Protein AF-A0A8K0JSD3-F1 (afdb_monomer)

Solvent-accessible surface area (backbone atoms only — not comparable to full-atom values): 26554 Å² total; per-residue (Å²): 117,68,69,64,53,54,52,52,52,52,55,52,56,65,65,66,74,76,76,81,78,94,82,80,91,84,79,84,84,81,86,76,87,78,74,88,77,78,91,73,88,84,91,78,82,84,69,93,74,76,89,75,76,77,84,60,45,81,47,72,41,31,46,44,55,52,39,48,33,53,71,75,59,36,37,42,77,82,52,90,93,53,80,75,84,77,71,50,69,70,56,39,33,51,49,55,33,31,59,76,71,66,50,92,70,83,58,31,30,31,40,40,48,71,46,97,88,70,52,63,38,29,40,52,58,40,45,54,62,59,54,49,38,52,36,36,32,56,70,33,77,40,63,40,51,50,96,63,95,73,52,96,84,51,50,31,18,61,39,71,46,86,91,82,51,90,84,43,63,48,56,71,68,58,50,52,56,52,36,63,38,72,43,50,32,39,36,34,72,82,67,52,74,68,56,50,50,48,52,40,54,62,73,38,73,87,55,84,71,52,70,40,51,62,51,61,72,44,90,24,50,43,31,52,48,52,50,50,49,39,41,55,42,40,66,34,92,71,75,85,18,39,43,79,58,40,69,86,67,82,62,56,73,44,59,47,45,44,28,51,51,53,23,51,54,51,54,73,49,51,90,57,80,72,34,68,85,51,71,64,59,53,43,60,63,39,67,35,80,62,70,76,53,68,67,59,51,54,52,52,52,51,32,48,53,52,50,31,50,39,44,69,75,33,32,60,49,32,50,50,64,67,77,52,84,86,36,65,52,55,56,18,46,50,46,41,48,46,58,63,43,20,65,20,31,33,66,69,61,49,26,50,48,43,22,50,50,55,48,54,51,38,74,74,32,83,75,64,56,88,42,46,71,53,41,38,49,53,48,54,54,56,71,70,49,82,84,53,70,46,91,95,54,62,38,63,47,79,83,76,76,82,66,80,79,55,77,73,55,58,60,53,58,65,65,70,64,69,83,67,86,69,90,71,82,83,80,84,81,85,79,86,81,83,82,87,76,90,84,135

Secondary structure (DSSP, 8-state):
-HHHHHHHHHHHHHHHSS---S---S------------------PPPS--SPPPPPEEEEEEHHHHHHHHHHT-EE---TTS------HHHHHHHHHHHHTT---PPEEEEEEE-TTS-EEEEEEE-HHHHHHHHHHHTTS-EEE-SSSS-TT-EEESS--TTT--SEEPPHHHHHHHHT-EEEEEEEES--HHHHHHHHHHHTTTSPPPHHHHHHS--SHHHHHHHHHIIIIII-SSS--HHHH-TT----HHHHHHHHHHHHHHHHHTTS------HHHHHHHHT--SPPPHHHHHHHHHHHHHHHHHHHHSHHHHTGGGSSPPPHHHHHHHHHHHHHHTTTS-HHHHHHHHHHHHHHHHHH-TT--SSHHHHHHHHHHHHTS--SPPTTPPPSS---------HHHHHHHHHH-----------PPP----------

InterPro domains:
  IPR004919 GmrSD restriction endonucleases, N-terminal domain [PF03235] (80-210)

Foldseek 3Di:
DVVVVVVVVVVVVVVVPPDDDDDPPDDDDDDDDDDDDDDDDDDDPDDPDPPDADAWDKDKDFLQRLLVCVVVQLEDLDDPLDDDQPDDPVRLLVLLLCLLVVHDDDAWEWEWDQDPVRRIRTYTLDCSNVSCSSNCQLVQVDWHDYPDDPDPPATEGCDDDPVPDDHHHDDPVSNVSRRGRIGMYIYGYPDDPLVSLVVSVVVCVVPDDDLLSLLCSDPAQVSVLLVVCCCPADPDPDDQHLCVLVVVPPDDSSLSSVLSLLLLVDLVPPPPLPLADDSVNSNVVSNDRDHPDPVSSVLLVLLSVLSSVCSVPQCVQQPPLLVDHQDSNLSSLLSVLCSQCLQAADSNVSSNLNSVLVVQLCVVPVPDDRHRVSSNSSSVSSVPDDRHHDPPGDGNDDPPPPPPDDPVVVVVVVVPVPPPPPPDDDDDDDDDDDDDDDDD

Nearest PDB structures (foldseek):
  8sm5-assembly3_E  TM=3.443E-01  e=4.141E+00  Human herpesvirus 4 strain B95-8
  4oq6-assembly1_A  TM=2.670E-01  e=8.458E+00  Homo sapiens
  5mfm-assembly5_E  TM=1.558E-01  e=7.690E+00  synthetic construct

pLDDT: mean 75.29, std 21.81, range [27.88, 97.31]

Organism: NCBI:txid5210

Mean predicted aligned error: 18.96 Å

Sequence (440 aa):
MSQRRAAAAAKAAIKAEEYDSYDELLTDGEDEEQEPVTQADGTQPPSLIVGYLRTYRTAQYSASDLNTMCQTGDIDLQVDYQRDVVWTEARQEGLIDSLFLNYFIPPVLFSTRTSDDGTQKRVCMDGKQRLTSICKFMMGQRRDHFRAGYGKGKKFWYTYDPKIHRGRELPLREKKLFAQKQIHCAEFEDLNEGQEREIFQRVQLGVALSAAEKLQALATPYSVWMTSLLNKHVFGEEGDTINSYFKDWKQDRGQAYQNVCVLVYFIEKYPLPITSVSSIALGSWLKRVDAPEVHLRRKVDTVFYYYIELMKMYQDVAITACGKKLSPIEFSFIGVVLYVLGAYMSLEEIARRIGHMRTYVRQIDSNVRSNGSTIAALWQWLGQQPQRTIPGMRPMFEEEQEAAPSARKRRREEEADGDYVGGGIRADSPGQRRNTRFQG

Radius of gyration: 28.94 Å; Cα contacts (8 Å, |Δi|>4): 452; chains: 1; bounding box: 84×81×80 Å

Structure (mmCIF, N/CA/C/O backbone):
data_AF-A0A8K0JSD3-F1
#
_entry.id   AF-A0A8K0JSD3-F1
#
loop_
_atom_site.group_PDB
_atom_site.id
_atom_site.type_symbol
_atom_site.label_atom_id
_atom_site.label_alt_id
_atom_site.label_comp_id
_atom_site.label_asym_id
_atom_site.label_entity_id
_atom_site.label_seq_id
_atom_site.pdbx_PDB_ins_code
_atom_site.Cartn_x
_atom_site.Cartn_y
_atom_site.Cartn_z
_atom_site.occupancy
_atom_site.B_iso_or_equiv
_atom_site.auth_seq_id
_atom_site.auth_comp_id
_atom_site.auth_asym_id
_atom_site.auth_atom_id
_atom_site.pdbx_PDB_model_num
ATOM 1 N N . MET A 1 1 ? 36.612 -6.239 -25.578 1.00 37.00 1 MET A N 1
ATOM 2 C CA . MET A 1 1 ? 37.387 -6.620 -24.369 1.00 37.00 1 MET A CA 1
ATOM 3 C C . MET A 1 1 ? 36.993 -5.847 -23.103 1.00 37.00 1 MET A C 1
ATOM 5 O O . MET A 1 1 ? 37.136 -6.416 -22.030 1.00 37.00 1 MET A O 1
ATOM 9 N N . SER A 1 2 ? 36.456 -4.620 -23.194 1.00 42.62 2 SER A N 1
ATOM 10 C CA . SER A 1 2 ? 36.097 -3.792 -22.022 1.00 42.62 2 SER A CA 1
ATOM 11 C C . SER A 1 2 ? 34.921 -4.345 -21.182 1.00 42.62 2 SER A C 1
ATOM 13 O O . SER A 1 2 ? 35.043 -4.509 -19.972 1.00 42.62 2 SER A O 1
ATOM 15 N N . GLN A 1 3 ? 33.833 -4.800 -21.820 1.00 35.97 3 GLN A N 1
ATOM 16 C CA . GLN A 1 3 ? 32.648 -5.333 -21.115 1.00 35.97 3 GLN A CA 1
ATOM 17 C C . GLN A 1 3 ? 32.890 -6.667 -20.377 1.00 35.97 3 GLN A C 1
ATOM 19 O O . GLN A 1 3 ? 32.294 -6.921 -19.335 1.00 35.97 3 GLN A O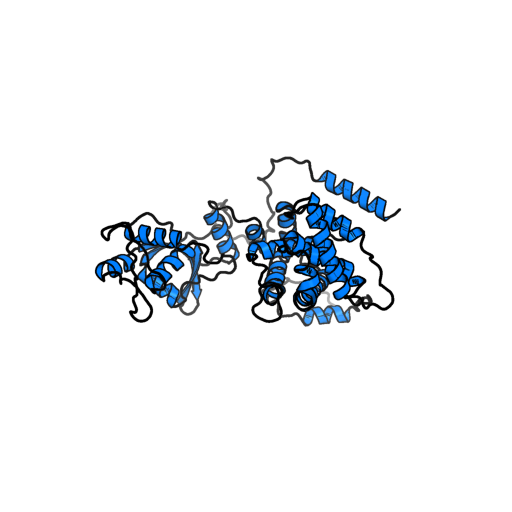 1
ATOM 24 N N . ARG A 1 4 ? 33.808 -7.512 -20.870 1.00 35.16 4 ARG A N 1
ATOM 25 C CA . ARG A 1 4 ? 34.167 -8.788 -20.217 1.00 35.16 4 ARG A CA 1
ATOM 26 C C . ARG A 1 4 ? 35.009 -8.592 -18.951 1.00 35.16 4 ARG A C 1
ATOM 28 O O . ARG A 1 4 ? 34.900 -9.400 -18.037 1.00 35.16 4 ARG A O 1
ATOM 35 N N . ARG A 1 5 ? 35.811 -7.521 -18.883 1.00 35.25 5 ARG A N 1
ATOM 36 C CA . ARG A 1 5 ? 36.577 -7.154 -17.681 1.00 35.25 5 ARG A CA 1
ATOM 37 C C . ARG A 1 5 ? 35.680 -6.544 -16.599 1.00 35.25 5 ARG A C 1
ATOM 39 O O . ARG A 1 5 ? 35.828 -6.914 -15.441 1.00 35.25 5 ARG A O 1
ATOM 46 N N . ALA A 1 6 ? 34.699 -5.722 -16.981 1.00 37.31 6 ALA A N 1
ATOM 47 C CA . ALA A 1 6 ? 33.702 -5.178 -16.053 1.00 37.31 6 ALA A CA 1
ATOM 48 C C . ALA A 1 6 ? 32.787 -6.270 -15.460 1.00 37.31 6 ALA A C 1
ATOM 50 O O . ALA A 1 6 ? 32.567 -6.305 -14.254 1.00 37.31 6 ALA A O 1
ATOM 51 N N . ALA A 1 7 ? 32.332 -7.228 -16.278 1.00 34.91 7 ALA A N 1
ATOM 52 C CA . ALA A 1 7 ? 31.518 -8.354 -15.810 1.00 34.91 7 ALA A CA 1
ATOM 53 C C . ALA A 1 7 ? 32.287 -9.326 -14.891 1.00 34.91 7 ALA A C 1
ATOM 55 O O . ALA A 1 7 ? 31.697 -9.918 -13.990 1.00 34.91 7 ALA A O 1
ATOM 56 N N . ALA A 1 8 ? 33.600 -9.485 -15.098 1.00 32.25 8 ALA A N 1
ATOM 57 C CA . ALA A 1 8 ? 34.456 -10.299 -14.235 1.00 32.25 8 ALA A CA 1
ATOM 58 C C . ALA A 1 8 ? 34.740 -9.618 -12.884 1.00 32.25 8 ALA A C 1
ATOM 60 O O . ALA A 1 8 ? 34.715 -10.291 -11.857 1.00 32.25 8 ALA A O 1
ATOM 61 N N . ALA A 1 9 ? 34.930 -8.293 -12.872 1.00 35.19 9 ALA A N 1
ATOM 62 C CA . ALA A 1 9 ? 35.071 -7.509 -11.643 1.00 35.19 9 ALA A CA 1
ATOM 63 C C . ALA A 1 9 ? 33.762 -7.471 -10.828 1.00 35.19 9 ALA A C 1
ATOM 65 O O . ALA A 1 9 ? 33.789 -7.651 -9.615 1.00 35.19 9 ALA A O 1
ATOM 66 N N . ALA A 1 10 ? 32.607 -7.356 -11.494 1.00 36.53 10 ALA A N 1
ATOM 67 C CA . ALA A 1 10 ? 31.295 -7.410 -10.843 1.00 36.53 10 ALA A CA 1
ATOM 68 C C . ALA A 1 10 ? 30.975 -8.800 -10.256 1.00 36.53 10 ALA A C 1
ATOM 70 O O . ALA A 1 10 ? 30.429 -8.898 -9.161 1.00 36.53 10 ALA A O 1
ATOM 71 N N . LYS A 1 11 ? 31.372 -9.889 -10.933 1.00 35.72 11 LYS A N 1
ATOM 72 C CA . LYS A 1 11 ? 31.262 -11.256 -10.386 1.00 35.72 11 LYS A CA 1
ATOM 73 C C . LYS A 1 11 ? 32.164 -11.491 -9.172 1.00 35.72 11 LYS A C 1
ATOM 75 O O . LYS A 1 11 ? 31.820 -12.318 -8.336 1.00 35.72 11 LYS A O 1
ATOM 80 N N . ALA A 1 12 ? 33.302 -10.800 -9.092 1.00 34.97 12 ALA A N 1
ATOM 81 C CA . ALA A 1 12 ? 34.201 -10.866 -7.944 1.00 34.97 12 ALA A CA 1
ATOM 82 C C . ALA A 1 12 ? 33.660 -10.068 -6.745 1.00 34.97 12 ALA A C 1
ATOM 84 O O . ALA A 1 12 ? 33.764 -10.549 -5.623 1.00 34.97 12 ALA A O 1
ATOM 85 N N . ALA A 1 13 ? 33.009 -8.922 -6.984 1.00 36.91 13 ALA A N 1
ATOM 86 C CA . ALA A 1 13 ? 32.355 -8.132 -5.936 1.00 36.91 13 ALA A CA 1
ATOM 87 C C . ALA A 1 13 ? 31.157 -8.867 -5.303 1.00 36.91 13 ALA A C 1
ATOM 89 O O . ALA A 1 13 ? 31.052 -8.924 -4.087 1.00 36.91 13 ALA A O 1
ATOM 90 N N . ILE A 1 14 ? 30.322 -9.537 -6.112 1.00 39.62 14 ILE A N 1
ATOM 91 C CA . ILE A 1 14 ? 29.162 -10.311 -5.620 1.00 39.62 14 ILE A CA 1
ATOM 92 C C . ILE A 1 14 ? 29.591 -11.544 -4.802 1.00 39.62 14 ILE A C 1
ATOM 94 O O . ILE A 1 14 ? 28.867 -11.986 -3.920 1.00 39.62 14 ILE A O 1
ATOM 98 N N . LYS A 1 15 ? 30.780 -12.104 -5.069 1.00 32.66 15 LYS A N 1
ATOM 99 C CA . LYS A 1 15 ? 31.294 -13.280 -4.346 1.00 32.66 15 LYS A CA 1
ATOM 100 C C . LYS A 1 15 ? 32.003 -12.925 -3.030 1.00 32.66 15 LYS A C 1
ATOM 102 O O . LYS A 1 15 ? 32.280 -13.825 -2.247 1.00 32.66 15 LYS A O 1
ATOM 107 N N . ALA A 1 16 ? 32.310 -11.647 -2.806 1.00 33.16 16 ALA A N 1
ATOM 108 C CA . ALA A 1 16 ? 32.939 -11.165 -1.577 1.00 33.16 16 ALA A CA 1
ATOM 109 C C . ALA A 1 16 ? 31.920 -10.821 -0.471 1.00 33.16 16 ALA A C 1
ATOM 111 O O . ALA A 1 16 ? 32.312 -10.702 0.680 1.00 33.16 16 ALA A O 1
ATOM 112 N N . GLU A 1 17 ? 30.627 -10.714 -0.795 1.00 34.91 17 GLU A N 1
ATOM 113 C CA . GLU A 1 17 ? 29.562 -10.361 0.162 1.00 34.91 17 GLU A CA 1
ATOM 114 C C . GLU A 1 17 ? 28.861 -11.578 0.800 1.00 34.91 17 GLU A C 1
ATOM 116 O O . GLU A 1 17 ? 27.918 -11.411 1.567 1.00 34.91 17 GLU A O 1
ATOM 121 N N . GLU A 1 18 ? 29.292 -12.812 0.506 1.00 35.28 18 GLU A N 1
ATOM 122 C CA . GLU A 1 18 ? 28.573 -14.032 0.920 1.00 35.28 18 GLU A CA 1
ATOM 123 C C . GLU A 1 18 ? 29.258 -14.838 2.043 1.00 35.28 18 GLU A C 1
ATOM 125 O O . GLU A 1 18 ? 28.910 -15.995 2.272 1.00 35.28 18 GLU A O 1
ATOM 130 N N . TYR A 1 19 ? 30.214 -14.254 2.774 1.00 34.03 19 TYR A N 1
ATOM 131 C CA . TYR A 1 19 ? 30.826 -14.925 3.929 1.00 34.03 19 TYR A CA 1
ATOM 132 C C . TYR A 1 19 ? 31.300 -13.938 5.008 1.00 34.03 19 TYR A C 1
ATOM 134 O O . TYR A 1 19 ? 32.480 -13.622 5.088 1.00 34.03 19 TYR A O 1
ATOM 142 N N . ASP A 1 20 ? 30.360 -13.473 5.830 1.00 29.20 20 ASP A N 1
ATOM 143 C CA . ASP A 1 20 ? 30.580 -13.132 7.247 1.00 29.20 20 ASP A CA 1
ATOM 144 C C . ASP A 1 20 ? 29.201 -13.147 7.936 1.00 29.20 20 ASP A C 1
ATOM 146 O O . ASP A 1 20 ? 28.380 -12.248 7.785 1.00 29.20 20 ASP A O 1
ATOM 150 N N . SER A 1 21 ? 28.699 -14.333 8.273 1.00 31.81 21 SER A N 1
ATOM 151 C CA . SER A 1 21 ? 28.804 -14.922 9.612 1.00 31.81 21 SER A CA 1
ATOM 152 C C . SER A 1 21 ? 28.244 -14.017 10.715 1.00 31.81 21 SER A C 1
ATOM 154 O O . SER A 1 21 ? 28.936 -13.199 11.302 1.00 31.81 21 SER A O 1
ATOM 156 N N . TYR A 1 22 ? 26.958 -14.234 10.993 1.00 35.50 22 TYR A N 1
ATOM 157 C CA . TYR A 1 22 ? 26.258 -13.987 12.252 1.00 35.50 22 TYR A CA 1
ATOM 158 C C . TYR A 1 22 ? 27.176 -13.973 13.493 1.00 35.50 22 TYR A C 1
ATOM 160 O O . TYR A 1 22 ? 27.530 -15.059 13.939 1.00 35.50 22 TYR A O 1
ATOM 168 N N . ASP A 1 23 ? 27.503 -12.796 14.051 1.00 30.86 23 ASP A N 1
ATOM 169 C CA . ASP A 1 23 ? 27.537 -12.552 15.516 1.00 30.86 23 ASP A CA 1
ATOM 170 C C . ASP A 1 23 ? 27.806 -11.094 15.977 1.00 30.86 23 ASP A C 1
ATOM 172 O O . ASP A 1 23 ? 28.283 -10.884 17.087 1.00 30.86 23 ASP A O 1
ATOM 176 N N . GLU A 1 24 ? 27.489 -10.051 15.196 1.00 31.31 24 GLU A N 1
ATOM 177 C CA . GLU A 1 24 ? 27.842 -8.666 15.593 1.00 31.31 24 GLU A CA 1
ATOM 178 C C . GLU A 1 24 ? 26.684 -7.661 15.454 1.00 31.31 24 GLU A C 1
ATOM 180 O O . GLU A 1 24 ? 26.805 -6.568 14.915 1.00 31.31 24 GLU A O 1
ATOM 185 N N . LEU A 1 25 ? 25.505 -8.034 15.958 1.00 34.12 25 LEU A N 1
ATOM 186 C CA . LEU A 1 25 ? 24.428 -7.081 16.249 1.00 34.12 25 LEU A CA 1
ATOM 187 C C . LEU A 1 25 ? 24.375 -6.857 17.757 1.00 34.12 25 LEU A C 1
ATOM 189 O O . LEU A 1 25 ? 23.463 -7.366 18.394 1.00 34.12 25 LEU A O 1
ATOM 193 N N . LEU A 1 26 ? 25.371 -6.161 18.311 1.00 39.88 26 LEU A N 1
ATOM 194 C CA . LEU A 1 26 ? 25.328 -5.467 19.608 1.00 39.88 26 LEU A CA 1
ATOM 195 C C . LEU A 1 26 ? 26.689 -4.788 19.870 1.00 39.88 26 LEU A C 1
ATOM 197 O O . LEU A 1 26 ? 27.419 -5.239 20.736 1.00 39.88 26 LEU A O 1
ATOM 201 N N . THR A 1 27 ? 27.021 -3.725 19.137 1.00 41.16 27 THR A N 1
ATOM 202 C CA . THR A 1 27 ? 27.795 -2.552 19.605 1.00 41.16 27 THR A CA 1
ATOM 203 C C . THR A 1 27 ? 27.930 -1.547 18.460 1.00 41.16 27 THR A C 1
ATOM 205 O O . THR A 1 27 ? 27.783 -1.930 17.306 1.00 41.16 27 THR A O 1
ATOM 208 N N . ASP A 1 28 ? 28.190 -0.292 18.830 1.00 31.86 28 ASP A N 1
ATOM 209 C CA . ASP A 1 28 ? 28.428 0.910 18.012 1.00 31.86 28 ASP A CA 1
ATOM 210 C C . ASP A 1 28 ? 27.158 1.780 17.932 1.00 31.86 28 ASP A C 1
ATOM 212 O O . ASP A 1 28 ? 26.202 1.464 17.234 1.00 31.86 28 ASP A O 1
ATOM 216 N N . GLY A 1 29 ? 26.987 2.833 18.738 1.00 42.88 29 GLY A N 1
ATOM 217 C CA . GLY A 1 29 ? 27.997 3.753 19.266 1.00 42.88 29 GLY A CA 1
ATOM 218 C C . GLY A 1 29 ? 28.171 4.889 18.267 1.00 42.88 29 GLY A C 1
ATOM 219 O O . GLY A 1 29 ? 29.210 4.982 17.629 1.00 42.88 29 GLY A O 1
ATOM 220 N N . GLU A 1 30 ? 27.124 5.694 18.078 1.00 33.59 30 GLU A N 1
ATOM 221 C CA . GLU A 1 30 ? 27.210 6.912 17.275 1.00 33.59 30 GLU A CA 1
ATOM 222 C C . GLU A 1 30 ? 27.565 8.086 18.192 1.00 33.59 30 GLU A C 1
ATOM 224 O O . GLU A 1 30 ? 26.864 8.384 19.162 1.00 33.59 30 GLU A O 1
ATOM 229 N N . ASP A 1 31 ? 28.710 8.691 17.880 1.00 35.47 31 ASP A N 1
ATOM 230 C CA . ASP A 1 31 ? 29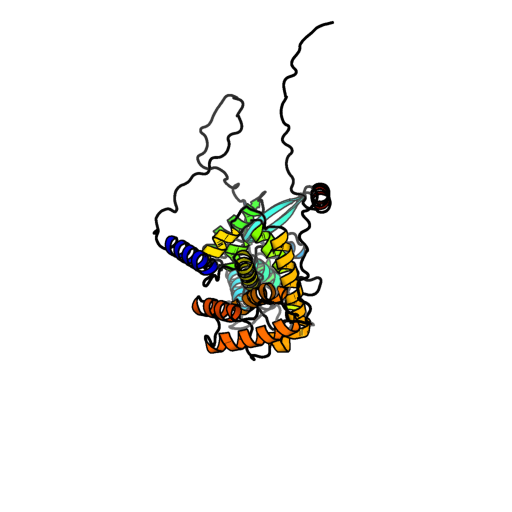.253 9.910 18.460 1.00 35.47 31 ASP A CA 1
ATOM 231 C C . ASP A 1 31 ? 28.296 11.093 18.221 1.00 35.47 31 ASP A C 1
ATOM 233 O O . ASP A 1 31 ? 28.164 11.587 17.100 1.00 35.47 31 ASP A O 1
ATOM 237 N N . GLU A 1 32 ? 27.640 11.575 19.280 1.00 37.66 32 GLU A N 1
ATOM 238 C CA . GLU A 1 32 ? 26.942 12.863 19.262 1.00 37.66 32 GLU A CA 1
ATOM 239 C C . GLU A 1 32 ? 27.959 14.004 19.440 1.00 37.66 32 GLU A C 1
ATOM 241 O O . GLU A 1 32 ? 28.684 14.079 20.438 1.00 37.66 32 GLU A O 1
ATOM 246 N N . GLU A 1 33 ? 28.005 14.914 18.463 1.00 39.09 33 GLU A N 1
ATOM 247 C CA . GLU A 1 33 ? 28.741 16.176 18.543 1.00 39.09 33 GLU A CA 1
ATOM 248 C C . GLU A 1 33 ? 28.261 16.989 19.761 1.00 39.09 33 GLU A C 1
ATOM 250 O O . GLU A 1 33 ? 27.129 17.468 19.816 1.00 39.09 33 GLU A O 1
ATOM 255 N N . GLN A 1 34 ? 29.132 17.146 20.764 1.00 33.03 34 GLN A N 1
ATOM 256 C CA . GLN A 1 34 ? 28.848 17.935 21.963 1.00 33.03 34 GLN A CA 1
ATOM 257 C C . GLN A 1 34 ? 28.912 19.437 21.656 1.00 33.03 34 GLN A C 1
ATOM 259 O O . GLN A 1 34 ? 29.985 19.976 21.370 1.00 33.03 34 GLN A O 1
ATOM 264 N N . GLU A 1 35 ? 27.790 20.144 21.807 1.00 35.09 35 GLU A N 1
ATOM 265 C CA . GLU A 1 35 ? 27.816 21.600 21.971 1.00 35.09 35 GLU A CA 1
ATOM 266 C C . GLU A 1 35 ? 28.456 21.986 23.324 1.00 35.09 35 GLU A C 1
ATOM 268 O O . GLU A 1 35 ? 28.279 21.283 24.326 1.00 35.09 35 GLU A O 1
ATOM 273 N N . PRO A 1 36 ? 29.208 23.102 23.404 1.00 32.47 36 PRO A N 1
ATOM 274 C CA . PRO A 1 36 ? 29.924 23.467 24.618 1.00 32.47 36 PRO A CA 1
ATOM 275 C C . PRO A 1 36 ? 28.957 23.932 25.716 1.00 32.47 36 PRO A C 1
ATOM 277 O O . PRO A 1 36 ? 28.420 25.039 25.678 1.00 32.47 36 PRO A O 1
ATOM 280 N N . VAL A 1 37 ? 28.791 23.095 26.742 1.00 35.94 37 VAL A N 1
ATOM 281 C CA . VAL A 1 37 ? 28.033 23.409 27.958 1.00 35.94 37 VAL A CA 1
ATOM 282 C C . VAL A 1 37 ? 28.781 24.467 28.773 1.00 35.94 37 VAL A C 1
ATOM 284 O O . VAL A 1 37 ? 29.871 24.231 29.302 1.00 35.94 37 VAL A O 1
ATOM 287 N N . THR A 1 38 ? 28.185 25.651 28.901 1.00 37.81 38 THR A N 1
ATOM 288 C CA . THR A 1 38 ? 28.576 26.655 29.891 1.00 37.81 38 THR A CA 1
ATOM 289 C C . THR A 1 38 ? 28.343 26.090 31.291 1.00 37.81 38 THR A C 1
ATOM 291 O O . THR A 1 38 ? 27.238 25.687 31.644 1.00 37.81 38 THR A O 1
ATOM 294 N N . GLN A 1 39 ? 29.408 26.022 32.094 1.00 39.72 39 GLN A N 1
ATOM 295 C CA . GLN A 1 39 ? 29.349 25.485 33.451 1.00 39.72 39 GLN A CA 1
ATOM 296 C C . GLN A 1 39 ? 28.436 26.347 34.330 1.00 39.72 39 GLN A C 1
ATOM 298 O O . GLN A 1 39 ? 28.777 27.480 34.672 1.00 39.72 39 GLN A O 1
ATOM 303 N N . ALA A 1 40 ? 27.297 25.779 34.716 1.00 37.78 40 ALA A N 1
ATOM 304 C CA . ALA A 1 40 ? 26.523 26.208 35.865 1.00 37.78 40 ALA A CA 1
ATOM 305 C C . ALA A 1 40 ? 26.414 25.030 36.842 1.00 37.78 40 ALA A C 1
ATOM 307 O O . ALA A 1 40 ? 26.191 23.883 36.462 1.00 37.78 40 ALA A O 1
ATOM 308 N N . ASP A 1 41 ? 26.671 25.367 38.093 1.00 39.72 41 ASP A N 1
ATOM 309 C CA . ASP A 1 41 ? 26.901 24.534 39.263 1.00 39.72 41 ASP A CA 1
ATOM 310 C C . ASP A 1 41 ? 25.685 23.662 39.658 1.00 39.72 41 ASP A C 1
ATOM 312 O O . ASP A 1 41 ? 24.550 24.139 39.657 1.00 39.72 41 ASP A O 1
ATOM 316 N N . GLY A 1 42 ? 25.937 22.408 40.063 1.00 45.16 42 GLY A N 1
ATOM 317 C CA . GLY A 1 42 ? 25.018 21.607 40.886 1.00 45.16 42 GLY A CA 1
ATOM 318 C C . GLY A 1 42 ? 24.192 20.473 40.235 1.00 45.16 42 GLY A C 1
ATOM 319 O O . GLY A 1 42 ? 23.134 20.701 39.665 1.00 45.16 42 GLY A O 1
ATOM 320 N N . T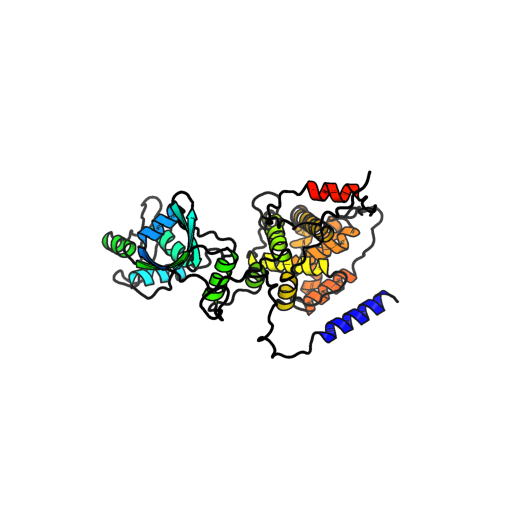HR A 1 43 ? 24.546 19.232 40.607 1.00 50.72 43 THR A N 1
ATOM 321 C CA . THR A 1 43 ? 23.620 18.126 40.988 1.00 50.72 43 THR A CA 1
ATOM 322 C C . THR A 1 43 ? 22.901 17.289 39.901 1.00 50.72 43 THR A C 1
ATOM 324 O O . THR A 1 43 ? 21.748 17.546 39.586 1.00 50.72 43 THR A O 1
ATOM 327 N N . GLN A 1 44 ? 23.533 16.190 39.452 1.00 47.06 44 GLN A N 1
ATOM 328 C CA . GLN A 1 44 ? 23.019 14.800 39.265 1.00 47.06 44 GLN A CA 1
ATOM 329 C C . GLN A 1 44 ? 23.893 14.047 38.232 1.00 47.06 44 GLN A C 1
ATOM 331 O O . GLN A 1 44 ? 24.351 14.664 37.272 1.00 47.06 44 GLN A O 1
ATOM 336 N N . PRO A 1 45 ? 24.171 12.736 38.403 1.00 47.62 45 PRO A N 1
ATOM 337 C CA . PRO A 1 45 ? 24.899 11.968 37.392 1.00 47.62 45 PRO A CA 1
ATOM 338 C C . PRO A 1 45 ? 24.082 11.879 36.087 1.00 47.62 45 PRO A C 1
ATOM 340 O O . PRO A 1 45 ? 22.856 11.765 36.159 1.00 47.62 45 PRO A O 1
ATOM 343 N N . PRO A 1 46 ? 24.728 11.901 34.904 1.00 57.25 46 PRO A N 1
ATOM 344 C CA . PRO A 1 46 ? 24.029 11.792 33.626 1.00 57.25 46 PRO A CA 1
ATOM 345 C C . PRO A 1 46 ? 23.271 10.460 33.546 1.00 57.25 46 PRO A C 1
ATOM 347 O O . PRO A 1 46 ? 23.814 9.397 33.855 1.00 57.25 46 PRO A O 1
ATOM 350 N N . SER A 1 47 ? 21.991 10.511 33.170 1.00 59.69 47 SER A N 1
ATOM 351 C CA . SER A 1 47 ? 21.153 9.319 33.047 1.00 59.69 47 SER A CA 1
ATOM 352 C C . SER A 1 47 ? 21.638 8.436 31.897 1.00 59.69 47 SER A C 1
ATOM 354 O O . SER A 1 47 ? 21.750 8.905 30.770 1.00 59.69 47 SER A O 1
ATOM 356 N N . LEU A 1 48 ? 21.828 7.138 32.152 1.00 57.75 48 LEU A N 1
ATOM 357 C CA . LEU A 1 48 ? 22.188 6.138 31.130 1.00 57.75 48 LEU A CA 1
ATOM 358 C C . LEU A 1 48 ? 21.122 5.957 30.031 1.00 57.75 48 LEU A C 1
ATOM 360 O O . LEU A 1 48 ? 21.388 5.329 29.013 1.00 57.75 48 LEU A O 1
ATOM 364 N N . ILE A 1 49 ? 19.904 6.457 30.255 1.00 54.09 49 ILE A N 1
ATOM 365 C CA . ILE A 1 49 ? 18.776 6.345 29.330 1.00 54.09 49 ILE A CA 1
ATOM 366 C C . ILE A 1 49 ? 18.578 7.703 28.656 1.00 54.09 49 ILE A C 1
ATOM 368 O O . ILE A 1 49 ? 18.102 8.645 29.289 1.00 54.09 49 ILE A O 1
ATOM 372 N N . VAL A 1 50 ? 18.921 7.785 27.373 1.00 55.53 50 VAL A N 1
ATOM 373 C CA . VAL A 1 50 ? 18.698 8.958 26.516 1.00 55.53 50 VAL A CA 1
ATOM 374 C C . VAL A 1 50 ? 17.470 8.694 25.633 1.00 55.53 50 VAL A C 1
ATOM 376 O O . VAL A 1 50 ? 17.239 7.562 25.214 1.00 55.53 50 VAL A O 1
ATOM 379 N N . GLY A 1 51 ? 16.637 9.713 25.394 1.00 62.38 51 GLY A N 1
ATOM 380 C CA . GLY A 1 51 ? 15.506 9.622 24.455 1.00 62.38 51 GLY A CA 1
ATOM 381 C C . GLY A 1 51 ? 14.264 8.850 24.935 1.00 62.38 51 GLY A C 1
ATOM 382 O O . GLY A 1 51 ? 13.492 8.368 24.108 1.00 62.38 51 GLY A O 1
ATOM 383 N N . TYR A 1 52 ? 14.036 8.709 26.247 1.00 67.50 52 TYR A N 1
ATOM 384 C CA . TYR A 1 52 ? 12.843 8.022 26.762 1.00 67.50 52 TYR A CA 1
ATOM 385 C C . TYR A 1 52 ? 11.552 8.814 26.499 1.00 67.50 52 TYR A C 1
ATOM 387 O O . TYR A 1 52 ? 11.502 10.038 26.627 1.00 67.50 52 TYR A O 1
ATOM 395 N N . LEU A 1 53 ? 10.478 8.096 26.165 1.00 77.19 53 LEU A N 1
ATOM 396 C CA . LEU A 1 53 ? 9.147 8.684 26.052 1.00 77.19 53 LEU A CA 1
ATOM 397 C C . LEU A 1 53 ? 8.603 9.042 27.435 1.00 77.19 53 LEU A C 1
ATOM 399 O O . LEU A 1 53 ? 8.867 8.352 28.423 1.00 77.19 53 LEU A O 1
ATOM 403 N N . ARG A 1 54 ? 7.768 10.082 27.490 1.00 80.50 54 ARG A N 1
ATOM 404 C CA . ARG A 1 54 ? 6.954 10.351 28.678 1.00 80.50 54 ARG A CA 1
ATOM 405 C C . ARG A 1 54 ? 6.059 9.150 28.976 1.00 80.50 54 ARG A C 1
ATOM 407 O O . ARG A 1 54 ? 5.593 8.459 28.069 1.00 80.50 54 ARG A O 1
ATOM 414 N N . THR A 1 55 ? 5.808 8.917 30.260 1.00 83.69 55 THR A N 1
ATOM 415 C CA . THR A 1 55 ? 4.887 7.869 30.700 1.00 83.69 55 THR A CA 1
ATOM 416 C C . THR A 1 55 ? 3.515 8.101 30.078 1.00 83.69 55 THR A C 1
ATOM 418 O O . THR A 1 55 ? 2.936 9.175 30.231 1.00 83.69 55 THR A O 1
ATOM 421 N N . TYR A 1 56 ? 2.990 7.089 29.390 1.00 90.00 56 TYR A N 1
ATOM 422 C CA . TYR A 1 56 ? 1.648 7.148 28.824 1.00 90.00 56 TYR A CA 1
ATOM 423 C C . TYR A 1 56 ? 0.590 7.200 29.931 1.00 90.00 56 TYR A C 1
ATOM 425 O O . TYR A 1 56 ? 0.735 6.597 30.999 1.00 90.00 56 TYR A O 1
ATOM 433 N N . ARG A 1 57 ? -0.517 7.887 29.657 1.00 92.56 57 ARG A N 1
ATOM 434 C CA . ARG A 1 57 ? -1.696 7.899 30.518 1.00 92.56 57 ARG A CA 1
ATOM 435 C C . ARG A 1 57 ? -2.557 6.678 30.228 1.00 92.56 57 ARG A C 1
ATOM 437 O O . ARG A 1 57 ? -2.809 6.339 29.075 1.00 92.56 57 ARG A O 1
ATOM 444 N N . THR A 1 58 ? -3.065 6.033 31.270 1.00 92.19 58 THR A N 1
ATOM 445 C CA . THR A 1 58 ? -4.128 5.036 31.126 1.00 92.19 58 THR A CA 1
ATOM 446 C C . THR A 1 58 ? -5.489 5.721 31.189 1.00 92.19 58 THR A C 1
ATOM 448 O O . THR A 1 58 ? -5.751 6.542 32.065 1.00 92.19 58 THR A O 1
ATOM 451 N N . ALA A 1 59 ? -6.360 5.384 30.245 1.00 93.06 59 ALA A N 1
ATOM 452 C CA . ALA A 1 59 ? -7.716 5.903 30.150 1.00 93.06 59 ALA A CA 1
ATOM 453 C C . ALA A 1 59 ? -8.714 4.754 29.955 1.00 93.06 59 ALA A C 1
ATOM 455 O O . ALA A 1 59 ? -8.365 3.658 29.507 1.00 93.06 59 ALA A O 1
ATOM 456 N N . GLN A 1 60 ? -9.972 4.996 30.307 1.00 93.50 60 GLN A N 1
ATOM 457 C CA . GLN A 1 60 ? -11.084 4.104 29.996 1.00 93.50 60 GLN A CA 1
ATOM 458 C C . GLN A 1 60 ? -12.193 4.934 29.373 1.00 93.50 60 GLN A C 1
ATOM 460 O O . GLN A 1 60 ? -12.609 5.939 29.944 1.00 93.50 60 GLN A O 1
ATOM 465 N N . TYR A 1 61 ? -12.652 4.502 28.204 1.00 94.94 61 TYR A N 1
ATOM 466 C CA . TYR A 1 61 ? -13.760 5.137 27.504 1.00 94.94 61 TYR A CA 1
ATOM 467 C C . TYR A 1 61 ? -14.891 4.139 27.332 1.00 94.94 61 TYR A C 1
ATOM 469 O O . TYR A 1 61 ? -14.649 2.953 27.080 1.00 94.94 61 TYR A O 1
ATOM 477 N N . SER A 1 62 ? -16.134 4.608 27.446 1.00 96.12 62 SER A N 1
ATOM 478 C CA . SER A 1 62 ? -17.267 3.758 27.111 1.00 96.12 62 SER A CA 1
ATOM 479 C C . SER A 1 62 ? -17.312 3.513 25.598 1.00 96.12 62 SER A C 1
ATOM 481 O O . SER A 1 62 ? -16.848 4.333 24.802 1.00 96.12 62 SER A O 1
ATOM 483 N N . ALA A 1 63 ? -17.895 2.392 25.172 1.00 94.38 63 ALA A N 1
ATOM 484 C CA . ALA A 1 63 ? -18.100 2.113 23.752 1.00 94.38 63 ALA A CA 1
ATOM 485 C C . ALA A 1 63 ? -18.908 3.227 23.061 1.00 94.38 63 ALA A C 1
ATOM 487 O O . ALA A 1 63 ? -18.656 3.536 21.898 1.00 94.38 63 ALA A O 1
ATOM 488 N N . SER A 1 64 ? -19.841 3.855 23.788 1.00 94.56 64 SER A N 1
ATOM 489 C CA . SER A 1 64 ? -20.585 5.017 23.299 1.00 94.56 64 SER A CA 1
ATOM 490 C C . SER A 1 64 ? -19.693 6.232 23.079 1.00 94.56 64 SER A C 1
ATOM 492 O O . SER A 1 64 ? -19.814 6.864 22.035 1.00 94.56 64 SER A O 1
ATOM 494 N N . ASP A 1 65 ? -18.801 6.545 24.019 1.00 94.81 65 ASP A N 1
ATOM 495 C CA . ASP A 1 65 ? -17.917 7.711 23.906 1.00 94.81 65 ASP A CA 1
ATOM 496 C C . ASP A 1 65 ? -16.952 7.546 22.736 1.00 94.81 65 ASP A C 1
ATOM 498 O O . ASP A 1 65 ? -16.836 8.446 21.911 1.00 94.81 65 ASP A O 1
ATOM 502 N N . LEU A 1 66 ? -16.338 6.365 22.598 1.00 93.56 66 LEU A N 1
ATOM 503 C CA . LEU A 1 66 ? -15.461 6.064 21.463 1.00 93.56 66 LEU A CA 1
ATOM 504 C C . LEU A 1 66 ? -16.203 6.153 20.129 1.00 93.56 66 LEU A C 1
ATOM 506 O O . LEU A 1 66 ? -15.675 6.698 19.167 1.00 93.56 66 LEU A O 1
ATOM 510 N N . ASN A 1 67 ? -17.436 5.647 20.067 1.00 93.12 67 ASN A N 1
ATOM 511 C CA . ASN A 1 67 ? -18.256 5.746 18.865 1.00 93.12 67 ASN A CA 1
ATOM 512 C C . ASN A 1 67 ? -18.606 7.204 18.528 1.00 93.12 67 ASN A C 1
ATOM 514 O O . ASN A 1 67 ? -18.564 7.572 17.357 1.00 93.12 67 ASN A O 1
ATOM 518 N N . THR A 1 68 ? -18.908 8.037 19.527 1.00 93.56 68 THR A N 1
ATOM 519 C CA . THR A 1 68 ? -19.126 9.477 19.330 1.00 93.56 68 THR A CA 1
ATOM 520 C C . THR A 1 68 ? -17.854 10.156 18.832 1.00 93.56 68 THR A C 1
ATOM 522 O O . THR A 1 68 ? -17.910 10.815 17.802 1.00 93.56 68 THR A O 1
ATOM 525 N N . MET A 1 69 ? -16.709 9.928 19.483 1.00 91.75 69 MET A N 1
ATOM 526 C CA . MET A 1 69 ? -15.412 10.504 19.097 1.00 91.75 69 MET A CA 1
ATOM 527 C C . MET A 1 69 ? -14.982 10.096 17.679 1.00 91.75 69 MET A C 1
ATOM 529 O O . MET A 1 69 ? -14.393 10.886 16.944 1.00 91.75 69 MET A O 1
ATOM 533 N N . CYS A 1 70 ? -15.292 8.868 17.254 1.00 90.94 70 CYS A N 1
ATOM 534 C CA . CYS A 1 70 ? -15.065 8.438 15.874 1.00 90.94 70 CYS A CA 1
ATOM 535 C C . CYS A 1 70 ? -16.009 9.126 14.873 1.00 90.94 70 CYS A C 1
ATOM 537 O O . CYS A 1 70 ? -15.623 9.321 13.725 1.00 90.94 70 CYS A O 1
ATOM 539 N N . GLN A 1 71 ? -17.235 9.476 15.272 1.00 87.62 71 GLN A N 1
ATOM 540 C CA . GLN A 1 71 ? -18.204 10.153 14.401 1.00 87.62 71 GLN A CA 1
ATOM 541 C C . GLN A 1 71 ? -17.960 11.661 14.296 1.00 87.62 71 GLN A C 1
ATOM 543 O O . GLN A 1 71 ? -18.171 12.232 13.230 1.00 87.62 71 GLN A O 1
ATOM 548 N N . THR A 1 72 ? -17.516 12.303 15.378 1.00 88.62 72 THR A N 1
ATOM 549 C CA . THR A 1 72 ? -17.148 13.728 15.401 1.00 88.62 72 THR A CA 1
ATOM 550 C C . THR A 1 72 ? -15.810 13.998 14.715 1.00 88.62 72 THR A C 1
ATOM 552 O O . THR A 1 72 ? -15.533 15.140 14.360 1.00 88.62 72 THR A O 1
ATOM 555 N N . GLY A 1 73 ? -15.001 12.956 14.486 1.00 85.25 73 GLY A N 1
ATOM 556 C CA . GLY A 1 73 ? -13.661 13.076 13.909 1.00 85.25 73 GLY A CA 1
ATOM 557 C C . GLY A 1 73 ? -12.585 13.448 14.934 1.00 85.25 73 GLY A C 1
ATOM 558 O O . GLY A 1 73 ? -11.488 13.847 14.545 1.00 85.25 73 GLY A O 1
ATOM 559 N N . ASP A 1 74 ? -12.874 13.303 16.231 1.00 88.25 74 ASP A N 1
ATOM 560 C CA . ASP A 1 74 ? -11.897 13.505 17.310 1.00 88.25 74 ASP A CA 1
ATOM 561 C C . ASP A 1 74 ? -10.852 12.381 17.343 1.00 88.25 74 ASP A C 1
ATOM 563 O O . ASP A 1 74 ? -9.725 12.586 17.799 1.00 88.25 74 ASP A O 1
ATOM 567 N N . ILE A 1 75 ? -11.223 11.190 16.854 1.00 89.38 75 ILE A N 1
ATOM 568 C CA . ILE A 1 75 ? -10.304 10.074 16.629 1.00 89.38 75 ILE A CA 1
ATOM 569 C C . ILE A 1 75 ? -10.002 9.954 15.139 1.00 89.38 75 ILE A C 1
ATOM 571 O O . ILE A 1 75 ? -10.880 9.623 14.340 1.00 89.38 75 ILE A O 1
ATOM 575 N N . ASP A 1 76 ? -8.732 10.116 14.795 1.00 82.19 76 ASP A N 1
ATOM 576 C CA . ASP A 1 76 ? -8.218 9.808 13.473 1.00 82.19 76 ASP A CA 1
ATOM 577 C C . ASP A 1 76 ? -7.891 8.308 13.360 1.00 82.19 76 ASP A C 1
ATOM 579 O O . ASP A 1 76 ? -7.061 7.754 14.092 1.00 82.19 76 ASP A O 1
ATOM 583 N N . LEU A 1 77 ? -8.592 7.639 12.443 1.00 80.81 77 LEU A N 1
ATOM 584 C CA . LEU A 1 77 ? -8.413 6.227 12.095 1.00 80.81 77 LEU A CA 1
ATOM 585 C C . LEU A 1 77 ? -7.692 6.043 10.746 1.00 80.81 77 LEU A C 1
ATOM 587 O O . LEU A 1 77 ? -7.462 4.902 10.331 1.00 80.81 77 LEU A O 1
ATOM 591 N N . GLN A 1 78 ? -7.375 7.119 10.025 1.00 72.81 78 GLN A N 1
ATOM 592 C CA . GLN A 1 78 ? -6.859 7.096 8.654 1.00 72.81 78 GLN A CA 1
ATOM 593 C C . GLN A 1 78 ? -5.392 7.524 8.581 1.00 72.81 78 GLN A C 1
ATOM 595 O O . GLN A 1 78 ? -5.010 8.351 7.767 1.00 72.81 78 GLN A O 1
ATOM 600 N N . VAL A 1 79 ? -4.549 6.905 9.403 1.00 71.75 79 VAL A N 1
ATOM 601 C CA . VAL A 1 79 ? -3.114 7.203 9.395 1.00 71.75 79 VAL A CA 1
ATOM 602 C C . VAL A 1 79 ? -2.391 6.453 8.271 1.00 71.75 79 VAL A C 1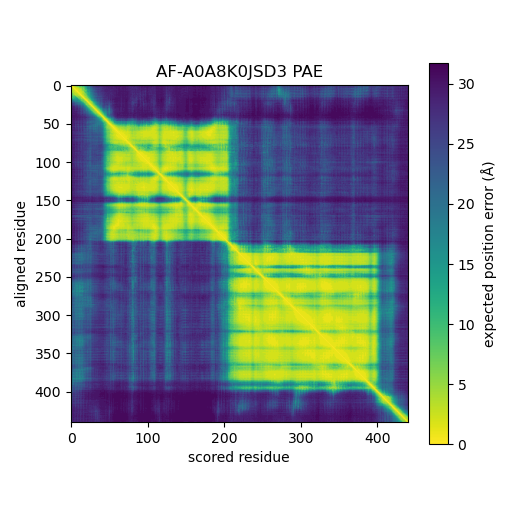
ATOM 604 O O . VAL A 1 79 ? -2.587 5.244 8.119 1.00 71.75 79 VAL A O 1
ATOM 607 N N . ASP A 1 80 ? -1.518 7.145 7.532 1.00 61.81 80 ASP A N 1
ATOM 608 C CA . ASP A 1 80 ? -0.849 6.651 6.312 1.00 61.81 80 ASP A CA 1
ATOM 609 C C . ASP A 1 80 ? -0.025 5.369 6.505 1.00 61.81 80 ASP A C 1
ATOM 611 O O . ASP A 1 80 ? 0.071 4.533 5.605 1.00 61.81 80 ASP A O 1
ATOM 615 N N . TYR A 1 81 ? 0.561 5.182 7.691 1.00 66.19 81 TYR A N 1
ATOM 616 C CA . TYR A 1 81 ? 1.375 4.005 8.012 1.00 66.19 81 TYR A CA 1
ATOM 617 C C . TYR A 1 81 ? 0.552 2.793 8.482 1.00 66.19 81 TYR A C 1
ATOM 619 O O . TYR A 1 81 ? 1.118 1.742 8.791 1.00 66.19 81 TYR A O 1
ATOM 627 N N . GLN A 1 82 ? -0.779 2.905 8.553 1.00 64.12 82 GLN A N 1
ATOM 628 C CA . GLN A 1 82 ? -1.656 1.802 8.933 1.00 64.12 82 GLN A CA 1
ATOM 629 C C . GLN A 1 82 ? -2.390 1.202 7.740 1.00 64.12 82 GLN A C 1
ATOM 631 O O . GLN A 1 82 ? -2.931 1.897 6.885 1.00 64.12 82 GLN A O 1
ATOM 636 N N . ARG A 1 83 ? -2.527 -0.129 7.746 1.00 66.62 83 ARG A N 1
ATOM 637 C CA . ARG A 1 83 ? -3.369 -0.832 6.773 1.00 66.62 83 ARG A CA 1
ATOM 638 C C . ARG A 1 83 ? -4.839 -0.415 6.873 1.00 66.62 83 ARG A C 1
ATOM 640 O O . ARG A 1 83 ? -5.343 0.005 7.925 1.00 66.62 83 ARG A O 1
ATOM 647 N N . ASP A 1 84 ? -5.553 -0.668 5.783 1.00 69.56 84 ASP A N 1
ATOM 648 C CA . ASP A 1 84 ? -7.009 -0.699 5.774 1.00 69.56 84 ASP A CA 1
ATOM 649 C C . ASP A 1 84 ? -7.574 -1.751 6.740 1.00 69.56 84 ASP A C 1
ATOM 651 O O . ASP A 1 84 ? -6.877 -2.578 7.342 1.00 69.56 84 ASP A O 1
ATOM 655 N N . VAL A 1 85 ? -8.888 -1.707 6.929 1.00 70.19 85 VAL A N 1
ATOM 656 C CA . VAL A 1 85 ? -9.604 -2.623 7.816 1.00 70.19 85 VAL A CA 1
ATOM 657 C C . VAL A 1 85 ? -9.576 -4.040 7.230 1.00 70.19 85 VAL A C 1
ATOM 659 O O . VAL A 1 85 ? -10.395 -4.380 6.384 1.00 70.19 85 VAL A O 1
ATOM 662 N N . VAL A 1 86 ? -8.617 -4.867 7.666 1.00 77.19 86 VAL A N 1
ATOM 663 C CA . VAL A 1 86 ? -8.390 -6.238 7.165 1.00 77.19 86 VAL A CA 1
ATOM 664 C C . VAL A 1 86 ? -9.135 -7.315 7.956 1.00 77.19 86 VAL A C 1
ATOM 666 O O . VAL A 1 86 ? -9.098 -8.490 7.587 1.00 77.19 86 VAL A O 1
ATOM 669 N N . TRP A 1 87 ? -9.785 -6.973 9.073 1.00 82.94 87 TRP A N 1
ATOM 670 C CA . TRP A 1 87 ? -10.562 -7.963 9.820 1.00 82.94 87 TRP A CA 1
ATOM 671 C C . TRP A 1 87 ? -11.777 -8.426 9.018 1.00 82.94 87 TRP A C 1
ATOM 673 O O . TRP A 1 87 ? -12.642 -7.625 8.667 1.00 82.94 87 TRP A O 1
ATOM 683 N N . THR A 1 88 ? -11.870 -9.738 8.795 1.00 86.62 88 THR A N 1
ATOM 684 C CA . THR A 1 88 ? -13.065 -10.380 8.236 1.00 86.62 88 THR A CA 1
ATOM 685 C C . THR A 1 88 ? -14.267 -10.159 9.149 1.00 86.62 88 THR A C 1
ATOM 687 O O . THR A 1 88 ? -14.108 -10.020 10.364 1.00 86.62 88 THR A O 1
ATOM 690 N N . GLU A 1 89 ? -15.480 -10.187 8.591 1.00 85.31 89 GLU A N 1
ATOM 691 C CA . GLU A 1 89 ? -16.712 -10.030 9.377 1.00 85.31 89 GLU A CA 1
ATOM 692 C C . GLU A 1 89 ? -16.759 -10.993 10.570 1.00 85.31 89 GLU A C 1
ATOM 694 O O . GLU A 1 89 ? -17.050 -10.570 11.681 1.00 85.31 89 GLU A O 1
ATOM 699 N N . ALA A 1 90 ? -16.362 -12.255 10.385 1.00 84.56 90 ALA A N 1
ATOM 700 C CA . ALA A 1 90 ? -16.318 -13.247 11.462 1.00 84.56 90 ALA A CA 1
ATOM 701 C C . ALA A 1 90 ? -15.410 -12.830 12.635 1.00 84.56 90 ALA A C 1
ATOM 703 O O . ALA A 1 90 ? -15.751 -13.045 13.798 1.00 84.56 90 ALA A O 1
ATOM 704 N N . ARG A 1 91 ? -14.260 -12.203 12.352 1.00 86.25 91 ARG A N 1
ATOM 705 C CA . ARG A 1 91 ? -13.343 -11.717 13.393 1.00 86.25 91 ARG A CA 1
ATOM 706 C C . ARG A 1 91 ? -13.905 -10.489 14.108 1.00 86.25 91 ARG A C 1
ATOM 708 O O . ARG A 1 91 ? -13.783 -10.389 15.327 1.00 86.25 91 ARG A O 1
ATOM 715 N N . GLN A 1 92 ? -14.553 -9.591 13.367 1.00 88.38 92 GLN A N 1
ATOM 716 C CA . GLN A 1 92 ? -15.259 -8.445 13.945 1.00 88.38 92 GLN A CA 1
ATOM 717 C C . GLN A 1 92 ? -16.438 -8.904 14.817 1.00 88.38 92 GLN A C 1
ATOM 719 O O . GLN A 1 92 ? -16.662 -8.345 15.884 1.00 88.38 92 GLN A O 1
ATOM 724 N N . GLU A 1 93 ? -17.193 -9.928 14.397 1.00 87.94 93 GLU A N 1
ATOM 725 C CA . GLU A 1 93 ? -18.265 -10.556 15.188 1.00 87.94 93 GLU A CA 1
ATOM 726 C C . GLU A 1 93 ? -17.706 -11.126 16.494 1.00 87.94 93 GLU A C 1
ATOM 728 O O . GLU A 1 93 ? -18.242 -10.829 17.559 1.00 87.94 93 GLU A O 1
ATOM 733 N N . GLY A 1 94 ? -16.581 -11.847 16.435 1.00 87.81 94 GLY A N 1
ATOM 734 C CA . GLY A 1 94 ? -15.929 -12.387 17.629 1.00 87.81 94 GLY A CA 1
ATOM 735 C C . GLY A 1 94 ? -15.519 -11.316 18.647 1.00 87.81 94 GLY A C 1
ATOM 736 O O . GLY A 1 94 ? -15.637 -11.541 19.850 1.00 87.81 94 GLY A O 1
ATOM 737 N N . LEU A 1 95 ? -15.079 -10.134 18.197 1.00 91.19 95 LEU A N 1
ATOM 738 C CA . LEU A 1 95 ? -14.775 -9.024 19.108 1.00 91.19 95 LEU A CA 1
ATOM 739 C C . LEU A 1 95 ? -16.026 -8.509 19.823 1.00 91.19 95 LEU A C 1
ATOM 741 O O . LEU A 1 95 ? -15.983 -8.289 21.031 1.00 91.19 95 LEU A O 1
ATOM 745 N N . ILE A 1 96 ? -17.127 -8.304 19.096 1.00 91.00 96 ILE A N 1
ATOM 746 C CA . ILE A 1 96 ? -18.369 -7.819 19.708 1.00 91.00 96 ILE A CA 1
ATOM 747 C C . ILE A 1 96 ? -18.904 -8.854 20.702 1.00 91.00 96 ILE A C 1
ATOM 749 O O . ILE A 1 96 ? -19.285 -8.486 21.812 1.00 91.00 96 ILE A O 1
ATOM 753 N N . ASP A 1 97 ? -18.851 -10.144 20.359 1.00 88.38 97 ASP A N 1
ATOM 754 C CA . ASP A 1 97 ? -19.182 -11.229 21.292 1.00 88.38 97 ASP A CA 1
ATOM 755 C C . ASP A 1 97 ? -18.295 -11.173 22.548 1.00 88.38 97 ASP A C 1
ATOM 757 O O . ASP A 1 97 ? -18.786 -11.240 23.675 1.00 88.38 97 ASP A O 1
ATOM 761 N N . SER A 1 98 ? -16.996 -10.922 22.366 1.00 89.50 98 SER A N 1
ATOM 762 C CA . SER A 1 98 ? -16.038 -10.790 23.466 1.00 89.50 98 SER A CA 1
ATOM 763 C C . SER A 1 98 ? -16.358 -9.612 24.388 1.00 89.50 98 SER A C 1
ATOM 765 O O . SER A 1 98 ? -16.304 -9.756 25.609 1.00 89.50 98 SER A O 1
ATOM 767 N N . LEU A 1 99 ? -16.777 -8.475 23.825 1.00 90.25 99 LEU A N 1
ATOM 768 C CA . LEU A 1 99 ? -17.239 -7.314 24.588 1.00 90.25 99 LEU A CA 1
ATOM 769 C C . LEU A 1 99 ? -18.500 -7.622 25.394 1.00 90.25 99 LEU A C 1
ATOM 771 O O . LEU A 1 99 ? -18.580 -7.272 26.574 1.00 90.25 99 LEU A O 1
ATOM 775 N N . PHE A 1 100 ? -19.487 -8.298 24.803 1.00 86.81 100 PHE A N 1
ATOM 776 C CA . PHE A 1 100 ? -20.697 -8.685 25.530 1.00 86.81 100 PHE A CA 1
ATOM 777 C C . PHE A 1 100 ? -20.386 -9.622 26.699 1.00 86.81 100 PHE A C 1
ATOM 779 O O . PHE A 1 100 ? -20.912 -9.404 27.794 1.00 86.81 100 PHE A O 1
ATOM 786 N N . LEU A 1 101 ? -19.484 -10.583 26.489 1.00 85.56 101 LEU A N 1
ATOM 787 C CA . LEU A 1 101 ? -19.078 -11.589 27.474 1.00 85.56 101 LEU A CA 1
ATOM 788 C C . LEU A 1 101 ? -18.031 -11.100 28.488 1.00 85.56 101 LEU A C 1
ATOM 790 O O . LEU A 1 101 ? -17.682 -11.852 29.393 1.00 85.56 101 LEU A O 1
ATOM 794 N N . ASN A 1 102 ? -17.568 -9.849 28.382 1.00 86.56 102 ASN A N 1
ATOM 795 C CA . ASN A 1 102 ? -16.498 -9.286 29.215 1.00 86.56 102 ASN A CA 1
ATOM 796 C C . ASN A 1 102 ? -15.179 -10.079 29.131 1.00 86.56 102 ASN A C 1
ATOM 798 O O . ASN A 1 102 ? -14.445 -10.167 30.116 1.00 86.56 102 ASN A O 1
ATOM 802 N N . TYR A 1 103 ? -14.866 -10.666 27.974 1.00 86.94 103 TYR A N 1
ATOM 803 C CA . TYR A 1 103 ? -13.530 -11.215 27.758 1.00 86.94 103 TYR A CA 1
ATOM 804 C C . TYR A 1 103 ? -12.496 -10.091 27.698 1.00 86.94 103 TYR A C 1
ATOM 806 O O . TYR A 1 103 ? -12.795 -8.969 27.288 1.00 86.94 103 TYR A O 1
ATOM 814 N N . PHE A 1 104 ? -11.265 -10.413 28.097 1.00 85.88 104 PHE A N 1
ATOM 815 C CA . PHE A 1 104 ? -10.153 -9.478 28.013 1.00 85.88 104 PHE A CA 1
ATOM 816 C C . PHE A 1 104 ? -9.920 -9.052 26.560 1.00 85.88 104 PHE A C 1
ATOM 818 O O . PHE A 1 104 ? -9.792 -9.890 25.665 1.00 85.88 104 PHE A O 1
ATOM 825 N N . ILE A 1 105 ? -9.843 -7.741 26.340 1.00 87.50 105 ILE A N 1
ATOM 826 C CA . ILE A 1 105 ? -9.559 -7.139 25.041 1.00 87.50 105 ILE A CA 1
ATOM 827 C C . ILE A 1 105 ? -8.326 -6.254 25.208 1.00 87.50 105 ILE A C 1
ATOM 829 O O . ILE A 1 105 ? -8.312 -5.419 26.116 1.00 87.50 105 ILE A O 1
ATOM 833 N N . PRO A 1 106 ? -7.299 -6.415 24.353 1.00 89.12 106 PRO A N 1
ATOM 834 C CA . PRO A 1 106 ? -6.111 -5.576 24.412 1.00 89.12 106 PRO A CA 1
ATOM 835 C C . PRO A 1 106 ? -6.457 -4.086 24.297 1.00 89.12 106 PRO A C 1
ATOM 837 O O . PRO A 1 106 ? -7.386 -3.738 23.554 1.00 89.12 106 PRO A O 1
ATOM 840 N N . PRO A 1 107 ? -5.708 -3.212 24.989 1.00 91.06 107 PRO A N 1
ATOM 841 C CA . PRO A 1 107 ? -6.000 -1.789 25.011 1.00 91.06 107 PRO A CA 1
ATOM 842 C C . PRO A 1 107 ? -5.874 -1.151 23.623 1.00 91.06 107 PRO A C 1
ATOM 844 O O . PRO A 1 107 ? -5.211 -1.671 22.726 1.00 91.06 107 PRO A O 1
ATOM 847 N N . VAL A 1 108 ? -6.538 -0.018 23.433 1.00 92.94 108 VAL A N 1
ATOM 848 C CA . VAL A 1 108 ? -6.369 0.843 22.255 1.00 92.94 108 VAL A CA 1
ATOM 849 C C . VAL A 1 108 ? -5.271 1.863 22.550 1.00 92.94 108 VAL A C 1
ATOM 851 O O . VAL A 1 108 ? -5.228 2.412 23.648 1.00 92.94 108 VAL A O 1
ATOM 854 N N . LEU A 1 109 ? -4.377 2.108 21.595 1.00 92.56 109 LEU A N 1
ATOM 855 C CA . LEU A 1 109 ? -3.300 3.086 21.749 1.00 92.56 109 LEU A CA 1
ATOM 856 C C . LEU A 1 109 ? -3.638 4.358 20.982 1.00 92.56 109 LEU A C 1
ATOM 858 O O . LEU A 1 109 ? -3.953 4.291 19.792 1.00 92.56 109 LEU A O 1
ATOM 862 N N . PHE A 1 110 ? -3.521 5.501 21.648 1.00 93.62 110 PHE A N 1
ATOM 863 C CA . PHE A 1 110 ? -3.720 6.820 21.059 1.00 93.62 110 PHE A CA 1
ATOM 864 C C . PHE A 1 110 ? -2.476 7.691 21.222 1.00 93.62 110 PHE A C 1
ATOM 866 O O . PHE A 1 110 ? -1.848 7.688 22.278 1.00 93.62 110 PHE A O 1
ATOM 873 N N . SER A 1 111 ? -2.153 8.456 20.185 1.00 91.25 111 SER A N 1
ATOM 874 C CA . SER A 1 111 ? -1.317 9.652 20.282 1.00 91.25 111 SER A CA 1
ATOM 875 C C . SER A 1 111 ? -2.253 10.852 20.372 1.00 91.25 111 SER A C 1
ATOM 877 O O . SER A 1 111 ? -3.116 11.028 19.512 1.00 91.25 111 SER A O 1
ATOM 879 N N . THR A 1 112 ? -2.158 11.629 21.445 1.00 90.88 112 THR A N 1
ATOM 880 C CA . THR A 1 112 ? -3.022 12.786 21.683 1.00 90.88 112 THR A CA 1
ATOM 881 C C . THR A 1 112 ? -2.268 14.051 21.320 1.00 90.88 112 THR A C 1
ATOM 883 O O . THR A 1 112 ? -1.192 14.312 21.855 1.00 90.88 112 THR A O 1
ATOM 886 N N . ARG A 1 113 ? -2.860 14.853 20.436 1.00 85.25 113 ARG A N 1
ATOM 887 C CA . ARG A 1 113 ? -2.386 16.189 20.082 1.00 85.25 113 ARG A CA 1
ATOM 888 C C . ARG A 1 113 ? -3.423 17.198 20.543 1.00 85.25 113 ARG A C 1
ATOM 890 O O . ARG A 1 113 ? -4.589 17.121 20.151 1.00 85.25 113 ARG A O 1
ATOM 897 N N . THR A 1 114 ? -3.002 18.125 21.390 1.00 81.06 114 THR A N 1
ATOM 898 C CA . THR A 1 114 ? -3.857 19.223 21.844 1.00 81.06 114 THR A CA 1
ATOM 899 C C . THR A 1 114 ? -3.560 20.428 20.967 1.00 81.06 114 THR A C 1
ATOM 901 O O . THR A 1 114 ? -2.421 20.878 20.919 1.00 81.06 114 THR A O 1
ATOM 904 N N . SER A 1 115 ? -4.558 20.912 20.230 1.00 74.69 115 SER A N 1
ATOM 905 C CA . SER A 1 115 ? -4.438 22.165 19.480 1.00 74.69 115 SER A CA 1
ATOM 906 C C . SER A 1 115 ? -4.535 23.368 20.420 1.00 74.69 115 SER A C 1
ATOM 908 O O . SER A 1 115 ? -5.090 23.252 21.513 1.00 74.69 115 SER A O 1
ATOM 910 N N . ASP A 1 116 ? -4.058 24.529 19.968 1.00 69.19 116 ASP A N 1
ATOM 911 C CA . ASP A 1 116 ? -4.059 25.779 20.746 1.00 69.19 116 ASP A CA 1
ATOM 912 C C . ASP A 1 116 ? -5.468 26.194 21.220 1.00 69.19 116 ASP A C 1
ATOM 914 O O . ASP A 1 116 ? -5.622 26.779 22.290 1.00 69.19 116 ASP A O 1
ATOM 918 N N . ASP A 1 117 ? -6.509 25.793 20.482 1.00 70.88 117 ASP A N 1
ATOM 919 C CA . ASP A 1 117 ? -7.924 26.024 20.810 1.00 70.88 117 ASP A CA 1
ATOM 920 C C . ASP A 1 117 ? -8.472 25.079 21.906 1.00 70.88 117 ASP A C 1
ATOM 922 O O . ASP A 1 117 ? -9.662 25.094 22.225 1.00 70.88 117 ASP A O 1
ATOM 926 N N . GLY A 1 118 ? -7.630 24.209 22.473 1.00 71.88 118 GLY A N 1
ATOM 927 C CA . GLY A 1 118 ? -7.996 23.235 23.506 1.00 71.88 118 GLY A CA 1
ATOM 928 C C . GLY A 1 118 ? -8.677 21.967 22.979 1.00 71.88 118 GLY A C 1
ATOM 929 O O . GLY A 1 118 ? -8.996 21.068 23.761 1.00 71.88 118 GLY A O 1
ATOM 930 N N . THR A 1 119 ? -8.885 21.848 21.664 1.00 77.00 119 THR A N 1
ATOM 931 C CA . THR A 1 119 ? -9.412 20.626 21.046 1.00 77.00 119 THR A CA 1
ATOM 932 C C . THR A 1 119 ? -8.359 19.522 21.060 1.00 77.00 119 THR A C 1
ATOM 934 O O . THR A 1 119 ? -7.247 19.708 20.562 1.00 77.00 119 THR A O 1
ATOM 937 N N . GLN A 1 120 ? -8.716 18.354 21.595 1.00 82.19 120 GLN A N 1
ATOM 938 C CA . GLN A 1 120 ? -7.844 17.180 21.606 1.00 82.19 120 GLN A CA 1
ATOM 939 C C . GLN A 1 120 ? -8.168 16.261 20.435 1.00 82.19 120 GLN A C 1
ATOM 941 O O . GLN A 1 120 ? -9.229 15.636 20.414 1.00 82.19 120 GLN A O 1
ATOM 946 N N . LYS A 1 121 ? -7.221 16.116 19.510 1.00 87.62 121 LYS A N 1
ATOM 947 C CA . LYS A 1 121 ? -7.266 15.077 18.480 1.00 87.62 121 LYS A CA 1
ATOM 948 C C . LYS A 1 121 ? -6.476 13.857 18.926 1.00 87.62 121 LYS A C 1
ATOM 950 O O . LYS A 1 121 ? -5.385 13.978 19.478 1.00 87.62 121 LYS A O 1
ATOM 955 N N . ARG A 1 122 ? -7.028 12.673 18.673 1.00 90.94 122 ARG A N 1
ATOM 956 C CA . ARG A 1 122 ? -6.424 11.381 19.006 1.00 90.94 122 ARG A CA 1
ATOM 957 C C . ARG A 1 122 ? -6.129 10.611 17.732 1.00 90.94 122 ARG A C 1
ATOM 959 O O . ARG A 1 122 ? -7.042 10.197 17.032 1.00 90.94 122 ARG A O 1
ATOM 966 N N . VAL A 1 123 ? -4.862 10.356 17.459 1.00 89.62 123 VAL A N 1
ATOM 967 C CA . VAL A 1 123 ? -4.433 9.469 16.379 1.00 89.62 123 VAL A CA 1
ATOM 968 C C . VAL A 1 123 ? -4.407 8.044 16.924 1.00 89.62 123 VAL A C 1
ATOM 970 O O . VAL A 1 123 ? -3.680 7.749 17.874 1.00 89.62 123 VAL A O 1
ATOM 973 N N . CYS A 1 124 ? -5.220 7.142 16.371 1.00 90.12 124 CYS A N 1
ATOM 974 C CA . CYS A 1 124 ? -5.227 5.744 16.804 1.00 90.12 124 CYS A CA 1
ATOM 975 C C . CYS A 1 124 ? -3.970 5.035 16.296 1.00 90.12 124 CYS A C 1
ATOM 977 O O . CYS A 1 124 ? -3.885 4.721 15.115 1.00 90.12 124 CYS A O 1
ATOM 979 N N . MET A 1 125 ? -3.014 4.740 17.179 1.00 87.06 125 MET A N 1
ATOM 980 C CA . MET A 1 125 ? -1.788 4.005 16.848 1.00 87.06 125 MET A CA 1
ATOM 981 C C . MET A 1 125 ? -2.007 2.488 16.830 1.00 87.06 125 MET A C 1
ATOM 983 O O . MET A 1 125 ? -1.474 1.815 15.966 1.00 87.06 125 MET A O 1
ATOM 987 N N . ASP A 1 126 ? -2.816 1.919 17.724 1.00 87.81 126 ASP A N 1
ATOM 988 C CA . ASP A 1 126 ? -3.226 0.505 17.662 1.00 87.81 126 ASP A CA 1
ATOM 989 C C . ASP A 1 126 ? -4.680 0.358 18.102 1.00 87.81 126 ASP A C 1
ATOM 991 O O . ASP A 1 126 ? -5.156 1.068 18.984 1.00 87.81 126 ASP A O 1
ATOM 995 N N . GLY A 1 127 ? -5.387 -0.605 17.515 1.00 88.62 127 GLY A N 1
ATOM 996 C CA . GLY A 1 127 ? -6.794 -0.858 17.814 1.00 88.62 127 GLY A CA 1
ATOM 997 C C . GLY A 1 127 ? -7.778 -0.326 16.775 1.00 88.62 127 GLY A C 1
ATOM 998 O O . GLY A 1 127 ? -8.979 -0.508 16.964 1.00 88.62 127 GLY A O 1
ATOM 999 N N . LYS A 1 128 ? -7.315 0.209 15.635 1.00 88.88 128 LYS A N 1
ATOM 1000 C CA . LYS A 1 128 ? -8.165 0.656 14.510 1.00 88.88 128 LYS A CA 1
ATOM 1001 C C . LYS A 1 128 ? -9.234 -0.367 14.119 1.00 88.88 128 LYS A C 1
ATOM 1003 O O . LYS A 1 128 ? -10.405 -0.028 13.963 1.00 88.88 128 LYS A O 1
ATOM 1008 N N . GLN A 1 129 ? -8.856 -1.643 14.007 1.00 88.19 129 GLN A N 1
ATOM 1009 C CA . GLN A 1 129 ? -9.788 -2.729 13.670 1.00 88.19 129 GLN A CA 1
ATOM 1010 C C . GLN A 1 129 ? -10.847 -2.932 14.766 1.00 88.19 129 GLN A C 1
ATOM 1012 O O . GLN A 1 129 ? -12.015 -3.188 14.463 1.00 88.19 129 GLN A O 1
ATOM 1017 N N . ARG A 1 130 ? -10.448 -2.789 16.040 1.00 91.75 130 ARG A N 1
ATOM 1018 C CA . ARG A 1 130 ? -11.343 -2.909 17.196 1.00 91.75 130 ARG A CA 1
ATOM 1019 C C . ARG A 1 130 ? -12.344 -1.758 17.221 1.00 91.75 130 ARG A C 1
ATOM 1021 O O . ARG A 1 130 ? -13.546 -2.013 17.230 1.00 91.75 130 ARG A O 1
ATOM 1028 N N . LEU A 1 131 ? -11.855 -0.521 17.128 1.00 93.06 131 LEU A N 1
ATOM 1029 C CA . LEU A 1 131 ? -12.685 0.685 17.076 1.00 93.06 131 LEU A CA 1
ATOM 1030 C C . LEU A 1 131 ? -13.654 0.645 15.897 1.00 93.06 131 LEU A C 1
ATOM 1032 O O . LEU A 1 131 ? -14.852 0.839 16.080 1.00 93.06 131 LEU A O 1
ATOM 1036 N N . THR A 1 132 ? -13.167 0.286 14.706 1.00 91.62 132 THR A N 1
ATOM 1037 C CA . THR A 1 132 ? -14.019 0.190 13.516 1.00 91.62 132 THR A CA 1
ATOM 1038 C C . THR A 1 132 ? -15.125 -0.846 13.700 1.00 91.62 132 THR A C 1
ATOM 1040 O O . THR A 1 132 ? -16.267 -0.588 13.338 1.00 91.62 132 THR A O 1
ATOM 1043 N N . SER A 1 133 ? -14.817 -2.011 14.278 1.00 92.56 133 SER A N 1
ATOM 1044 C CA . SER A 1 133 ? -15.818 -3.057 14.527 1.00 92.56 133 SER A CA 1
ATOM 1045 C C . SER A 1 133 ? -16.914 -2.573 15.484 1.00 92.56 133 SER A C 1
ATOM 1047 O O . SER A 1 133 ? -18.096 -2.799 15.223 1.00 92.56 133 SER A O 1
ATOM 1049 N N . ILE A 1 134 ? -16.526 -1.876 16.561 1.00 93.50 134 ILE A N 1
ATOM 1050 C CA . ILE A 1 134 ? -17.450 -1.289 17.543 1.00 93.50 134 ILE A CA 1
ATOM 1051 C C . ILE A 1 134 ? -18.342 -0.244 16.866 1.00 93.50 134 ILE A C 1
ATOM 1053 O O . ILE A 1 134 ? -19.567 -0.347 16.942 1.00 93.50 134 ILE A O 1
ATOM 1057 N N . CYS A 1 135 ? -17.746 0.703 16.138 1.00 92.94 135 CYS A N 1
ATOM 1058 C CA . CYS A 1 135 ? -18.481 1.777 15.472 1.00 92.94 135 CYS A CA 1
ATOM 1059 C C . CYS A 1 135 ? -19.428 1.225 14.395 1.00 92.94 135 CYS A C 1
ATOM 1061 O O . CYS A 1 135 ? -20.605 1.575 14.370 1.00 92.94 135 CYS A O 1
ATOM 1063 N N . LYS A 1 136 ? -18.968 0.296 13.543 1.00 91.94 136 LYS A N 1
ATOM 1064 C CA . LYS A 1 136 ? -19.808 -0.343 12.510 1.00 91.94 136 LYS A CA 1
ATOM 1065 C C . LYS A 1 136 ? -21.015 -1.058 13.105 1.00 91.94 136 LYS A C 1
ATOM 1067 O O . LYS A 1 136 ? -22.115 -0.963 12.559 1.00 91.94 136 LYS A O 1
ATOM 1072 N N . PHE A 1 137 ? -20.818 -1.773 14.212 1.00 92.94 137 PHE A N 1
ATOM 1073 C CA . PHE A 1 137 ? -21.914 -2.426 14.915 1.00 92.94 137 PHE A CA 1
ATOM 1074 C C . PHE A 1 137 ? -22.905 -1.393 15.468 1.00 92.94 137 PHE A C 1
ATOM 1076 O O . PHE A 1 137 ? -24.092 -1.480 15.158 1.00 92.94 137 PHE A O 1
ATOM 1083 N N . MET A 1 138 ? -22.428 -0.378 16.202 1.00 93.06 138 MET A N 1
ATOM 1084 C CA . MET A 1 138 ? -23.276 0.646 16.832 1.00 93.06 138 MET A CA 1
ATOM 1085 C C . MET A 1 138 ? -24.033 1.516 15.824 1.00 93.06 138 MET A C 1
ATOM 1087 O O . MET A 1 138 ? -25.212 1.800 16.020 1.00 93.06 138 MET A O 1
ATOM 1091 N N . MET A 1 139 ? -23.411 1.872 14.702 1.00 90.38 139 MET A N 1
ATOM 1092 C CA . MET A 1 139 ? -24.052 2.635 13.624 1.00 90.38 139 MET A CA 1
ATOM 1093 C C . MET A 1 139 ? -25.066 1.813 12.814 1.00 90.38 139 MET A C 1
ATOM 1095 O O . MET A 1 139 ? -25.696 2.340 11.904 1.00 90.38 139 MET A O 1
ATOM 1099 N N . GLY A 1 140 ? -25.236 0.520 13.113 1.00 88.94 140 GLY A N 1
ATOM 1100 C CA . GLY A 1 140 ? -26.155 -0.339 12.370 1.00 88.94 140 GLY A CA 1
ATOM 1101 C C . GLY A 1 140 ? -25.660 -0.685 10.967 1.00 88.94 140 GLY A C 1
ATOM 1102 O O . GLY A 1 140 ? -26.452 -1.097 10.137 1.00 88.94 140 GLY A O 1
ATOM 1103 N N . GLN A 1 141 ? -24.359 -0.568 10.691 1.00 87.81 141 GLN A N 1
ATOM 1104 C CA . GLN A 1 141 ? -23.774 -0.989 9.410 1.00 87.81 141 GLN A CA 1
ATOM 1105 C C . GLN A 1 141 ? -23.575 -2.511 9.340 1.00 87.81 141 GLN A C 1
ATOM 1107 O O . GLN A 1 141 ? -23.277 -3.060 8.280 1.00 87.81 141 GLN A O 1
ATOM 1112 N N . ARG A 1 142 ? -23.736 -3.209 10.473 1.00 86.94 142 ARG A N 1
ATOM 1113 C CA . ARG A 1 142 ? -23.599 -4.662 10.583 1.00 86.94 142 ARG A CA 1
ATOM 1114 C C . ARG A 1 142 ? -24.529 -5.249 11.647 1.00 86.94 142 ARG A C 1
ATOM 1116 O O . ARG A 1 142 ? -24.830 -4.600 12.648 1.00 86.94 142 ARG A O 1
ATOM 1123 N N . ARG A 1 143 ? -24.931 -6.508 11.444 1.00 86.88 143 ARG A N 1
ATOM 1124 C CA . ARG A 1 143 ? -25.635 -7.337 12.435 1.00 86.88 143 ARG A CA 1
ATOM 1125 C C . ARG A 1 143 ? -24.762 -8.481 12.924 1.00 86.88 143 ARG A C 1
ATOM 1127 O O . ARG A 1 143 ? -24.194 -9.199 12.104 1.00 86.88 143 ARG A O 1
ATOM 1134 N N . ASP A 1 144 ? -24.783 -8.726 14.227 1.00 83.38 144 ASP A N 1
ATOM 1135 C CA . ASP A 1 144 ? -23.866 -9.670 14.869 1.00 83.38 144 ASP A CA 1
ATOM 1136 C C . ASP A 1 144 ? -24.598 -10.747 15.647 1.00 83.38 144 ASP A C 1
ATOM 1138 O O . ASP A 1 144 ? -25.716 -10.542 16.126 1.00 83.38 144 ASP A O 1
ATOM 1142 N N . HIS A 1 145 ? -23.964 -11.914 15.738 1.00 78.44 145 HIS A N 1
ATOM 1143 C CA . HIS A 1 145 ? -24.424 -13.008 16.578 1.00 78.44 145 HIS A CA 1
ATOM 1144 C C . HIS A 1 145 ? -23.794 -12.903 17.971 1.00 78.44 145 HIS A C 1
ATOM 1146 O O . HIS A 1 145 ? -22.653 -12.471 18.099 1.00 78.44 145 HIS A O 1
ATOM 1152 N N . PHE A 1 146 ? -24.521 -13.349 18.998 1.00 71.25 146 PHE A N 1
ATOM 1153 C CA . PHE A 1 146 ? -24.024 -13.370 20.377 1.00 71.25 146 PHE A CA 1
ATOM 1154 C C . PHE A 1 146 ? -24.130 -14.765 20.965 1.00 71.25 146 PHE A C 1
ATOM 1156 O O . PHE A 1 146 ? -25.161 -15.439 20.841 1.00 71.25 146 PHE A O 1
ATOM 1163 N N . ARG A 1 147 ? -23.074 -15.196 21.645 1.00 63.34 147 ARG A N 1
ATOM 1164 C CA . ARG A 1 147 ? -22.986 -16.499 22.292 1.00 63.34 147 ARG A CA 1
ATOM 1165 C C . ARG A 1 147 ? -23.500 -16.428 23.732 1.00 63.34 147 ARG A C 1
ATOM 1167 O O . ARG A 1 147 ? -22.832 -16.856 24.658 1.00 63.34 147 ARG A O 1
ATOM 1174 N N . ALA A 1 148 ? -24.715 -15.921 23.933 1.00 48.78 148 ALA A N 1
ATOM 1175 C CA . ALA A 1 148 ? -25.422 -16.017 25.212 1.00 48.78 148 ALA A CA 1
ATOM 1176 C C . ALA A 1 148 ? -26.936 -15.814 25.031 1.00 48.78 148 ALA A C 1
ATOM 1178 O O . ALA A 1 148 ? -27.368 -14.875 24.368 1.00 48.78 148 ALA A O 1
ATOM 1179 N N . GLY A 1 149 ? -27.745 -16.700 25.621 1.00 52.66 149 GLY A N 1
ATOM 1180 C CA . GLY A 1 149 ? -29.188 -16.521 25.869 1.00 52.66 149 GLY A CA 1
ATOM 1181 C C . GLY A 1 149 ? -30.153 -16.523 24.671 1.00 52.66 149 GLY A C 1
ATOM 1182 O O . GLY A 1 149 ? -31.278 -16.989 24.811 1.00 52.66 149 GLY A O 1
ATOM 1183 N N . TYR A 1 150 ? -29.748 -16.072 23.481 1.00 53.16 150 TYR A N 1
ATOM 1184 C CA . TYR A 1 150 ? -30.671 -15.835 22.356 1.00 53.16 150 TYR A CA 1
ATOM 1185 C C . TYR A 1 150 ? -30.818 -17.007 21.364 1.00 53.16 150 TYR A C 1
ATOM 1187 O O . TYR A 1 150 ? -31.596 -16.929 20.403 1.00 53.16 150 TYR A O 1
ATOM 1195 N N . GLY A 1 151 ? -30.157 -18.132 21.645 1.00 50.97 151 GLY A N 1
ATOM 1196 C CA . GLY A 1 151 ? -30.108 -19.317 20.788 1.00 50.97 151 GLY A CA 1
ATOM 1197 C C . GLY A 1 151 ? -28.999 -19.224 19.737 1.00 50.97 151 GLY A C 1
ATOM 1198 O O . GLY A 1 151 ? -28.660 -18.141 19.261 1.00 50.97 151 GLY A O 1
ATOM 1199 N N . LYS A 1 152 ? -28.414 -20.373 19.378 1.00 54.06 152 LYS A N 1
ATOM 1200 C CA . LYS A 1 152 ? -27.356 -20.459 18.359 1.00 54.06 152 LYS A CA 1
ATOM 1201 C C . LYS A 1 152 ? -27.839 -19.821 17.044 1.00 54.06 152 LYS A C 1
ATOM 1203 O O . LYS A 1 152 ? -28.830 -20.267 16.475 1.00 54.06 152 LYS A O 1
ATOM 1208 N N . GLY A 1 153 ? -27.128 -18.798 16.566 1.00 63.50 153 GLY A N 1
ATOM 1209 C CA . GLY A 1 153 ? -27.244 -18.295 15.190 1.00 63.50 153 GLY A CA 1
ATOM 1210 C C . GLY A 1 153 ? -28.181 -17.105 14.938 1.00 63.50 153 GLY A C 1
ATOM 1211 O O . GLY A 1 153 ? -28.361 -16.740 13.777 1.00 63.50 153 GLY A O 1
ATOM 1212 N N . LYS A 1 154 ? -28.772 -16.465 15.957 1.00 75.62 154 LYS A N 1
ATOM 1213 C CA . LYS A 1 154 ? -29.546 -15.226 15.732 1.00 75.62 154 LYS A CA 1
ATOM 1214 C C . LYS A 1 154 ? -28.620 -14.009 15.668 1.00 75.62 154 LYS A C 1
ATOM 1216 O O . LYS A 1 154 ? -27.821 -13.811 16.577 1.00 75.62 154 LYS A O 1
ATOM 1221 N N . LYS A 1 155 ? -28.765 -13.199 14.610 1.00 85.75 155 LYS A N 1
ATOM 1222 C CA . LYS A 1 155 ? -28.055 -11.923 14.432 1.00 85.75 155 LYS A CA 1
ATOM 1223 C C . LYS A 1 155 ? -28.954 -10.733 14.777 1.00 85.75 155 LYS A C 1
ATOM 1225 O O . LYS A 1 155 ? -30.126 -10.747 14.389 1.00 85.75 155 LYS A O 1
ATOM 1230 N N . PHE A 1 156 ? -28.405 -9.714 15.434 1.00 89.44 156 PHE A N 1
ATOM 1231 C CA . PHE A 1 156 ? -29.128 -8.490 15.796 1.00 89.44 156 PHE A CA 1
ATOM 1232 C C . PHE A 1 156 ? -28.408 -7.228 15.321 1.00 89.44 156 PHE A C 1
ATOM 1234 O O . PHE A 1 156 ? -27.181 -7.192 15.260 1.00 89.44 156 PHE A O 1
ATOM 1241 N N . TRP A 1 157 ? -29.188 -6.193 15.021 1.00 91.38 157 TRP A N 1
ATOM 1242 C CA . TRP A 1 157 ? -28.711 -4.846 14.707 1.00 91.38 157 TRP A CA 1
ATOM 1243 C C . TRP A 1 157 ? -28.658 -3.986 15.970 1.00 91.38 157 TRP A C 1
ATOM 1245 O O . TRP A 1 157 ? -29.631 -3.977 16.725 1.00 91.38 157 TRP A O 1
ATOM 1255 N N . TYR A 1 158 ? -27.578 -3.231 16.194 1.00 91.31 158 TYR A N 1
ATOM 1256 C CA . TYR A 1 158 ? -27.570 -2.233 17.270 1.00 91.31 158 TYR A CA 1
ATOM 1257 C C . TYR A 1 158 ? -28.473 -1.046 16.923 1.00 91.31 158 TYR A C 1
ATOM 1259 O O . TYR A 1 158 ? -29.349 -0.698 17.705 1.00 91.31 158 TYR A O 1
ATOM 1267 N N . THR A 1 159 ? -28.298 -0.451 15.742 1.00 90.81 159 THR A N 1
ATOM 1268 C CA . THR A 1 159 ? -29.200 0.574 15.196 1.00 90.81 159 THR A CA 1
ATOM 1269 C C . THR A 1 159 ? -30.011 -0.041 14.065 1.00 90.81 159 THR A C 1
ATOM 1271 O O . THR A 1 159 ? -29.448 -0.632 13.143 1.00 90.81 159 THR A O 1
ATOM 1274 N N . TYR A 1 160 ? -31.337 0.042 14.148 1.00 90.19 160 TYR A N 1
ATOM 1275 C CA . TYR A 1 160 ? -32.246 -0.603 13.207 1.00 90.19 160 TYR A CA 1
ATOM 1276 C C . TYR A 1 160 ? -33.124 0.427 12.496 1.00 90.19 160 TYR A C 1
ATOM 1278 O O . TYR A 1 160 ? -33.796 1.224 13.141 1.00 90.19 160 TYR A O 1
ATOM 1286 N N . ASP A 1 161 ? -33.152 0.365 11.167 1.00 89.69 161 ASP A N 1
ATOM 1287 C CA . ASP A 1 161 ? -34.113 1.078 10.336 1.00 89.69 161 ASP A CA 1
ATOM 1288 C C . ASP A 1 161 ? -34.905 0.019 9.553 1.00 89.69 161 ASP A C 1
ATOM 1290 O O . ASP A 1 161 ? -34.298 -0.709 8.765 1.00 89.69 161 ASP A O 1
ATOM 1294 N N . PRO A 1 162 ? -36.234 -0.103 9.730 1.00 86.62 162 PRO A N 1
ATOM 1295 C CA . PRO A 1 162 ? -37.038 -1.102 9.024 1.00 86.62 162 PRO A CA 1
ATOM 1296 C C . PRO A 1 162 ? -37.028 -0.950 7.494 1.00 86.62 162 PRO A C 1
ATOM 1298 O O . PRO A 1 162 ? -37.386 -1.901 6.799 1.00 86.62 162 PRO A O 1
ATOM 1301 N N . LYS A 1 163 ? -36.634 0.211 6.952 1.00 88.50 163 LYS A N 1
ATOM 1302 C CA . LYS A 1 163 ? -36.501 0.438 5.504 1.00 88.50 163 LYS A CA 1
ATOM 1303 C C . LYS A 1 163 ? -35.204 -0.141 4.938 1.00 88.50 163 LYS A C 1
ATOM 1305 O O . LYS A 1 163 ? -35.177 -0.543 3.778 1.00 88.50 163 LYS A O 1
ATOM 1310 N N . ILE A 1 164 ? -34.144 -0.178 5.746 1.00 86.69 164 ILE A N 1
ATOM 1311 C CA . ILE A 1 164 ? -32.784 -0.547 5.321 1.00 86.69 164 ILE A CA 1
ATOM 1312 C C . ILE A 1 164 ? -32.424 -1.955 5.815 1.00 86.69 164 ILE A C 1
ATOM 1314 O O . ILE A 1 164 ? -31.793 -2.745 5.111 1.00 86.69 164 ILE A O 1
ATOM 1318 N N . HIS A 1 165 ? -32.845 -2.302 7.029 1.00 89.06 165 HIS A N 1
ATOM 1319 C CA . HIS A 1 165 ? -32.382 -3.474 7.755 1.00 89.06 165 HIS A CA 1
ATOM 1320 C C . HIS A 1 165 ? -33.433 -4.586 7.776 1.00 89.06 165 HIS A C 1
ATOM 1322 O O . HIS A 1 165 ? -34.597 -4.388 8.108 1.00 89.06 165 HIS A O 1
ATOM 1328 N N . ARG A 1 166 ? -32.989 -5.815 7.483 1.00 85.31 166 ARG A N 1
ATOM 1329 C CA . ARG A 1 166 ? -33.772 -7.044 7.687 1.00 85.31 166 ARG A CA 1
ATOM 1330 C C . ARG A 1 166 ? -33.292 -7.777 8.935 1.00 85.31 166 ARG A C 1
ATOM 1332 O O . ARG A 1 166 ? -32.087 -7.958 9.135 1.00 85.31 166 ARG A O 1
ATOM 1339 N N . GLY A 1 167 ? -34.220 -8.299 9.730 1.00 84.31 167 GLY A N 1
ATOM 1340 C CA . GLY A 1 167 ? -33.913 -9.096 10.918 1.00 84.31 167 GLY A CA 1
ATOM 1341 C C . GLY A 1 167 ? -34.451 -8.449 12.184 1.00 84.31 167 GLY A C 1
ATOM 1342 O O . GLY A 1 167 ? -35.546 -7.903 12.172 1.00 84.31 167 GLY A O 1
ATOM 1343 N N . ARG A 1 168 ? -33.707 -8.568 13.286 1.00 87.12 168 ARG A N 1
ATOM 1344 C CA . ARG A 1 168 ? -34.131 -8.070 14.596 1.00 87.12 168 ARG A CA 1
ATOM 1345 C C . ARG A 1 168 ? -33.192 -6.991 15.098 1.00 87.12 168 ARG A C 1
ATOM 1347 O O . ARG A 1 168 ? -31.978 -7.096 14.935 1.00 87.12 168 ARG A O 1
ATOM 1354 N N . GLU A 1 169 ? -33.771 -5.992 15.734 1.00 90.88 169 GLU A N 1
ATOM 1355 C CA . GLU A 1 169 ? -33.039 -5.022 16.529 1.00 90.88 169 GLU A CA 1
ATOM 1356 C C . GLU A 1 169 ? -32.643 -5.634 17.877 1.00 90.88 169 GLU A C 1
ATOM 1358 O O . GLU A 1 169 ? -33.363 -6.466 18.438 1.00 90.88 169 GLU A O 1
ATOM 1363 N N . LEU A 1 170 ? -31.478 -5.241 18.382 1.00 90.00 170 LEU A N 1
ATOM 1364 C CA . LEU A 1 170 ? -31.019 -5.592 19.714 1.00 90.00 170 LEU A CA 1
ATOM 1365 C C . LEU A 1 170 ? -31.931 -4.919 20.758 1.00 90.00 170 LEU A C 1
ATOM 1367 O O . LEU A 1 170 ? -32.187 -3.717 20.637 1.00 90.00 170 LEU A O 1
ATOM 1371 N N . PRO A 1 171 ? -32.415 -5.629 21.794 1.00 90.81 171 PRO A N 1
ATOM 1372 C CA . PRO A 1 171 ? -33.297 -5.007 22.770 1.00 90.81 171 PRO A CA 1
ATOM 1373 C C . PRO A 1 171 ? -32.590 -3.891 23.555 1.00 90.81 171 PRO A C 1
ATOM 1375 O O . PRO A 1 171 ? -31.365 -3.853 23.701 1.00 90.81 171 PRO A O 1
ATOM 1378 N N . LEU A 1 172 ? -33.384 -2.947 24.067 1.00 90.06 172 LEU A N 1
ATOM 1379 C CA . LEU A 1 172 ? -32.874 -1.705 24.656 1.00 90.06 172 LEU A CA 1
ATOM 1380 C C . LEU A 1 172 ? -31.927 -1.939 25.844 1.00 90.06 172 LEU A C 1
ATOM 1382 O O . LEU A 1 172 ? -30.986 -1.171 26.047 1.00 90.06 172 LEU A O 1
ATOM 1386 N N . ARG A 1 173 ? -32.162 -2.996 26.627 1.00 90.50 173 ARG A N 1
ATOM 1387 C CA . ARG A 1 173 ? -31.318 -3.354 27.772 1.00 90.50 173 ARG A CA 1
ATOM 1388 C C . ARG A 1 173 ? -29.899 -3.696 27.322 1.00 90.50 173 ARG A C 1
ATOM 1390 O O . ARG A 1 173 ? -28.940 -3.171 27.877 1.00 90.50 173 ARG A O 1
ATOM 1397 N N . GLU A 1 174 ? -29.765 -4.540 26.309 1.00 89.06 174 GLU A N 1
ATOM 1398 C CA . GLU A 1 174 ? -28.487 -4.975 25.756 1.00 89.06 174 GLU A CA 1
ATOM 1399 C C . GLU A 1 174 ? -27.772 -3.834 25.033 1.00 89.06 174 GLU A C 1
ATOM 1401 O O . GLU A 1 174 ? -26.554 -3.719 25.157 1.00 89.06 174 GLU A O 1
ATOM 1406 N N . LYS A 1 175 ? -28.506 -2.937 24.357 1.00 92.00 175 LYS A N 1
ATOM 1407 C CA . LYS A 1 175 ? -27.915 -1.718 23.780 1.00 92.00 175 LYS A CA 1
ATOM 1408 C C . LYS A 1 175 ? -27.258 -0.838 24.838 1.00 92.00 175 LYS A C 1
ATOM 1410 O O . LYS A 1 175 ? -26.126 -0.396 24.640 1.00 92.00 175 LYS A O 1
ATOM 1415 N N . LYS A 1 176 ? -27.958 -0.601 25.957 1.00 93.31 176 LYS A N 1
ATOM 1416 C CA . LYS A 1 176 ? -27.434 0.172 27.095 1.00 93.31 176 LYS A CA 1
ATOM 1417 C C . LYS A 1 176 ? -26.227 -0.520 27.720 1.00 93.31 176 LYS A C 1
ATOM 1419 O O . LYS A 1 176 ? -25.221 0.133 27.969 1.00 93.31 176 LYS A O 1
ATOM 1424 N N . LEU A 1 177 ? -26.303 -1.840 27.904 1.00 91.50 177 LEU A N 1
ATOM 1425 C CA . LEU A 1 177 ? -25.194 -2.631 28.435 1.00 91.50 177 LEU A CA 1
ATOM 1426 C C . LEU A 1 177 ? -23.951 -2.533 27.544 1.00 91.50 177 LEU A C 1
ATOM 1428 O O . LEU A 1 177 ? -22.852 -2.367 28.059 1.00 91.50 177 LEU A O 1
ATOM 1432 N N . PHE A 1 178 ? -24.123 -2.637 26.223 1.00 92.75 178 PHE A N 1
ATOM 1433 C CA . PHE A 1 178 ? -23.022 -2.529 25.269 1.00 92.75 178 PHE A CA 1
ATOM 1434 C C . PHE A 1 178 ? -22.432 -1.116 25.235 1.00 92.75 178 PHE A C 1
ATOM 1436 O O . PHE A 1 178 ? -21.218 -0.970 25.296 1.00 92.75 178 PHE A O 1
ATOM 1443 N N . ALA A 1 179 ? -23.280 -0.082 25.211 1.00 94.19 179 ALA A N 1
ATOM 1444 C CA . ALA A 1 179 ? -22.850 1.318 25.229 1.00 94.19 179 ALA A CA 1
ATOM 1445 C C . ALA A 1 179 ? -21.953 1.647 26.433 1.00 94.19 179 ALA A C 1
ATOM 1447 O O . ALA A 1 179 ? -21.010 2.417 26.299 1.00 94.19 179 ALA A O 1
ATOM 1448 N N . GLN A 1 180 ? -22.231 1.037 27.588 1.00 94.69 180 GLN A N 1
ATOM 1449 C CA . GLN A 1 180 ? -21.504 1.254 28.842 1.00 94.69 180 GLN A CA 1
ATOM 1450 C C . GLN A 1 180 ? -20.229 0.409 28.985 1.00 94.69 180 GLN A C 1
ATOM 1452 O O . GLN A 1 180 ? -19.513 0.566 29.977 1.00 94.69 180 GLN A O 1
ATOM 1457 N N . LYS A 1 181 ? -19.925 -0.489 28.034 1.00 93.00 181 LYS A N 1
ATOM 1458 C CA . LYS A 1 181 ? -18.702 -1.305 28.081 1.00 93.00 181 LYS A CA 1
ATOM 1459 C C . LYS A 1 181 ? -17.479 -0.399 28.070 1.00 93.00 181 LYS A C 1
ATOM 1461 O O . LYS A 1 181 ? -17.356 0.444 27.189 1.00 93.00 181 LYS A O 1
ATOM 1466 N N . GLN A 1 182 ? -16.595 -0.597 29.042 1.00 94.62 182 GLN A N 1
ATOM 1467 C CA . GLN A 1 182 ? -15.364 0.172 29.176 1.00 94.62 182 GLN A CA 1
ATOM 1468 C C . GLN A 1 182 ? -14.261 -0.455 28.327 1.00 94.62 182 GLN A C 1
ATOM 1470 O O . GLN A 1 182 ? -13.994 -1.653 28.431 1.00 94.62 182 GLN A O 1
ATOM 1475 N N . ILE A 1 183 ? -13.626 0.358 27.489 1.00 94.50 183 ILE A N 1
ATOM 1476 C CA . ILE A 1 183 ? -12.483 -0.021 26.665 1.00 94.50 183 ILE A CA 1
ATOM 1477 C C . ILE A 1 183 ? -11.239 0.628 27.256 1.00 94.50 183 ILE A C 1
ATOM 1479 O O . ILE A 1 183 ? -11.153 1.852 27.375 1.00 94.50 183 ILE A O 1
ATOM 1483 N N . HIS A 1 184 ? -10.265 -0.204 27.612 1.00 94.38 184 HIS A N 1
ATOM 1484 C CA . HIS A 1 184 ? -8.972 0.265 28.088 1.00 94.38 184 HIS A CA 1
ATOM 1485 C C . HIS A 1 184 ? -8.209 0.954 26.960 1.00 94.38 184 HIS A C 1
ATOM 1487 O O . HIS A 1 184 ? -8.083 0.409 25.862 1.00 94.38 184 HIS A O 1
ATOM 1493 N N . CYS A 1 185 ? -7.686 2.137 27.249 1.00 94.44 185 CYS A N 1
ATOM 1494 C CA . CYS A 1 185 ? -6.907 2.938 26.323 1.00 94.44 185 CYS A CA 1
ATOM 1495 C C . CYS A 1 185 ? -5.597 3.377 26.985 1.00 94.44 185 CYS A C 1
ATOM 1497 O O . CYS A 1 185 ? -5.539 3.590 28.197 1.00 94.44 185 CYS A O 1
ATOM 1499 N N . ALA A 1 186 ? -4.546 3.496 26.186 1.00 93.81 186 ALA A N 1
ATOM 1500 C CA . ALA A 1 186 ? -3.278 4.083 26.584 1.00 93.81 186 ALA A CA 1
ATOM 1501 C C . ALA A 1 186 ? -2.988 5.271 25.665 1.00 93.81 186 ALA A C 1
ATOM 1503 O O . ALA A 1 186 ? -2.966 5.133 24.442 1.00 93.81 186 ALA A O 1
ATOM 1504 N N . GLU A 1 187 ? -2.826 6.440 26.270 1.00 93.31 187 GLU A N 1
ATOM 1505 C CA . GLU A 1 187 ? -2.695 7.720 25.590 1.00 93.31 187 GLU A CA 1
ATOM 1506 C C . GLU A 1 187 ? -1.291 8.270 25.806 1.00 93.31 187 GLU A C 1
ATOM 1508 O O . GLU A 1 187 ? -0.846 8.465 26.937 1.00 93.31 187 GLU A O 1
ATOM 1513 N N . PHE A 1 188 ? -0.599 8.514 24.706 1.00 91.94 188 PHE A N 1
ATOM 1514 C CA . PHE A 1 188 ? 0.686 9.187 24.690 1.00 91.94 188 PHE A CA 1
ATOM 1515 C C . PHE A 1 188 ? 0.457 10.648 24.324 1.00 91.94 188 PHE A C 1
ATOM 1517 O O . PHE A 1 188 ? -0.377 10.949 23.471 1.00 91.94 188 PHE A O 1
ATOM 1524 N N . GLU A 1 189 ? 1.180 11.544 24.979 1.00 89.19 189 GLU A N 1
ATOM 1525 C CA . GLU A 1 189 ? 1.113 12.984 24.734 1.00 89.19 189 GLU A CA 1
ATOM 1526 C C . GLU A 1 189 ? 2.384 13.425 24.003 1.00 89.19 189 GLU A C 1
ATOM 1528 O O . GLU A 1 189 ? 3.462 12.881 24.254 1.00 89.19 189 GLU A O 1
ATOM 1533 N N . ASP A 1 190 ? 2.237 14.399 23.103 1.00 79.88 190 ASP A N 1
ATOM 1534 C CA . ASP A 1 190 ? 3.337 15.084 22.410 1.00 79.88 190 ASP A CA 1
ATOM 1535 C C . ASP A 1 190 ? 4.303 14.157 21.646 1.00 79.88 190 ASP A C 1
ATOM 1537 O O . ASP A 1 190 ? 5.509 14.401 21.589 1.00 79.88 190 ASP A O 1
ATOM 1541 N N . LEU A 1 191 ? 3.782 13.084 21.040 1.00 84.62 191 LEU A N 1
ATOM 1542 C CA . LEU A 1 191 ? 4.584 12.233 20.163 1.00 84.62 191 LEU A CA 1
ATOM 1543 C C . LEU A 1 191 ? 4.800 12.889 18.799 1.00 84.62 191 LEU A C 1
ATOM 1545 O O . LEU A 1 191 ? 3.868 13.417 18.188 1.00 84.62 191 LEU A O 1
ATOM 1549 N N . ASN A 1 192 ? 6.021 12.770 18.279 1.00 83.25 192 ASN A N 1
ATOM 1550 C CA . ASN A 1 192 ? 6.277 13.012 16.862 1.00 83.25 192 ASN A CA 1
ATOM 1551 C C . ASN A 1 192 ? 5.912 11.775 16.016 1.00 83.25 192 ASN A C 1
ATOM 1553 O O . ASN A 1 192 ? 5.811 10.657 16.524 1.00 83.25 192 ASN A O 1
ATOM 1557 N N . GLU A 1 193 ? 5.757 11.954 14.702 1.00 77.19 193 GLU A N 1
ATOM 1558 C CA . GLU A 1 193 ? 5.367 10.857 13.800 1.00 77.19 193 GLU A CA 1
ATOM 1559 C C . GLU A 1 193 ? 6.357 9.680 13.797 1.00 77.19 193 GLU A C 1
ATOM 1561 O O . GLU A 1 193 ? 5.954 8.531 13.613 1.00 77.19 193 GLU A O 1
ATOM 1566 N N . GLY A 1 194 ? 7.652 9.936 14.008 1.00 75.12 194 GLY A N 1
ATOM 1567 C CA . GLY A 1 194 ? 8.669 8.886 14.106 1.00 75.12 194 GLY A CA 1
ATOM 1568 C C . GLY A 1 194 ? 8.446 7.987 15.324 1.00 75.12 194 GLY A C 1
ATOM 1569 O O . GLY A 1 194 ? 8.462 6.763 15.204 1.00 75.12 194 GLY A O 1
ATOM 1570 N N . GLN A 1 195 ? 8.147 8.589 16.474 1.00 81.06 195 GLN A N 1
ATOM 1571 C CA . GLN A 1 195 ? 7.833 7.888 17.720 1.00 81.06 195 GLN A CA 1
ATOM 1572 C C . GLN A 1 195 ? 6.498 7.142 17.632 1.00 81.06 195 GLN A C 1
ATOM 1574 O O . GLN A 1 195 ? 6.408 6.001 18.080 1.00 81.06 195 GLN A O 1
ATOM 1579 N N . GLU A 1 196 ? 5.473 7.736 17.012 1.00 82.62 196 GLU A N 1
ATOM 1580 C CA . GLU A 1 196 ? 4.190 7.063 16.760 1.00 82.62 196 GLU A CA 1
ATOM 1581 C C . GLU A 1 196 ? 4.392 5.776 15.942 1.00 82.62 196 GLU A C 1
ATOM 1583 O O . GLU A 1 196 ? 3.870 4.710 16.291 1.00 82.62 196 GLU A O 1
ATOM 1588 N N . ARG A 1 197 ? 5.211 5.851 14.883 1.00 75.38 197 ARG A N 1
ATOM 1589 C CA . ARG A 1 197 ? 5.579 4.697 14.050 1.00 75.38 197 ARG A CA 1
ATOM 1590 C C . ARG A 1 197 ? 6.412 3.676 14.816 1.00 75.38 197 ARG A C 1
ATOM 1592 O O . ARG A 1 197 ? 6.210 2.479 14.631 1.00 75.38 197 ARG A O 1
ATOM 1599 N N . GLU A 1 198 ? 7.330 4.108 15.672 1.00 78.50 198 GLU A N 1
ATOM 1600 C CA . GLU A 1 198 ? 8.146 3.201 16.477 1.00 78.50 198 GLU A CA 1
ATOM 1601 C C . GLU A 1 198 ? 7.299 2.432 17.504 1.00 78.50 198 GLU A C 1
ATOM 1603 O O . GLU A 1 198 ? 7.416 1.209 17.613 1.00 78.50 198 GLU A O 1
ATOM 1608 N N . ILE A 1 199 ? 6.386 3.112 18.207 1.00 82.69 199 ILE A N 1
ATOM 1609 C CA . ILE A 1 199 ? 5.425 2.472 19.119 1.00 82.69 199 ILE A CA 1
ATOM 1610 C C . ILE A 1 199 ? 4.562 1.474 18.347 1.00 82.69 199 ILE A C 1
ATOM 1612 O O . ILE A 1 199 ? 4.410 0.333 18.785 1.00 82.69 199 ILE A O 1
ATOM 1616 N N . PHE A 1 200 ? 4.051 1.870 17.177 1.00 79.44 200 PHE A N 1
ATOM 1617 C CA . PHE A 1 200 ? 3.315 0.980 16.282 1.00 79.44 200 PHE A CA 1
ATOM 1618 C C . PHE A 1 200 ? 4.137 -0.252 15.887 1.00 79.44 200 PHE A C 1
ATOM 1620 O O . PHE A 1 200 ? 3.634 -1.367 15.909 1.00 79.44 200 PHE A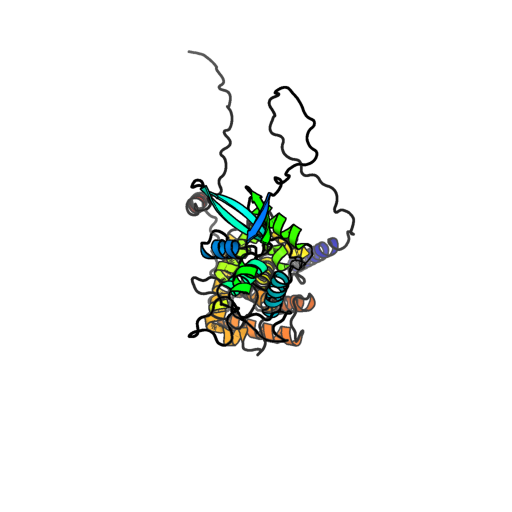 O 1
ATOM 1627 N N . GLN A 1 201 ? 5.418 -0.107 15.554 1.00 73.12 201 GLN A N 1
ATOM 1628 C CA . GLN A 1 201 ? 6.258 -1.259 15.223 1.00 73.12 201 GLN A CA 1
ATOM 1629 C C . GLN A 1 201 ? 6.464 -2.182 16.429 1.00 73.12 201 GLN A C 1
ATOM 1631 O O . GLN A 1 201 ? 6.387 -3.402 16.281 1.00 73.12 201 GLN A O 1
ATOM 1636 N N . ARG A 1 202 ? 6.696 -1.611 17.619 1.00 74.12 202 ARG A N 1
ATOM 1637 C CA . ARG A 1 202 ? 6.973 -2.355 18.858 1.00 74.12 202 ARG A CA 1
ATOM 1638 C C . ARG A 1 202 ? 5.748 -3.106 19.384 1.00 74.12 202 ARG A C 1
ATOM 1640 O O . ARG A 1 202 ? 5.869 -4.245 19.828 1.00 74.12 202 ARG A O 1
ATOM 1647 N N . VAL A 1 203 ? 4.562 -2.509 19.310 1.00 74.00 203 VAL A N 1
ATOM 1648 C CA . VAL A 1 203 ? 3.307 -3.133 19.770 1.00 74.00 203 VAL A CA 1
ATOM 1649 C C . VAL A 1 203 ? 2.894 -4.290 18.852 1.00 74.00 203 VAL A C 1
ATOM 1651 O O . VAL A 1 203 ? 2.296 -5.274 19.294 1.00 74.00 203 VAL A O 1
ATOM 1654 N N . GLN A 1 204 ? 3.303 -4.234 17.585 1.00 59.09 204 GLN A N 1
ATOM 1655 C CA . GLN A 1 204 ? 2.935 -5.197 16.554 1.00 59.09 204 GLN A CA 1
ATOM 1656 C C . GLN A 1 204 ? 3.848 -6.428 16.550 1.00 59.09 204 GLN A C 1
ATOM 1658 O O . GLN A 1 204 ? 3.598 -7.347 15.773 1.00 59.09 204 GLN A O 1
ATOM 1663 N N . LEU A 1 205 ? 4.855 -6.515 17.429 1.00 51.62 205 LEU A N 1
ATOM 1664 C CA . LEU A 1 205 ? 5.869 -7.585 17.459 1.00 51.62 205 LEU A CA 1
ATOM 1665 C C . LEU A 1 205 ? 5.328 -9.019 17.694 1.00 51.62 205 LEU A C 1
ATOM 1667 O O . LEU A 1 205 ? 6.111 -9.965 17.724 1.00 51.62 205 LEU A O 1
ATOM 1671 N N . GLY A 1 206 ? 4.008 -9.221 17.787 1.00 47.75 206 GLY A N 1
ATOM 1672 C CA . GLY A 1 206 ? 3.355 -10.538 17.707 1.00 47.75 206 GLY A CA 1
ATOM 1673 C C . GLY A 1 206 ? 2.813 -10.936 16.321 1.00 47.75 206 GLY A C 1
ATOM 1674 O O . GLY A 1 206 ? 2.456 -12.095 16.116 1.00 47.75 206 GLY A O 1
ATOM 1675 N N . VAL A 1 207 ? 2.737 -10.016 15.353 1.00 42.59 207 VAL A N 1
ATOM 1676 C CA . VAL A 1 207 ? 2.379 -10.292 13.952 1.00 42.59 207 VAL A CA 1
ATOM 1677 C C . VAL A 1 207 ? 3.467 -9.687 13.078 1.00 42.59 207 VAL A C 1
ATOM 1679 O O . VAL A 1 207 ? 3.585 -8.471 12.979 1.00 42.59 207 VAL A O 1
ATOM 1682 N N . ALA A 1 208 ? 4.276 -10.537 12.443 1.00 43.47 208 ALA A N 1
ATOM 1683 C CA . ALA A 1 208 ? 5.357 -10.080 11.581 1.00 43.47 208 ALA A CA 1
ATOM 1684 C C . ALA A 1 208 ? 4.824 -9.099 10.522 1.00 43.47 208 ALA A C 1
ATOM 1686 O O . ALA A 1 208 ? 3.996 -9.473 9.687 1.00 43.47 208 ALA A O 1
ATOM 1687 N N . LEU A 1 209 ? 5.319 -7.855 10.552 1.00 45.47 209 LEU A N 1
ATOM 1688 C CA . LEU A 1 209 ? 5.179 -6.934 9.428 1.00 45.47 209 LEU A CA 1
ATOM 1689 C C . LEU A 1 209 ? 5.697 -7.648 8.179 1.00 45.47 209 LEU A C 1
ATOM 1691 O O . LEU A 1 209 ? 6.783 -8.244 8.191 1.00 45.47 209 LEU A O 1
ATOM 1695 N N . SER A 1 210 ? 4.909 -7.597 7.111 1.00 56.59 210 SER A N 1
ATOM 1696 C CA . SER A 1 210 ? 5.351 -8.049 5.801 1.00 56.59 210 SER A CA 1
ATOM 1697 C C . SER A 1 210 ? 6.615 -7.283 5.414 1.00 56.59 210 SER A C 1
ATOM 1699 O O . SER A 1 210 ? 6.825 -6.140 5.829 1.00 56.59 210 SER A O 1
ATOM 1701 N N . ALA A 1 211 ? 7.475 -7.907 4.609 1.00 55.06 211 ALA A N 1
ATOM 1702 C CA . ALA A 1 211 ? 8.695 -7.257 4.143 1.00 55.06 211 ALA A CA 1
ATOM 1703 C C . ALA A 1 211 ? 8.399 -5.888 3.503 1.00 55.06 211 ALA A C 1
ATOM 1705 O O . ALA A 1 211 ? 9.132 -4.940 3.748 1.00 55.06 211 ALA A O 1
ATOM 1706 N N . ALA A 1 212 ? 7.288 -5.760 2.771 1.00 55.00 212 ALA A N 1
ATOM 1707 C CA . ALA A 1 212 ? 6.851 -4.507 2.162 1.00 55.00 212 ALA A CA 1
ATOM 1708 C C . ALA A 1 212 ? 6.559 -3.392 3.181 1.00 55.00 212 ALA A C 1
ATOM 1710 O O . ALA A 1 212 ? 6.955 -2.253 2.966 1.00 55.00 212 ALA A O 1
ATOM 1711 N N . GLU A 1 213 ? 5.930 -3.702 4.312 1.00 57.69 213 GLU A N 1
ATOM 1712 C CA . GLU A 1 213 ? 5.620 -2.686 5.329 1.00 57.69 213 GLU A CA 1
ATOM 1713 C C . GLU A 1 213 ? 6.844 -2.243 6.109 1.00 57.69 213 GLU A C 1
ATOM 1715 O O . GLU A 1 21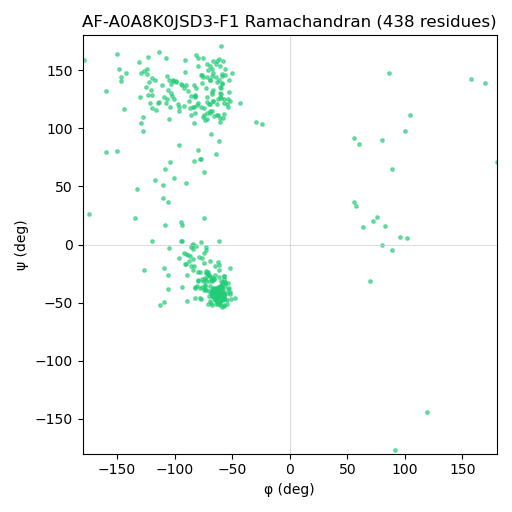3 ? 6.967 -1.069 6.444 1.00 57.69 213 GLU A O 1
ATOM 1720 N N . LYS A 1 214 ? 7.777 -3.166 6.369 1.00 62.66 214 LYS A N 1
ATOM 1721 C CA . LYS A 1 214 ? 9.071 -2.795 6.949 1.00 62.66 214 LYS A CA 1
ATOM 1722 C C . LYS A 1 214 ? 9.814 -1.816 6.037 1.00 62.66 214 LYS A C 1
ATOM 1724 O O . LYS A 1 214 ? 10.482 -0.919 6.534 1.00 62.66 214 LYS A O 1
ATOM 1729 N N . LEU A 1 215 ? 9.681 -1.981 4.717 1.00 61.81 215 LEU A N 1
ATOM 1730 C CA . LEU A 1 215 ? 10.284 -1.100 3.714 1.00 61.81 215 LEU A CA 1
ATOM 1731 C C . LEU A 1 215 ? 9.553 0.250 3.584 1.00 61.81 215 LEU A C 1
ATOM 1733 O O . LEU A 1 215 ? 10.200 1.248 3.283 1.00 61.81 215 LEU A O 1
ATOM 1737 N N . GLN A 1 216 ? 8.234 0.297 3.802 1.00 60.47 216 GLN A N 1
ATOM 1738 C CA . GLN A 1 216 ? 7.440 1.538 3.793 1.00 60.47 216 GLN A CA 1
ATOM 1739 C C . GLN A 1 216 ? 7.610 2.380 5.058 1.00 60.47 216 GLN A C 1
ATOM 1741 O O . GLN A 1 216 ? 7.479 3.596 5.006 1.00 60.47 216 GLN A O 1
ATOM 1746 N N . ALA A 1 217 ? 7.883 1.749 6.200 1.00 59.94 217 ALA A N 1
ATOM 1747 C CA . ALA A 1 217 ? 7.978 2.454 7.474 1.00 59.94 217 ALA A CA 1
ATOM 1748 C C . ALA A 1 217 ? 9.270 3.278 7.639 1.00 59.94 217 ALA A C 1
ATOM 1750 O O . ALA A 1 217 ? 9.397 4.018 8.614 1.00 59.94 217 ALA A O 1
ATOM 1751 N N . LEU A 1 218 ? 10.218 3.157 6.705 1.00 66.00 218 LEU A N 1
ATOM 1752 C CA . LEU A 1 218 ? 11.418 3.988 6.655 1.00 66.00 218 LEU A CA 1
ATOM 1753 C C . LEU A 1 218 ? 11.026 5.429 6.282 1.00 66.00 218 LEU A C 1
ATOM 1755 O O . LEU A 1 218 ? 10.128 5.631 5.474 1.00 66.00 218 LEU A O 1
ATOM 1759 N N . ALA A 1 219 ? 11.681 6.424 6.885 1.00 72.38 219 ALA A N 1
ATOM 1760 C CA . ALA A 1 219 ? 11.469 7.852 6.610 1.00 72.38 219 ALA A CA 1
ATOM 1761 C C . ALA A 1 219 ? 12.676 8.467 5.878 1.00 72.38 219 ALA A C 1
ATOM 1763 O O . ALA A 1 219 ? 13.131 9.565 6.182 1.00 72.38 219 ALA A O 1
ATOM 1764 N N . THR A 1 220 ? 13.246 7.719 4.939 1.00 84.75 220 THR A N 1
ATOM 1765 C CA . THR A 1 220 ? 14.405 8.136 4.141 1.00 84.75 220 THR A CA 1
ATOM 1766 C C . THR A 1 220 ? 13.990 8.833 2.844 1.00 84.75 220 THR A C 1
ATOM 1768 O O . THR A 1 220 ? 12.887 8.571 2.345 1.00 84.75 220 THR A O 1
ATOM 1771 N N . PRO A 1 221 ? 14.869 9.637 2.212 1.00 88.06 221 PRO A N 1
ATOM 1772 C CA . PRO A 1 221 ? 14.562 10.290 0.936 1.00 88.06 221 PRO A CA 1
ATOM 1773 C C . PRO A 1 221 ? 14.061 9.326 -0.149 1.00 88.06 221 PRO A C 1
ATOM 1775 O O . PRO A 1 221 ? 13.095 9.627 -0.852 1.00 88.06 221 PRO A O 1
ATOM 1778 N N . TYR A 1 222 ? 14.660 8.134 -0.257 1.00 90.06 222 TYR A N 1
ATOM 1779 C CA . TYR A 1 222 ? 14.212 7.112 -1.206 1.00 90.06 222 TYR A CA 1
ATOM 1780 C C . TYR A 1 222 ? 12.837 6.542 -0.847 1.00 90.06 222 TYR A C 1
ATOM 1782 O O . TYR A 1 222 ? 12.008 6.396 -1.736 1.00 90.06 222 TYR A O 1
ATOM 1790 N N . SER A 1 223 ? 12.550 6.250 0.425 1.00 86.12 223 SER A N 1
ATOM 1791 C CA . SER A 1 223 ? 11.230 5.733 0.832 1.00 86.12 223 SER A CA 1
ATOM 1792 C C . SER A 1 223 ? 10.090 6.735 0.587 1.00 86.12 223 SER A C 1
ATOM 1794 O O . SER A 1 223 ? 9.025 6.361 0.084 1.00 86.12 223 SER A O 1
ATOM 1796 N N . VAL A 1 224 ? 10.341 8.025 0.841 1.00 85.56 224 VAL A N 1
ATOM 1797 C CA . VAL A 1 224 ? 9.407 9.118 0.537 1.00 85.56 224 VAL A CA 1
ATOM 1798 C C . VAL A 1 224 ? 9.189 9.210 -0.972 1.00 85.56 224 VAL A C 1
ATOM 1800 O O . VAL A 1 224 ? 8.050 9.276 -1.430 1.00 85.56 224 VAL A O 1
ATOM 1803 N N . TRP A 1 225 ? 10.262 9.121 -1.762 1.00 93.38 225 TRP A N 1
ATOM 1804 C CA . TRP A 1 225 ? 10.167 9.119 -3.220 1.00 93.38 225 TRP A CA 1
ATOM 1805 C C . TRP A 1 225 ? 9.429 7.887 -3.776 1.00 93.38 225 TRP A C 1
ATOM 1807 O O . TRP A 1 225 ? 8.601 8.019 -4.672 1.00 93.38 225 TRP A O 1
ATOM 1817 N N . MET A 1 226 ? 9.646 6.686 -3.229 1.00 93.88 226 MET A N 1
ATOM 1818 C CA . MET A 1 226 ? 8.901 5.486 -3.643 1.00 93.88 226 MET A CA 1
ATOM 1819 C C . MET A 1 226 ? 7.407 5.628 -3.341 1.00 93.88 226 MET A C 1
ATOM 1821 O O . MET A 1 226 ? 6.569 5.232 -4.152 1.00 93.88 226 MET A O 1
ATOM 1825 N N . THR A 1 227 ? 7.071 6.231 -2.200 1.00 88.25 227 THR A N 1
ATOM 1826 C CA . THR A 1 227 ? 5.685 6.528 -1.820 1.00 88.25 227 THR A CA 1
ATOM 1827 C C . THR A 1 227 ? 5.059 7.552 -2.767 1.00 88.25 227 THR A C 1
ATOM 1829 O O . THR A 1 227 ? 3.929 7.353 -3.216 1.00 88.25 227 THR A O 1
ATOM 1832 N N . SER A 1 228 ? 5.794 8.601 -3.152 1.00 90.88 228 SER A N 1
ATOM 1833 C CA . SER A 1 228 ? 5.286 9.591 -4.106 1.00 90.88 228 SER A CA 1
ATOM 1834 C C . SER A 1 228 ? 5.076 9.001 -5.503 1.00 90.88 228 SER A C 1
ATOM 1836 O O . SER A 1 228 ? 4.039 9.261 -6.109 1.00 90.88 228 SER A O 1
ATOM 1838 N N . LEU A 1 229 ? 5.973 8.132 -5.987 1.00 94.12 229 LEU A N 1
ATOM 1839 C CA . LEU A 1 229 ? 5.781 7.397 -7.245 1.00 94.12 229 LEU A CA 1
ATOM 1840 C C . LEU A 1 229 ? 4.548 6.490 -7.194 1.00 94.12 229 LEU A C 1
ATOM 1842 O O . LEU A 1 229 ? 3.774 6.441 -8.150 1.00 94.12 229 LEU A O 1
ATOM 1846 N N . LEU A 1 230 ? 4.354 5.782 -6.079 1.00 91.19 230 LEU A N 1
ATOM 1847 C CA . LEU A 1 230 ? 3.214 4.893 -5.883 1.00 91.19 230 LEU A CA 1
ATOM 1848 C C . LEU A 1 230 ? 1.888 5.667 -5.932 1.00 91.19 230 LEU A C 1
ATOM 1850 O O . LEU A 1 230 ? 0.960 5.272 -6.643 1.00 91.19 230 LEU A O 1
ATOM 1854 N N . ASN A 1 231 ? 1.814 6.785 -5.213 1.00 89.25 231 ASN A N 1
ATOM 1855 C CA . ASN A 1 231 ? 0.624 7.628 -5.182 1.00 89.25 231 ASN A CA 1
ATOM 1856 C C . ASN A 1 231 ? 0.388 8.309 -6.530 1.00 89.25 231 ASN A C 1
ATOM 1858 O O . ASN A 1 231 ? -0.735 8.314 -7.007 1.00 89.25 231 ASN A O 1
ATOM 1862 N N . LYS A 1 232 ? 1.431 8.815 -7.189 1.00 91.00 232 LYS A N 1
ATOM 1863 C CA . LYS A 1 232 ? 1.298 9.520 -8.468 1.00 91.00 232 LYS A CA 1
ATOM 1864 C C . LYS A 1 232 ? 0.917 8.596 -9.625 1.00 91.00 232 LYS A C 1
ATOM 1866 O O . LYS A 1 232 ? 0.056 8.943 -10.421 1.00 91.00 232 LYS A O 1
ATOM 1871 N N . HIS A 1 233 ? 1.547 7.425 -9.730 1.00 92.44 233 HIS A N 1
ATOM 1872 C CA . HIS A 1 233 ? 1.473 6.606 -10.948 1.00 92.44 233 HIS A CA 1
ATOM 1873 C C . HIS A 1 233 ? 0.650 5.325 -10.799 1.00 92.44 233 HIS A C 1
ATOM 1875 O O . HIS A 1 233 ? 0.202 4.766 -11.802 1.00 92.44 233 HIS A O 1
ATOM 1881 N N . VAL A 1 234 ? 0.433 4.833 -9.571 1.00 89.00 234 VAL A N 1
ATOM 1882 C CA . VAL A 1 234 ? -0.244 3.545 -9.336 1.00 89.00 234 VAL A CA 1
ATOM 1883 C C . VAL A 1 234 ? -1.640 3.701 -8.735 1.00 89.00 234 VAL A C 1
ATOM 1885 O O . VAL A 1 234 ? -2.568 3.084 -9.253 1.00 89.00 234 VAL A O 1
ATOM 1888 N N . PHE A 1 235 ? -1.804 4.484 -7.662 1.00 85.44 235 PHE A N 1
ATOM 1889 C CA . PHE A 1 235 ? -3.069 4.573 -6.904 1.00 85.44 235 PHE A CA 1
ATOM 1890 C C . PHE A 1 235 ? -3.715 5.963 -6.846 1.00 85.44 235 PHE A C 1
ATOM 1892 O O . PHE A 1 235 ? -4.721 6.103 -6.156 1.00 85.44 235 PHE A O 1
ATOM 1899 N N . GLY A 1 236 ? -3.149 6.970 -7.507 1.00 77.69 236 GLY A N 1
ATOM 1900 C CA . GLY A 1 236 ? -3.619 8.354 -7.432 1.00 77.69 236 GLY A CA 1
ATOM 1901 C C . GLY A 1 236 ? -5.105 8.514 -7.738 1.00 77.69 236 GLY A C 1
ATOM 1902 O O . GLY A 1 236 ? -5.644 7.839 -8.617 1.00 77.69 236 GLY A O 1
ATOM 1903 N N . GLU A 1 237 ? -5.754 9.407 -6.991 1.00 68.00 237 GLU A N 1
ATOM 1904 C CA . GLU A 1 237 ? -7.160 9.776 -7.200 1.00 68.00 237 GLU A CA 1
ATOM 1905 C C . GLU A 1 237 ? -7.322 10.785 -8.346 1.00 68.00 237 GLU A C 1
ATOM 1907 O O . GLU A 1 237 ? -8.374 10.836 -8.984 1.00 68.00 237 GLU A O 1
ATOM 1912 N N . GLU A 1 238 ? -6.264 11.543 -8.647 1.00 60.38 238 GLU A N 1
ATOM 1913 C CA . GLU A 1 238 ? -6.222 12.535 -9.717 1.00 60.38 238 GLU A CA 1
ATOM 1914 C C . GLU A 1 238 ? -5.327 12.061 -10.873 1.00 60.38 238 GLU A C 1
ATOM 1916 O O . GLU A 1 238 ? -4.158 11.727 -10.678 1.00 60.38 238 GLU A O 1
ATOM 1921 N N . GLY A 1 239 ? -5.871 12.070 -12.094 1.00 71.44 239 GLY A N 1
ATOM 1922 C CA . GLY A 1 239 ? -5.135 11.769 -13.326 1.00 71.44 239 GLY A CA 1
ATOM 1923 C C . GLY A 1 239 ? -5.156 10.304 -13.779 1.00 71.44 239 GLY A C 1
ATOM 1924 O O . GLY A 1 239 ? -5.829 9.441 -13.215 1.00 71.44 239 GLY A O 1
ATOM 1925 N N . ASP A 1 240 ? -4.424 10.044 -14.863 1.00 85.31 240 ASP A N 1
ATOM 1926 C CA . ASP A 1 240 ? -4.263 8.717 -15.456 1.00 85.31 240 ASP A CA 1
ATOM 1927 C C . ASP A 1 240 ? -3.266 7.890 -14.622 1.00 85.31 240 ASP A C 1
ATOM 1929 O O . ASP A 1 240 ? -2.097 8.249 -14.507 1.00 85.31 240 ASP A O 1
ATOM 1933 N N . THR A 1 241 ? -3.708 6.765 -14.053 1.00 90.00 241 THR A N 1
ATOM 1934 C CA . THR A 1 241 ? -2.859 5.853 -13.254 1.00 90.00 241 THR A CA 1
ATOM 1935 C C . THR A 1 241 ? -2.868 4.437 -13.811 1.00 90.00 241 THR A C 1
ATOM 1937 O O . THR A 1 241 ? -3.797 4.035 -14.514 1.00 90.00 241 THR A O 1
ATOM 1940 N N . ILE A 1 242 ? -1.881 3.617 -13.445 1.00 89.44 242 ILE A N 1
ATOM 1941 C CA . ILE A 1 242 ? -1.838 2.209 -13.866 1.00 89.44 242 ILE A CA 1
ATOM 1942 C C . ILE A 1 242 ? -3.116 1.467 -13.443 1.00 89.44 242 ILE A C 1
ATOM 1944 O O . ILE A 1 242 ? -3.694 0.747 -14.257 1.00 89.44 242 ILE A O 1
ATOM 1948 N N . ASN A 1 243 ? -3.607 1.662 -12.213 1.00 87.00 243 ASN A N 1
ATOM 1949 C CA . ASN A 1 243 ? -4.827 0.984 -11.758 1.00 87.00 243 ASN A CA 1
ATOM 1950 C C . ASN A 1 243 ? -6.108 1.506 -12.409 1.00 87.00 243 ASN A C 1
ATOM 1952 O O . ASN A 1 243 ? -7.083 0.755 -12.487 1.00 87.00 243 ASN A O 1
ATOM 1956 N N . SER A 1 244 ? -6.127 2.755 -12.886 1.00 85.50 244 SER A N 1
ATOM 1957 C CA . SER A 1 244 ? -7.291 3.285 -13.603 1.00 85.50 244 SER A CA 1
ATOM 1958 C C . SER A 1 244 ? -7.577 2.490 -14.887 1.00 85.50 244 SER A C 1
ATOM 1960 O O . SER A 1 244 ? -8.738 2.179 -15.172 1.00 85.50 244 SER A O 1
ATOM 1962 N N . TYR A 1 245 ? -6.520 2.060 -15.586 1.00 84.88 245 TYR A N 1
ATOM 1963 C CA . TYR A 1 245 ? -6.604 1.286 -16.826 1.00 84.88 245 TYR A CA 1
ATOM 1964 C C . TYR A 1 245 ? -6.546 -0.229 -16.588 1.00 84.88 245 TYR A C 1
ATOM 1966 O O . TYR A 1 245 ? -7.292 -0.981 -17.213 1.00 84.88 245 TYR A O 1
ATOM 1974 N N . PHE A 1 246 ? -5.755 -0.697 -15.618 1.00 81.25 246 PHE A N 1
ATOM 1975 C CA . PHE A 1 246 ? -5.539 -2.125 -15.379 1.00 81.25 246 PHE A CA 1
ATOM 1976 C C . PHE A 1 246 ? -6.219 -2.645 -14.099 1.00 81.25 246 PHE A C 1
ATOM 1978 O O . PHE A 1 246 ? -5.580 -3.127 -13.165 1.00 81.25 246 PHE A O 1
ATOM 1985 N N . LYS A 1 247 ? -7.558 -2.614 -14.075 1.00 71.00 247 LYS A N 1
ATOM 1986 C CA . LYS A 1 247 ? -8.390 -2.982 -12.902 1.00 71.00 247 LYS A CA 1
ATOM 1987 C C . LYS A 1 247 ? -8.245 -4.434 -12.418 1.00 71.00 247 LYS A C 1
ATOM 1989 O O . LYS A 1 247 ? -8.553 -4.738 -11.264 1.00 71.00 247 LYS A O 1
ATOM 1994 N N . ASP A 1 248 ? -7.788 -5.340 -13.282 1.00 69.12 248 ASP A N 1
ATOM 1995 C CA . ASP A 1 248 ? -7.555 -6.748 -12.929 1.00 69.12 248 ASP A CA 1
ATOM 1996 C C . ASP A 1 248 ? -6.280 -6.961 -12.100 1.00 69.12 248 ASP A C 1
ATOM 1998 O O . ASP A 1 248 ? -6.079 -8.033 -11.509 1.00 69.12 248 ASP A O 1
ATOM 2002 N N . TRP A 1 249 ? -5.428 -5.940 -12.004 1.00 73.50 249 TRP A N 1
ATOM 2003 C CA . TRP A 1 249 ? -4.212 -5.954 -11.204 1.00 73.50 249 TRP A CA 1
ATOM 2004 C C . TRP A 1 249 ? -4.493 -5.620 -9.745 1.00 73.50 249 TRP A C 1
ATOM 2006 O O . TRP A 1 249 ? -4.170 -4.560 -9.224 1.00 73.50 249 TRP A O 1
ATOM 2016 N N . LYS A 1 250 ? -5.115 -6.576 -9.059 1.00 62.28 250 LYS A N 1
ATOM 2017 C CA . LYS A 1 250 ? -5.437 -6.476 -7.633 1.00 62.28 250 LYS A CA 1
ATOM 2018 C C . LYS A 1 250 ? -4.199 -6.740 -6.774 1.00 62.28 250 LYS A C 1
ATOM 2020 O O . LYS A 1 250 ? -4.072 -7.822 -6.205 1.00 62.28 250 LYS A O 1
ATOM 2025 N N . GLN A 1 251 ? -3.275 -5.785 -6.722 1.00 68.00 251 GLN A N 1
ATOM 2026 C CA . GLN A 1 251 ? -2.192 -5.783 -5.738 1.00 68.00 251 GLN A CA 1
ATOM 2027 C C . GLN A 1 251 ? -2.607 -4.953 -4.527 1.00 68.00 251 GLN A C 1
ATOM 2029 O O . GLN A 1 251 ? -3.172 -3.870 -4.680 1.00 68.00 251 GLN A O 1
ATOM 2034 N N . ASP A 1 252 ? -2.324 -5.447 -3.321 1.00 76.19 252 ASP A N 1
ATOM 2035 C CA . ASP A 1 252 ? -2.388 -4.583 -2.146 1.00 76.19 252 ASP A CA 1
ATOM 2036 C C . ASP A 1 252 ? -1.293 -3.502 -2.224 1.00 76.19 252 ASP A C 1
ATOM 2038 O O . ASP A 1 252 ? -0.297 -3.641 -2.945 1.00 76.19 252 ASP A O 1
ATOM 2042 N N . ARG A 1 253 ? -1.489 -2.395 -1.496 1.00 78.44 253 ARG A N 1
ATOM 2043 C CA . ARG A 1 253 ? -0.560 -1.254 -1.507 1.00 78.44 253 ARG A CA 1
ATOM 2044 C C . ARG A 1 253 ? 0.873 -1.649 -1.132 1.00 78.44 253 ARG A C 1
ATOM 2046 O O . ARG A 1 253 ? 1.809 -1.069 -1.675 1.00 78.44 253 ARG A O 1
ATOM 2053 N N . GLY A 1 254 ? 1.053 -2.642 -0.261 1.00 79.31 254 GLY A N 1
ATOM 2054 C CA . GLY A 1 254 ? 2.373 -3.127 0.140 1.00 79.31 254 GLY A CA 1
ATOM 2055 C C . GLY A 1 254 ? 3.084 -3.845 -1.006 1.00 79.31 254 GLY A C 1
ATOM 2056 O O . GLY A 1 254 ? 4.228 -3.526 -1.331 1.00 79.31 254 GLY A O 1
ATOM 2057 N N . GLN A 1 255 ? 2.403 -4.768 -1.683 1.00 84.69 255 GLN A N 1
ATOM 2058 C CA . GLN A 1 255 ? 2.978 -5.468 -2.828 1.00 84.69 255 GLN A CA 1
ATOM 2059 C C . GLN A 1 255 ? 3.267 -4.511 -3.988 1.00 84.69 255 GLN A C 1
ATOM 2061 O O . GLN A 1 255 ? 4.312 -4.624 -4.629 1.00 84.69 255 GLN A O 1
ATOM 2066 N N . ALA A 1 256 ? 2.383 -3.544 -4.238 1.00 88.25 256 ALA A N 1
ATOM 2067 C CA . ALA A 1 256 ? 2.606 -2.511 -5.242 1.00 88.25 256 ALA A CA 1
ATOM 2068 C C . ALA A 1 256 ? 3.829 -1.638 -4.906 1.00 88.25 256 ALA A C 1
ATOM 2070 O O . ALA A 1 256 ? 4.666 -1.415 -5.779 1.00 88.25 256 ALA A O 1
ATOM 2071 N N . TYR A 1 257 ? 3.999 -1.236 -3.643 1.00 89.62 257 TYR A N 1
ATOM 2072 C CA . TYR A 1 257 ? 5.199 -0.529 -3.189 1.00 89.62 257 TYR A CA 1
ATOM 2073 C C . TYR A 1 257 ? 6.466 -1.355 -3.400 1.00 89.62 257 TYR A C 1
ATOM 2075 O O . TYR A 1 257 ? 7.424 -0.870 -3.995 1.00 89.62 257 TYR A O 1
ATOM 2083 N N . GLN A 1 258 ? 6.455 -2.632 -3.008 1.00 90.38 258 GLN A N 1
ATOM 2084 C CA . GLN A 1 258 ? 7.593 -3.519 -3.240 1.00 90.38 258 GLN A CA 1
ATOM 2085 C C . GLN A 1 258 ? 7.934 -3.621 -4.734 1.00 90.38 258 GLN A C 1
ATOM 2087 O O . GLN A 1 258 ? 9.109 -3.617 -5.097 1.00 90.38 258 GLN A O 1
ATOM 2092 N N . ASN A 1 259 ? 6.928 -3.673 -5.608 1.00 92.50 259 ASN A N 1
ATOM 2093 C CA . ASN A 1 259 ? 7.140 -3.736 -7.050 1.00 92.50 259 ASN A CA 1
ATOM 2094 C C . ASN A 1 259 ? 7.787 -2.456 -7.600 1.00 92.50 259 ASN A C 1
ATOM 2096 O O . ASN A 1 259 ? 8.671 -2.552 -8.455 1.00 92.50 259 ASN A O 1
ATOM 2100 N N . VAL A 1 260 ? 7.374 -1.284 -7.101 1.00 94.62 260 VAL A N 1
ATOM 2101 C CA . VAL A 1 260 ? 7.992 0.013 -7.422 1.00 94.62 260 VAL A CA 1
ATOM 2102 C C . VAL A 1 260 ? 9.442 0.040 -6.935 1.00 94.62 260 VAL A C 1
ATOM 2104 O O . VAL A 1 260 ? 10.329 0.351 -7.726 1.00 94.62 260 VAL A O 1
ATOM 2107 N N . CYS A 1 261 ? 9.717 -0.384 -5.696 1.00 94.62 261 CYS A N 1
ATOM 2108 C CA . CYS A 1 261 ? 11.084 -0.468 -5.176 1.00 94.62 261 CYS A CA 1
ATOM 2109 C C . CYS A 1 261 ? 11.975 -1.368 -6.039 1.00 94.62 261 CYS A C 1
ATOM 2111 O O . CYS A 1 261 ? 13.072 -0.968 -6.405 1.00 94.62 261 CYS A O 1
ATOM 2113 N N . VAL A 1 262 ? 11.506 -2.569 -6.397 1.00 94.94 262 VAL A N 1
ATOM 2114 C CA . VAL A 1 262 ? 12.262 -3.511 -7.242 1.00 94.94 262 VAL A CA 1
ATOM 2115 C C . VAL A 1 262 ? 12.527 -2.923 -8.630 1.00 94.94 262 VAL A C 1
ATOM 2117 O O . VAL A 1 262 ? 13.636 -3.053 -9.144 1.00 94.94 262 VAL A O 1
ATOM 2120 N N . LEU A 1 263 ? 11.530 -2.268 -9.233 1.00 96.56 263 LEU A N 1
ATOM 2121 C CA . LEU A 1 263 ? 11.660 -1.608 -10.534 1.00 96.56 263 LEU A CA 1
ATOM 2122 C C . LEU A 1 263 ? 12.753 -0.538 -10.485 1.00 96.56 263 LEU A C 1
ATOM 2124 O O . LEU A 1 263 ? 13.681 -0.573 -11.291 1.00 96.56 263 LEU A O 1
ATOM 2128 N N . VAL A 1 264 ? 12.660 0.390 -9.531 1.00 96.75 264 VAL A N 1
ATOM 2129 C CA . VAL A 1 264 ? 13.606 1.507 -9.417 1.00 96.75 264 VAL A CA 1
ATOM 2130 C C . VAL A 1 264 ? 15.002 1.003 -9.062 1.00 96.75 264 VAL A C 1
ATOM 2132 O O . VAL A 1 264 ? 15.975 1.444 -9.668 1.00 96.75 264 VAL A O 1
ATOM 2135 N N . TYR A 1 265 ? 15.101 0.016 -8.172 1.00 95.56 265 TYR A N 1
ATOM 2136 C CA . TYR A 1 265 ? 16.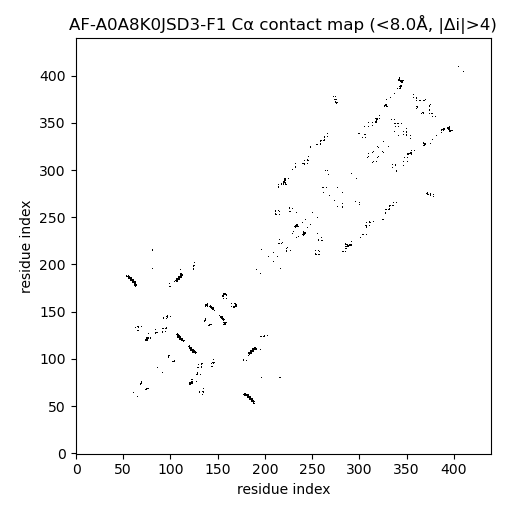364 -0.632 -7.832 1.00 95.56 265 TYR A CA 1
ATOM 2137 C C . TYR A 1 265 ? 17.050 -1.244 -9.064 1.00 95.56 265 TYR A C 1
ATOM 2139 O O . TYR A 1 265 ? 18.251 -1.060 -9.260 1.00 95.56 265 TYR A O 1
ATOM 2147 N N . PHE A 1 266 ? 16.304 -1.927 -9.940 1.00 95.69 266 PHE A N 1
ATOM 2148 C CA . PHE A 1 266 ? 16.862 -2.440 -11.194 1.00 95.69 266 PHE A CA 1
ATOM 2149 C C . PHE A 1 266 ? 17.286 -1.335 -12.162 1.00 95.69 266 PHE A C 1
ATOM 2151 O O . PHE A 1 266 ? 18.314 -1.489 -12.819 1.00 95.69 266 PHE A O 1
ATOM 2158 N N . ILE A 1 267 ? 16.530 -0.237 -12.253 1.00 95.31 267 ILE A N 1
ATOM 2159 C CA . ILE A 1 267 ? 16.885 0.905 -13.106 1.00 95.31 267 ILE A CA 1
ATOM 2160 C C . ILE A 1 267 ? 18.180 1.568 -12.620 1.00 95.31 267 ILE A C 1
ATOM 2162 O O . ILE A 1 267 ? 19.080 1.782 -13.428 1.00 95.31 267 ILE A O 1
ATOM 2166 N N . GLU A 1 268 ? 18.307 1.851 -11.321 1.00 94.25 268 GLU A N 1
ATOM 2167 C CA . GLU A 1 268 ? 19.500 2.499 -10.749 1.00 94.25 268 GLU A CA 1
ATOM 2168 C C . GLU A 1 268 ? 20.756 1.636 -10.925 1.00 94.25 268 GLU A C 1
ATOM 2170 O O . GLU A 1 268 ? 21.847 2.145 -11.168 1.00 94.25 268 GLU A O 1
ATOM 2175 N N . LYS A 1 269 ? 20.613 0.312 -10.814 1.00 91.81 269 LYS A N 1
ATOM 2176 C CA . LYS A 1 269 ? 21.740 -0.622 -10.917 1.00 91.81 269 LYS A CA 1
ATOM 2177 C C . LYS A 1 269 ? 22.058 -1.038 -12.353 1.00 91.81 269 LYS A C 1
ATOM 2179 O O . LYS A 1 269 ? 23.096 -1.660 -12.582 1.00 91.81 269 LYS A O 1
ATOM 2184 N N . TYR A 1 270 ? 21.212 -0.706 -13.325 1.00 90.38 270 TYR A N 1
ATOM 2185 C CA . TYR A 1 270 ? 21.470 -0.986 -14.735 1.00 90.38 270 TYR A CA 1
ATOM 2186 C C . TYR A 1 270 ? 22.775 -0.296 -15.195 1.00 90.38 270 TYR A C 1
ATOM 2188 O O . TYR A 1 270 ? 22.977 0.876 -14.883 1.00 90.38 270 TYR A O 1
ATOM 2196 N N . PRO A 1 271 ? 23.679 -0.971 -15.942 1.00 88.94 271 PRO A N 1
ATOM 2197 C CA . PRO A 1 271 ? 23.495 -2.224 -16.682 1.00 88.94 271 PRO A CA 1
ATOM 2198 C C . PRO A 1 271 ? 23.873 -3.511 -15.932 1.00 88.94 271 PRO A C 1
ATOM 2200 O O . PRO A 1 271 ? 24.062 -4.549 -16.570 1.00 88.94 271 PRO A O 1
ATOM 2203 N N . LEU A 1 272 ? 24.013 -3.487 -14.602 1.00 87.00 272 LEU A N 1
ATOM 2204 C CA . LEU A 1 272 ? 24.315 -4.696 -13.835 1.00 87.00 272 LEU A CA 1
ATOM 2205 C C . LEU A 1 272 ? 23.089 -5.631 -13.824 1.00 87.00 272 LEU A C 1
ATOM 2207 O O . LEU A 1 272 ? 22.028 -5.235 -13.340 1.00 87.00 272 LEU A O 1
ATOM 2211 N N . PRO A 1 273 ? 23.203 -6.879 -14.323 1.00 78.62 273 PRO A N 1
ATOM 2212 C CA . PRO A 1 273 ? 22.081 -7.809 -14.370 1.00 78.62 273 PRO A CA 1
ATOM 2213 C C . PRO A 1 273 ? 21.873 -8.435 -12.989 1.00 78.62 273 PRO A C 1
ATOM 2215 O O . PRO A 1 273 ? 22.339 -9.543 -12.711 1.00 78.62 273 PRO A O 1
ATOM 2218 N N . ILE A 1 274 ? 21.201 -7.710 -12.097 1.00 85.44 274 ILE A N 1
ATOM 2219 C CA . ILE A 1 274 ? 20.890 -8.199 -10.754 1.00 85.44 274 ILE A CA 1
ATOM 2220 C C . ILE A 1 274 ? 19.919 -9.370 -10.867 1.00 85.44 274 ILE A C 1
ATOM 2222 O O . ILE A 1 274 ? 18.753 -9.201 -11.214 1.00 85.44 274 ILE A O 1
ATOM 2226 N N . THR A 1 275 ? 20.404 -10.569 -10.555 1.00 80.81 275 THR A N 1
ATOM 2227 C CA . THR A 1 275 ? 19.633 -11.810 -10.699 1.00 80.81 275 THR A CA 1
ATOM 2228 C C . THR A 1 275 ? 18.837 -12.179 -9.457 1.00 80.81 275 THR A C 1
ATOM 2230 O O . THR A 1 275 ? 18.026 -13.088 -9.530 1.00 80.81 275 THR A O 1
ATOM 2233 N N . SER A 1 276 ? 19.004 -11.490 -8.328 1.00 81.00 276 SER A N 1
ATOM 2234 C CA . SER A 1 276 ? 18.173 -11.695 -7.140 1.00 81.00 276 SER A CA 1
ATOM 2235 C C . SER A 1 276 ? 17.976 -10.387 -6.385 1.00 81.00 276 SER A C 1
ATOM 2237 O O . SER A 1 276 ? 18.873 -9.552 -6.338 1.00 81.00 276 SER A O 1
ATOM 2239 N N . VAL A 1 277 ? 16.789 -10.200 -5.810 1.00 82.94 277 VAL A N 1
ATOM 2240 C CA . VAL A 1 277 ? 16.470 -9.024 -4.996 1.00 82.94 277 VAL A CA 1
ATOM 2241 C C . VAL A 1 277 ? 15.935 -9.514 -3.661 1.00 82.94 277 VAL A C 1
ATOM 2243 O O . VAL A 1 277 ? 14.770 -9.898 -3.548 1.00 82.94 277 VAL A O 1
ATOM 2246 N N . SER A 1 278 ? 16.811 -9.564 -2.657 1.00 82.56 278 SER A N 1
ATOM 2247 C CA . SER A 1 278 ? 16.426 -9.945 -1.300 1.00 82.56 278 SER A CA 1
ATOM 2248 C C . SER A 1 278 ? 15.780 -8.765 -0.572 1.00 82.56 278 SER A C 1
ATOM 2250 O O . SER A 1 278 ? 16.062 -7.597 -0.852 1.00 82.56 278 SER A O 1
ATOM 2252 N N . SER A 1 279 ? 14.926 -9.058 0.410 1.00 76.75 279 SER A N 1
ATOM 2253 C CA . SER A 1 279 ? 14.362 -8.021 1.284 1.00 76.75 279 SER A CA 1
ATOM 2254 C C . SER A 1 279 ? 15.442 -7.277 2.074 1.00 76.75 279 SER A C 1
ATOM 2256 O O . SER A 1 279 ? 15.249 -6.111 2.397 1.00 76.75 279 SER A O 1
ATOM 2258 N N . ILE A 1 280 ? 16.577 -7.931 2.348 1.00 77.44 280 ILE A N 1
ATOM 2259 C CA . ILE A 1 280 ? 17.735 -7.325 3.015 1.00 77.44 280 ILE A CA 1
ATOM 2260 C C . ILE A 1 280 ? 18.376 -6.285 2.095 1.00 77.44 280 ILE A C 1
ATOM 2262 O O . ILE A 1 280 ? 18.529 -5.140 2.501 1.00 77.44 280 ILE A O 1
ATOM 2266 N N . ALA A 1 281 ? 18.661 -6.644 0.839 1.00 84.94 281 ALA A N 1
ATOM 2267 C CA . ALA A 1 281 ? 19.271 -5.733 -0.128 1.00 84.94 281 ALA A CA 1
ATOM 2268 C C . ALA A 1 281 ? 18.391 -4.501 -0.396 1.00 84.94 281 ALA A C 1
ATOM 2270 O O . ALA A 1 281 ? 18.891 -3.378 -0.399 1.00 84.94 281 ALA A O 1
ATOM 2271 N N . LEU A 1 282 ? 17.074 -4.694 -0.556 1.00 87.88 282 LEU A N 1
ATOM 2272 C CA . LEU A 1 282 ? 16.128 -3.577 -0.672 1.00 87.88 282 LEU A CA 1
ATOM 2273 C C . LEU A 1 282 ? 16.063 -2.740 0.605 1.00 87.88 282 LEU A C 1
ATOM 2275 O O . LEU A 1 282 ? 15.983 -1.520 0.519 1.00 87.88 282 LEU A O 1
ATOM 2279 N N . GLY A 1 283 ? 16.106 -3.378 1.775 1.00 83.94 283 GLY A N 1
ATOM 2280 C CA . GLY A 1 283 ? 16.117 -2.689 3.062 1.00 83.94 283 GLY A CA 1
ATOM 2281 C C . GLY A 1 283 ? 17.332 -1.784 3.210 1.00 83.94 283 GLY A C 1
ATOM 2282 O O . GLY A 1 283 ? 17.174 -0.604 3.505 1.00 83.94 283 GLY A O 1
ATOM 2283 N N . SER A 1 284 ? 18.530 -2.304 2.948 1.00 86.06 284 SER A N 1
ATOM 2284 C CA . SER A 1 284 ? 19.768 -1.518 2.981 1.00 86.06 284 SER A CA 1
ATOM 2285 C C . SER A 1 284 ? 19.762 -0.401 1.938 1.00 86.06 284 SER A C 1
ATOM 2287 O O . SER A 1 284 ? 20.163 0.717 2.240 1.00 86.06 284 SER A O 1
ATOM 2289 N N . TRP A 1 285 ? 19.251 -0.668 0.732 1.00 92.12 285 TRP A N 1
ATOM 2290 C CA . TRP A 1 285 ? 19.118 0.349 -0.312 1.00 92.12 285 TRP A CA 1
ATOM 2291 C C . TRP A 1 285 ? 18.156 1.478 0.083 1.00 92.12 285 TRP A C 1
ATOM 2293 O O . TRP A 1 285 ? 18.483 2.644 -0.109 1.00 92.12 285 TRP A O 1
ATOM 2303 N N . LEU A 1 286 ? 17.009 1.161 0.691 1.00 88.81 286 LEU A N 1
ATOM 2304 C CA . LEU A 1 286 ? 16.057 2.176 1.147 1.00 88.81 286 LEU A CA 1
ATOM 2305 C C . LEU A 1 286 ? 16.531 2.937 2.385 1.00 88.81 286 LEU A C 1
ATOM 2307 O O . LEU A 1 286 ? 16.088 4.059 2.581 1.00 88.81 286 LEU A O 1
ATOM 2311 N N . LYS A 1 287 ? 17.415 2.379 3.218 1.00 85.19 287 LYS A N 1
ATOM 2312 C CA . LYS A 1 287 ? 17.945 3.054 4.420 1.00 85.19 287 LYS A CA 1
ATOM 2313 C C . LYS A 1 287 ? 18.936 4.186 4.126 1.00 85.19 287 LYS A C 1
ATOM 2315 O O . LYS A 1 287 ? 19.377 4.863 5.048 1.00 85.19 287 LYS A O 1
ATOM 2320 N N . ARG A 1 288 ? 19.288 4.390 2.860 1.00 84.25 288 ARG A N 1
ATOM 2321 C CA . ARG A 1 288 ? 20.197 5.444 2.415 1.00 84.25 288 ARG A CA 1
ATOM 2322 C C . ARG A 1 288 ? 19.695 6.838 2.797 1.00 84.25 288 ARG A C 1
ATOM 2324 O O . ARG A 1 288 ? 18.509 7.135 2.665 1.00 84.25 288 ARG A O 1
ATOM 2331 N N . VAL A 1 289 ? 20.624 7.686 3.237 1.00 83.06 289 VAL A N 1
ATOM 2332 C CA . VAL A 1 289 ? 20.362 9.086 3.616 1.00 83.06 289 VAL A CA 1
ATOM 2333 C C . VAL A 1 289 ? 20.516 10.054 2.445 1.00 83.06 289 VAL A C 1
ATOM 2335 O O . VAL A 1 289 ? 20.029 11.179 2.515 1.00 83.06 289 VAL A O 1
ATOM 2338 N N . ASP A 1 290 ? 21.170 9.634 1.358 1.00 88.44 290 ASP A N 1
ATOM 2339 C CA . ASP A 1 290 ? 21.305 10.456 0.163 1.00 88.44 290 ASP A CA 1
ATOM 2340 C C . ASP A 1 290 ? 19.979 10.580 -0.596 1.00 88.44 290 ASP A C 1
ATOM 2342 O O . ASP A 1 290 ? 19.169 9.651 -0.666 1.00 88.44 290 ASP A O 1
ATOM 2346 N N . ALA A 1 291 ? 19.758 11.758 -1.177 1.00 87.88 291 ALA A N 1
ATOM 2347 C CA . ALA A 1 291 ? 18.603 12.001 -2.022 1.00 87.88 291 ALA A CA 1
ATOM 2348 C C . ALA A 1 291 ? 18.786 11.340 -3.402 1.00 87.88 291 ALA A C 1
ATOM 2350 O O . ALA A 1 291 ? 19.893 11.353 -3.947 1.00 87.88 291 ALA A O 1
ATOM 2351 N N . PRO A 1 292 ? 17.711 10.806 -4.011 1.00 90.75 292 PRO A N 1
ATOM 2352 C CA . PRO A 1 292 ? 17.771 10.274 -5.366 1.00 90.75 292 PRO A CA 1
ATOM 2353 C C . PRO A 1 292 ? 18.171 11.352 -6.377 1.00 90.75 292 PRO A C 1
ATOM 2355 O O . PRO A 1 292 ? 17.644 12.468 -6.363 1.00 90.75 292 PRO A O 1
ATOM 2358 N N . GLU A 1 293 ? 19.082 10.999 -7.285 1.00 93.06 293 GLU A N 1
ATOM 2359 C CA . GLU A 1 293 ? 19.601 11.919 -8.297 1.00 93.06 293 GLU A CA 1
ATOM 2360 C C . GLU A 1 293 ? 18.474 12.475 -9.183 1.00 93.06 293 GLU A C 1
ATOM 2362 O O . GLU A 1 293 ? 17.592 11.743 -9.638 1.00 93.06 293 GLU A O 1
ATOM 2367 N N . VAL A 1 294 ? 18.524 13.776 -9.489 1.00 90.38 294 VAL A N 1
ATOM 2368 C CA . VAL A 1 294 ? 17.492 14.467 -10.283 1.00 90.38 294 VAL A CA 1
ATOM 2369 C C . VAL A 1 294 ? 17.250 13.787 -11.633 1.00 90.38 294 VAL A C 1
ATOM 2371 O O . VAL A 1 294 ? 16.095 13.626 -12.033 1.00 90.38 294 VAL A O 1
ATOM 2374 N N . HIS A 1 295 ? 18.313 13.350 -12.315 1.00 89.38 295 HIS A N 1
ATOM 2375 C CA . HIS A 1 295 ? 18.204 12.666 -13.607 1.00 89.38 295 HIS A CA 1
ATOM 2376 C C . HIS A 1 295 ? 17.514 11.309 -13.493 1.00 89.38 295 HIS A C 1
ATOM 2378 O O . HIS A 1 295 ? 16.634 10.980 -14.291 1.00 89.38 295 HIS A O 1
ATOM 2384 N N . LEU A 1 296 ? 17.867 10.537 -12.461 1.00 93.31 296 LEU A N 1
ATOM 2385 C CA . LEU A 1 296 ? 17.221 9.263 -12.165 1.00 93.31 296 LEU A CA 1
ATOM 2386 C C . LEU A 1 296 ? 15.724 9.468 -11.907 1.00 93.31 296 LEU A C 1
ATOM 2388 O O . LEU A 1 296 ? 14.912 8.748 -12.486 1.00 93.31 296 LEU A O 1
ATOM 2392 N N . ARG A 1 297 ? 15.350 10.490 -11.121 1.00 94.12 297 ARG A N 1
ATOM 2393 C CA . ARG A 1 297 ? 13.940 10.828 -10.866 1.00 94.12 297 ARG A CA 1
ATOM 2394 C C . ARG A 1 297 ? 13.174 11.104 -12.154 1.00 94.12 297 ARG A C 1
ATOM 2396 O O . ARG A 1 297 ? 12.162 10.455 -12.400 1.00 94.12 297 ARG A O 1
ATOM 2403 N N . ARG A 1 298 ? 13.690 11.998 -13.008 1.00 92.62 298 ARG A N 1
ATOM 2404 C CA . ARG A 1 298 ? 13.057 12.354 -14.293 1.00 92.62 298 ARG A CA 1
ATOM 2405 C C . ARG A 1 298 ? 12.885 11.139 -15.202 1.00 92.62 298 ARG A C 1
ATOM 2407 O O . ARG A 1 298 ? 11.813 10.941 -15.775 1.00 92.62 298 ARG A O 1
ATOM 2414 N N . LYS A 1 299 ? 13.915 10.294 -15.309 1.00 93.38 299 LYS A N 1
ATOM 2415 C CA . LYS A 1 299 ? 13.853 9.065 -16.110 1.00 93.38 299 LYS A CA 1
ATOM 2416 C C . LYS A 1 299 ? 12.818 8.082 -15.573 1.00 93.38 299 LYS A C 1
ATOM 2418 O O . LYS A 1 299 ? 12.039 7.550 -16.355 1.00 93.38 299 LYS A O 1
ATOM 2423 N N . VAL A 1 300 ? 12.778 7.861 -14.260 1.00 96.56 300 VAL A N 1
ATOM 2424 C CA . VAL A 1 300 ? 11.795 6.971 -13.625 1.00 96.56 300 VAL A CA 1
ATOM 2425 C C . VAL A 1 300 ? 10.370 7.506 -13.794 1.00 96.56 300 VAL A C 1
ATOM 2427 O O . VAL A 1 300 ? 9.490 6.739 -14.172 1.00 96.56 300 VAL A O 1
ATOM 2430 N N . ASP A 1 301 ? 10.137 8.808 -13.606 1.00 94.75 301 ASP A N 1
ATOM 2431 C CA . ASP A 1 301 ? 8.839 9.436 -13.891 1.00 94.75 301 ASP A CA 1
ATOM 2432 C C . ASP A 1 301 ? 8.415 9.224 -15.353 1.00 94.75 301 ASP A C 1
ATOM 2434 O O . ASP A 1 301 ? 7.272 8.859 -15.624 1.00 94.75 301 ASP A O 1
ATOM 2438 N N . THR A 1 302 ? 9.349 9.383 -16.296 1.00 94.38 302 THR A N 1
ATOM 2439 C CA . THR A 1 302 ? 9.090 9.156 -17.727 1.00 94.38 302 THR A CA 1
ATOM 2440 C C . THR A 1 302 ? 8.756 7.688 -18.008 1.00 94.38 302 THR A C 1
ATOM 2442 O O . THR A 1 302 ? 7.844 7.391 -18.777 1.00 94.38 302 THR A O 1
ATOM 2445 N N . VAL A 1 303 ? 9.447 6.746 -17.357 1.00 96.88 303 VAL A N 1
ATOM 2446 C CA . VAL A 1 303 ? 9.128 5.313 -17.446 1.00 96.88 303 VAL A CA 1
ATOM 2447 C C . VAL A 1 303 ? 7.706 5.041 -16.967 1.00 96.88 303 VAL A C 1
ATOM 2449 O O . VAL A 1 303 ? 6.980 4.325 -17.651 1.00 96.88 303 VAL A O 1
ATOM 2452 N N . PHE A 1 304 ? 7.285 5.616 -15.837 1.00 96.44 304 PHE A N 1
ATOM 2453 C CA . PHE A 1 304 ? 5.922 5.438 -15.333 1.00 96.44 304 PHE A CA 1
ATOM 2454 C C . PHE A 1 304 ? 4.864 6.080 -16.233 1.00 96.44 304 PHE A C 1
ATOM 2456 O O . PHE A 1 304 ? 3.834 5.451 -16.469 1.00 96.44 304 PHE A O 1
ATOM 2463 N N . TYR A 1 305 ? 5.136 7.255 -16.806 1.00 94.44 305 TYR A N 1
ATOM 2464 C CA . TYR A 1 305 ? 4.270 7.861 -17.820 1.00 94.44 305 TYR A CA 1
ATOM 2465 C C . TYR A 1 305 ? 4.017 6.892 -18.985 1.00 94.44 305 TYR A C 1
ATOM 2467 O O . TYR A 1 305 ? 2.872 6.575 -19.305 1.00 94.44 305 TYR A O 1
ATOM 2475 N N . TYR A 1 306 ? 5.077 6.321 -19.561 1.00 95.75 306 TYR A N 1
ATOM 2476 C CA . TYR A 1 306 ? 4.921 5.357 -20.650 1.00 95.75 306 TYR A CA 1
ATOM 2477 C C . TYR A 1 306 ? 4.357 4.008 -20.206 1.00 95.75 306 TYR A C 1
ATOM 2479 O O . TYR A 1 306 ? 3.746 3.306 -21.008 1.00 95.75 306 TYR A O 1
ATOM 2487 N N . TYR A 1 307 ? 4.510 3.647 -18.934 1.00 96.75 307 TYR A N 1
ATOM 2488 C CA . TYR A 1 307 ? 3.829 2.497 -18.350 1.00 96.75 307 TYR A CA 1
ATOM 2489 C C . TYR A 1 307 ? 2.310 2.709 -18.352 1.00 96.75 307 TYR A C 1
ATOM 2491 O O . TYR A 1 307 ? 1.562 1.801 -18.708 1.00 96.75 307 TYR A O 1
ATOM 2499 N N . ILE A 1 308 ? 1.843 3.906 -17.997 1.00 94.75 308 ILE A N 1
ATOM 2500 C CA . ILE A 1 308 ? 0.423 4.268 -18.044 1.00 94.75 308 ILE A CA 1
ATOM 2501 C C . ILE A 1 308 ? -0.077 4.253 -19.493 1.00 94.75 308 ILE A C 1
ATOM 2503 O O . ILE A 1 308 ? -1.080 3.604 -19.780 1.00 94.75 308 ILE A O 1
ATOM 2507 N N . GLU A 1 309 ? 0.664 4.856 -20.427 1.00 94.62 309 GLU A N 1
ATOM 2508 C CA . GLU A 1 309 ? 0.328 4.821 -21.858 1.00 94.62 309 GLU A CA 1
ATOM 2509 C C . GLU A 1 309 ? 0.303 3.390 -22.424 1.00 94.62 309 GLU A C 1
ATOM 2511 O O . GLU A 1 309 ? -0.565 3.047 -23.229 1.00 94.62 309 GLU A O 1
ATOM 2516 N N . LEU A 1 310 ? 1.196 2.508 -21.957 1.00 95.69 310 LEU A N 1
ATOM 2517 C CA . LEU A 1 310 ? 1.185 1.084 -22.295 1.00 95.69 310 LEU A CA 1
ATOM 2518 C C . LEU A 1 310 ? -0.120 0.417 -21.839 1.00 95.69 310 LEU A C 1
ATOM 2520 O O . LEU A 1 310 ? -0.727 -0.325 -22.610 1.00 95.69 310 LEU A O 1
ATOM 2524 N N . MET A 1 311 ? -0.554 0.685 -20.602 1.00 93.62 311 MET A N 1
ATOM 2525 C CA . MET A 1 311 ? -1.814 0.161 -20.056 1.00 93.62 311 MET A CA 1
ATOM 2526 C C . MET A 1 311 ? -3.037 0.749 -20.757 1.00 93.62 311 MET A C 1
ATOM 2528 O O . MET A 1 311 ? -4.062 0.090 -20.866 1.00 93.62 311 MET A O 1
ATOM 2532 N N . LYS A 1 312 ? -2.940 1.978 -21.253 1.00 92.69 312 LYS A N 1
ATOM 2533 C CA . LYS A 1 312 ? -4.038 2.665 -21.927 1.00 92.69 312 LYS A CA 1
ATOM 2534 C C . LYS A 1 312 ? -4.233 2.192 -23.365 1.00 92.69 312 LYS A C 1
ATOM 2536 O O . LYS A 1 312 ? -5.363 1.950 -23.779 1.00 92.69 312 LYS A O 1
ATOM 2541 N N . MET A 1 313 ? -3.145 2.072 -24.126 1.00 93.94 313 MET A N 1
ATOM 2542 C CA . MET A 1 313 ? -3.205 1.866 -25.579 1.00 93.94 313 MET A CA 1
ATOM 2543 C C . MET A 1 313 ? -2.867 0.445 -26.031 1.00 93.94 313 MET A C 1
ATOM 2545 O O . MET A 1 313 ? -3.319 0.036 -27.095 1.00 93.94 313 MET A O 1
ATOM 2549 N N . TYR A 1 314 ? -2.079 -0.304 -25.254 1.00 95.44 314 TYR A N 1
ATOM 2550 C CA . TYR A 1 314 ? -1.498 -1.578 -25.699 1.00 95.44 314 TYR A CA 1
ATOM 2551 C C . TYR A 1 314 ? -1.631 -2.703 -24.664 1.00 95.44 314 TYR A C 1
ATOM 2553 O O . TYR A 1 314 ? -0.857 -3.666 -24.671 1.00 95.44 314 TYR A O 1
ATOM 2561 N N . GLN A 1 315 ? -2.593 -2.596 -23.743 1.00 91.94 315 GLN A N 1
ATOM 2562 C CA . GLN A 1 315 ? -2.811 -3.595 -22.696 1.00 91.94 315 GLN A CA 1
ATOM 2563 C C . GLN A 1 315 ? -3.129 -4.975 -23.276 1.00 91.94 315 GLN A C 1
ATOM 2565 O O . GLN A 1 315 ? -2.706 -5.994 -22.724 1.00 91.94 315 GLN A O 1
ATOM 2570 N N . ASP A 1 316 ? -3.858 -5.028 -24.385 1.00 91.69 316 ASP A N 1
ATOM 2571 C CA . ASP A 1 316 ? -4.238 -6.269 -25.044 1.00 91.69 316 ASP A CA 1
ATOM 2572 C C . ASP A 1 316 ? -3.001 -7.061 -25.498 1.00 91.69 316 ASP A C 1
ATOM 2574 O O . ASP A 1 316 ? -2.849 -8.233 -25.139 1.00 91.69 316 ASP A O 1
ATOM 2578 N N . VAL A 1 317 ? -2.071 -6.378 -26.169 1.00 94.44 317 VAL A N 1
ATOM 2579 C CA . VAL A 1 317 ? -0.835 -6.938 -26.728 1.00 94.44 317 VAL A CA 1
ATOM 2580 C C . VAL A 1 317 ? 0.234 -7.178 -25.658 1.00 94.44 317 VAL A C 1
ATOM 2582 O O . VAL A 1 317 ? 0.839 -8.251 -25.616 1.00 94.44 317 VAL A O 1
ATOM 2585 N N . ALA A 1 318 ? 0.486 -6.206 -24.780 1.00 93.56 318 ALA A N 1
ATOM 2586 C CA . ALA A 1 318 ? 1.556 -6.304 -23.788 1.00 93.56 318 ALA A CA 1
ATOM 2587 C C . ALA A 1 318 ? 1.166 -7.186 -22.593 1.00 93.56 318 ALA A C 1
ATOM 2589 O O . ALA A 1 318 ? 1.998 -7.916 -22.044 1.00 93.56 318 ALA A O 1
ATOM 2590 N N . ILE A 1 319 ? -0.100 -7.123 -22.167 1.00 90.75 319 ILE A N 1
ATOM 2591 C CA . ILE A 1 319 ? -0.545 -7.703 -20.898 1.00 90.75 319 ILE A CA 1
ATOM 2592 C C . ILE A 1 319 ? -1.496 -8.882 -21.108 1.00 90.75 319 ILE A C 1
ATOM 2594 O O . ILE A 1 319 ? -1.270 -9.962 -20.566 1.00 90.75 319 ILE A O 1
ATOM 2598 N N . THR A 1 320 ? -2.563 -8.750 -21.884 1.00 86.31 320 THR A N 1
ATOM 2599 C CA . THR A 1 320 ? -3.557 -9.838 -21.931 1.00 86.31 320 THR A CA 1
ATOM 2600 C C . THR A 1 320 ? -3.192 -10.972 -22.889 1.00 86.31 320 THR A C 1
ATOM 2602 O O . THR A 1 320 ? -3.681 -12.085 -22.702 1.00 86.31 320 THR A O 1
ATOM 2605 N N . ALA A 1 321 ? -2.275 -10.744 -23.836 1.00 83.00 321 ALA A N 1
ATOM 2606 C CA . ALA A 1 321 ? -1.921 -11.689 -24.898 1.00 83.00 321 ALA A CA 1
ATOM 2607 C C . ALA A 1 321 ? -1.524 -13.093 -24.405 1.00 83.00 321 ALA A C 1
ATOM 2609 O O . ALA A 1 321 ? -1.820 -14.086 -25.064 1.00 83.00 321 ALA A O 1
ATOM 2610 N N . CYS A 1 322 ? -0.892 -13.213 -23.232 1.00 81.38 322 CYS A N 1
ATOM 2611 C CA . CYS A 1 322 ? -0.491 -14.514 -22.686 1.00 81.38 322 CYS A CA 1
ATOM 2612 C C . CYS A 1 322 ? -1.600 -15.229 -21.883 1.00 81.38 322 CYS A C 1
ATOM 2614 O O . CYS A 1 322 ? -1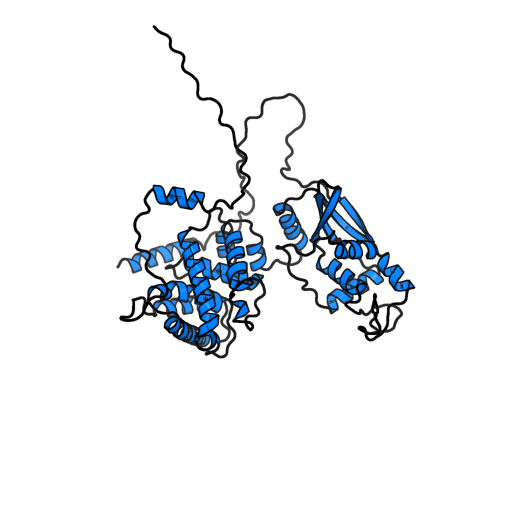.364 -16.315 -21.352 1.00 81.38 322 CYS A O 1
ATOM 2616 N N . GLY A 1 323 ? -2.780 -14.619 -21.712 1.00 81.19 323 GLY A N 1
ATOM 2617 C CA . GLY A 1 323 ? -3.923 -15.192 -20.985 1.00 81.19 323 GLY A CA 1
ATOM 2618 C C . GLY A 1 323 ? -3.678 -15.454 -19.491 1.00 81.19 323 GLY A C 1
ATOM 2619 O O . GLY A 1 323 ? -4.418 -16.209 -18.856 1.00 81.19 323 GLY A O 1
ATOM 2620 N N . LYS A 1 324 ? -2.617 -14.877 -18.910 1.00 85.50 324 LYS A N 1
ATOM 2621 C CA . LYS A 1 324 ? -2.222 -15.056 -17.503 1.00 85.50 324 LYS A CA 1
ATOM 2622 C C . LYS A 1 324 ? -2.121 -13.710 -16.795 1.00 85.50 324 LYS A C 1
ATOM 2624 O O . LYS A 1 324 ? -1.693 -12.715 -17.380 1.00 85.50 324 LYS A O 1
ATOM 2629 N N . LYS A 1 325 ? -2.462 -13.703 -15.502 1.00 88.00 325 LYS A N 1
ATOM 2630 C CA . LYS A 1 325 ? -2.338 -12.522 -14.634 1.00 88.00 325 LYS A CA 1
ATOM 2631 C C . LYS A 1 325 ? -0.891 -12.026 -14.580 1.00 88.00 325 LYS A C 1
ATOM 2633 O O . LYS A 1 325 ? 0.035 -12.837 -14.593 1.00 88.00 325 LYS A O 1
ATOM 2638 N N . LEU A 1 326 ? -0.725 -10.708 -14.494 1.00 90.12 326 LEU A N 1
ATOM 2639 C CA . LEU A 1 326 ? 0.580 -10.067 -14.344 1.00 90.12 326 LEU A CA 1
ATOM 2640 C C . LEU A 1 326 ? 1.153 -10.358 -12.948 1.00 90.12 326 LEU A C 1
ATOM 2642 O O . LEU A 1 326 ? 0.515 -10.034 -11.943 1.00 90.12 326 LEU A O 1
ATOM 2646 N N . SER A 1 327 ? 2.326 -10.991 -12.882 1.00 90.25 327 SER A N 1
ATOM 2647 C CA . SER A 1 327 ? 3.017 -11.264 -11.617 1.00 90.25 327 SER A CA 1
ATOM 2648 C C . SER A 1 327 ? 3.770 -10.027 -11.097 1.00 90.25 327 SER A C 1
ATOM 2650 O O . SER A 1 327 ? 4.082 -9.128 -11.880 1.00 90.25 327 SER A O 1
ATOM 2652 N N . PRO A 1 328 ? 4.105 -9.976 -9.792 1.00 91.06 328 PRO A N 1
ATOM 2653 C CA . PRO A 1 328 ? 4.905 -8.897 -9.203 1.00 91.06 328 PRO A CA 1
ATOM 2654 C C . PRO A 1 328 ? 6.216 -8.616 -9.950 1.00 91.06 328 PRO A C 1
ATOM 2656 O O . PRO A 1 328 ? 6.510 -7.471 -10.283 1.00 91.06 328 PRO A O 1
ATOM 2659 N N . ILE A 1 329 ? 6.977 -9.663 -10.288 1.00 92.50 329 ILE A N 1
ATOM 2660 C CA . ILE A 1 329 ? 8.255 -9.489 -10.987 1.00 92.50 329 ILE A CA 1
ATOM 2661 C C . ILE A 1 329 ? 8.074 -9.097 -12.455 1.00 92.50 329 ILE A C 1
ATOM 2663 O O . ILE A 1 329 ? 8.858 -8.298 -12.956 1.00 92.50 329 ILE A O 1
ATOM 2667 N N . GLU A 1 330 ? 7.031 -9.592 -13.137 1.00 94.19 330 GLU A N 1
ATOM 2668 C CA . GLU A 1 330 ? 6.705 -9.131 -14.493 1.00 94.19 330 GLU A CA 1
ATOM 2669 C C . GLU A 1 330 ? 6.394 -7.632 -14.483 1.00 94.19 330 GLU A C 1
ATOM 2671 O O . GLU A 1 330 ? 6.892 -6.915 -15.345 1.00 94.19 330 GLU A O 1
ATOM 2676 N N . PHE A 1 331 ? 5.636 -7.145 -13.492 1.00 94.50 331 PHE A N 1
ATOM 2677 C CA . PHE A 1 331 ? 5.348 -5.718 -13.359 1.00 94.50 331 PHE A CA 1
ATOM 2678 C C . PHE A 1 331 ? 6.633 -4.890 -13.266 1.00 94.50 331 PHE A C 1
ATOM 2680 O O . PHE A 1 331 ? 6.809 -3.952 -14.047 1.00 94.50 331 PHE A O 1
ATOM 2687 N N . SER A 1 332 ? 7.532 -5.247 -12.341 1.00 95.50 332 SER A N 1
ATOM 2688 C CA . SER A 1 332 ? 8.777 -4.501 -12.140 1.00 95.50 332 SER A CA 1
ATOM 2689 C C . SER A 1 332 ? 9.663 -4.554 -13.381 1.00 95.50 332 SER A C 1
ATOM 2691 O O . SER A 1 332 ? 10.238 -3.543 -13.778 1.00 95.50 332 SER A O 1
ATOM 2693 N N . PHE A 1 333 ? 9.740 -5.717 -14.032 1.00 96.25 333 PHE A N 1
ATOM 2694 C CA . PHE A 1 333 ? 10.595 -5.901 -15.197 1.00 96.25 333 PHE A CA 1
ATOM 2695 C C . PHE A 1 333 ? 10.052 -5.216 -16.455 1.00 96.25 333 PHE A C 1
ATOM 2697 O O . PHE A 1 333 ? 10.843 -4.755 -17.269 1.00 96.25 333 PHE A O 1
ATOM 2704 N N . ILE A 1 334 ? 8.732 -5.054 -16.605 1.00 97.31 334 ILE A N 1
ATOM 2705 C CA . ILE A 1 334 ? 8.158 -4.214 -17.671 1.00 97.31 334 ILE A CA 1
ATOM 2706 C C . ILE A 1 334 ? 8.698 -2.782 -17.583 1.00 97.31 334 ILE A C 1
ATOM 2708 O O . ILE A 1 334 ? 9.075 -2.215 -18.605 1.00 97.31 334 ILE A O 1
ATOM 2712 N N . GLY A 1 335 ? 8.811 -2.223 -16.374 1.00 97.25 335 GLY A N 1
ATOM 2713 C CA . GLY A 1 335 ? 9.415 -0.904 -16.175 1.00 97.25 335 GLY A CA 1
ATOM 2714 C C . GLY A 1 335 ? 10.874 -0.852 -16.631 1.00 97.25 335 GLY A C 1
ATOM 2715 O O . GLY A 1 335 ? 11.281 0.094 -17.299 1.00 97.25 335 GLY A O 1
ATOM 2716 N N . VAL A 1 336 ? 11.645 -1.908 -16.357 1.00 96.88 336 VAL A N 1
ATOM 2717 C CA . VAL A 1 336 ? 13.026 -2.049 -16.850 1.00 96.88 336 VAL A CA 1
ATOM 2718 C C . VAL A 1 336 ? 13.065 -2.132 -18.378 1.00 96.88 336 VAL A C 1
ATOM 2720 O O . VAL A 1 336 ? 13.904 -1.494 -19.006 1.00 96.88 336 VAL A O 1
ATOM 2723 N N . VAL A 1 337 ? 12.151 -2.879 -19.003 1.00 97.12 337 VAL A N 1
ATOM 2724 C CA . VAL A 1 337 ? 12.062 -2.976 -20.468 1.00 97.12 337 VAL A CA 1
ATOM 2725 C C . VAL A 1 337 ? 11.744 -1.615 -21.087 1.00 97.12 337 VAL A C 1
ATOM 2727 O O . VAL A 1 337 ? 12.400 -1.234 -22.054 1.00 97.12 337 VAL A O 1
ATOM 2730 N N . LEU A 1 338 ? 10.795 -0.866 -20.519 1.00 97.12 338 LEU A N 1
ATOM 2731 C CA . LEU A 1 338 ? 10.482 0.502 -20.941 1.00 97.12 338 LEU A CA 1
ATOM 2732 C C . LEU A 1 338 ? 11.712 1.413 -20.805 1.00 97.12 338 LEU A C 1
ATOM 2734 O O . LEU A 1 338 ? 12.056 2.118 -21.748 1.00 97.12 338 LEU A O 1
ATOM 2738 N N . TYR A 1 339 ? 12.422 1.341 -19.677 1.00 95.62 339 TYR A N 1
ATOM 2739 C CA . TYR A 1 339 ? 13.644 2.112 -19.440 1.00 95.62 339 TYR A CA 1
ATOM 2740 C C . TYR A 1 339 ? 14.764 1.801 -20.444 1.00 95.62 339 TYR A C 1
ATOM 2742 O O . TYR A 1 339 ? 15.410 2.706 -20.962 1.00 95.62 339 TYR A O 1
ATOM 2750 N N . VAL A 1 340 ? 15.013 0.524 -20.733 1.00 93.88 340 VAL A N 1
ATOM 2751 C CA . VAL A 1 340 ? 16.146 0.120 -21.576 1.00 93.88 340 VAL A CA 1
ATOM 2752 C C . VAL A 1 340 ? 15.818 0.245 -23.061 1.00 93.88 340 VAL A C 1
ATOM 2754 O O . VAL A 1 340 ? 16.627 0.758 -23.829 1.00 93.88 340 VAL A O 1
ATOM 2757 N N . LEU A 1 341 ? 14.648 -0.230 -23.493 1.00 94.06 341 LEU A N 1
ATOM 2758 C CA . LEU A 1 341 ? 14.279 -0.246 -24.911 1.00 94.06 341 LEU A CA 1
ATOM 2759 C C . LEU A 1 341 ? 13.686 1.080 -25.387 1.00 94.06 341 LEU A C 1
ATOM 2761 O O . LEU A 1 341 ? 13.764 1.378 -26.578 1.00 94.06 341 LEU A O 1
ATOM 2765 N N . GLY A 1 342 ? 13.161 1.899 -24.474 1.00 91.38 342 GLY A N 1
ATOM 2766 C CA . GLY A 1 342 ? 12.617 3.219 -24.781 1.00 91.38 342 GLY A CA 1
ATOM 2767 C C . GLY A 1 342 ? 13.602 4.158 -25.472 1.00 91.38 342 GLY A C 1
ATOM 2768 O O . GLY A 1 342 ? 13.196 4.998 -26.269 1.00 91.38 342 GLY A O 1
ATOM 2769 N N . ALA A 1 343 ? 14.905 3.971 -25.252 1.00 87.50 343 ALA A N 1
ATOM 2770 C CA . ALA A 1 343 ? 15.948 4.746 -25.922 1.00 87.50 343 ALA A CA 1
ATOM 2771 C C . ALA A 1 343 ? 16.074 4.432 -27.425 1.00 87.50 343 ALA A C 1
ATOM 2773 O O . ALA A 1 343 ? 16.720 5.172 -28.159 1.00 87.50 343 ALA A O 1
ATOM 2774 N N . TYR A 1 344 ? 15.469 3.339 -27.900 1.00 87.88 344 TYR A N 1
ATOM 2775 C CA . TYR A 1 344 ? 15.748 2.796 -29.230 1.00 87.88 344 TYR A CA 1
ATOM 2776 C C . TYR A 1 344 ? 14.510 2.597 -30.104 1.00 87.88 344 TYR A C 1
ATOM 2778 O O . TYR A 1 344 ? 14.640 2.507 -31.326 1.00 87.88 344 TYR A O 1
ATOM 2786 N N . MET A 1 345 ? 13.319 2.481 -29.514 1.00 89.69 345 MET A N 1
ATOM 2787 C CA . MET A 1 345 ? 12.113 2.119 -30.258 1.00 89.69 345 MET A CA 1
ATOM 2788 C C . MET A 1 345 ? 10.838 2.720 -29.657 1.00 89.69 345 MET A C 1
ATOM 2790 O O . MET A 1 345 ? 10.823 3.180 -28.516 1.00 89.69 345 MET A O 1
ATOM 2794 N N . SER A 1 346 ? 9.770 2.716 -30.456 1.00 91.94 346 SER A N 1
ATOM 2795 C CA . SER A 1 346 ? 8.451 3.234 -30.081 1.00 91.94 346 SER A CA 1
ATOM 2796 C C . SER A 1 346 ? 7.739 2.341 -29.064 1.00 91.94 346 SER A C 1
ATOM 2798 O O . SER A 1 346 ? 7.931 1.123 -29.079 1.00 91.94 346 SER A O 1
ATOM 2800 N N . LEU A 1 347 ? 6.817 2.918 -28.291 1.00 93.94 347 LEU A N 1
ATOM 2801 C CA . LEU A 1 347 ? 6.014 2.196 -27.301 1.00 93.94 347 LEU A CA 1
ATOM 2802 C C . LEU A 1 347 ? 5.265 0.977 -27.875 1.00 93.94 347 LEU A C 1
ATOM 2804 O O . LEU A 1 347 ? 5.219 -0.060 -27.223 1.00 93.94 347 LEU A O 1
ATOM 2808 N N . GLU A 1 348 ? 4.743 1.060 -29.102 1.00 94.19 348 GLU A N 1
ATOM 2809 C CA . GLU A 1 348 ? 4.047 -0.054 -29.769 1.00 94.19 348 GLU A CA 1
ATOM 2810 C C . GLU A 1 348 ? 4.959 -1.284 -29.964 1.00 94.19 348 GLU A C 1
ATOM 2812 O O . GLU A 1 348 ? 4.595 -2.423 -29.661 1.00 94.19 348 GLU A O 1
ATOM 2817 N N . GLU A 1 349 ? 6.187 -1.059 -30.437 1.00 93.38 349 GLU A N 1
ATOM 2818 C CA . GLU A 1 349 ? 7.192 -2.114 -30.604 1.00 93.38 349 GLU A CA 1
ATOM 2819 C C . GLU A 1 349 ? 7.586 -2.713 -29.247 1.00 93.38 349 GLU A C 1
ATOM 2821 O O . GLU A 1 349 ? 7.697 -3.936 -29.112 1.00 93.38 349 GLU A O 1
ATOM 2826 N N . ILE A 1 350 ? 7.743 -1.867 -28.222 1.00 95.56 350 ILE A N 1
ATOM 2827 C CA . ILE A 1 350 ? 8.026 -2.319 -26.855 1.00 95.56 350 ILE A CA 1
ATOM 2828 C C . ILE A 1 350 ? 6.866 -3.165 -26.322 1.00 95.56 350 ILE A C 1
ATOM 2830 O O . ILE A 1 350 ? 7.112 -4.215 -25.734 1.00 95.56 350 ILE A O 1
ATOM 2834 N N . ALA A 1 351 ? 5.615 -2.778 -26.577 1.00 96.88 351 ALA A N 1
ATOM 2835 C CA . ALA A 1 351 ? 4.431 -3.518 -26.155 1.00 96.88 351 ALA A CA 1
ATOM 2836 C C . ALA A 1 351 ? 4.402 -4.941 -26.728 1.00 96.88 351 ALA A C 1
ATOM 2838 O O . ALA A 1 351 ? 4.228 -5.909 -25.981 1.00 96.88 351 ALA A O 1
ATOM 2839 N N . ARG A 1 352 ? 4.666 -5.091 -28.035 1.00 95.69 352 ARG A N 1
ATOM 2840 C CA . ARG A 1 352 ? 4.798 -6.411 -28.680 1.00 95.69 352 ARG A CA 1
ATOM 2841 C C . ARG A 1 352 ? 5.901 -7.238 -28.020 1.00 95.69 352 ARG A C 1
ATOM 2843 O O . ARG A 1 352 ? 5.692 -8.406 -27.687 1.00 95.69 352 ARG A O 1
ATOM 2850 N N . ARG A 1 353 ? 7.059 -6.631 -27.749 1.00 95.75 353 ARG A N 1
ATOM 2851 C CA . ARG A 1 353 ? 8.177 -7.302 -27.066 1.00 95.75 353 ARG A CA 1
ATOM 2852 C C . ARG A 1 353 ? 7.843 -7.702 -25.633 1.00 95.75 353 ARG A C 1
ATOM 2854 O O . ARG A 1 353 ? 8.200 -8.806 -25.238 1.00 95.75 353 ARG A O 1
ATOM 2861 N N . ILE A 1 354 ? 7.120 -6.879 -24.878 1.00 97.25 354 ILE A N 1
ATOM 2862 C CA . ILE A 1 354 ? 6.637 -7.228 -23.536 1.00 97.25 354 ILE A CA 1
ATOM 2863 C C . ILE A 1 354 ? 5.727 -8.462 -23.602 1.00 97.25 354 ILE A C 1
ATOM 2865 O O . ILE A 1 354 ? 5.927 -9.400 -22.829 1.00 97.25 354 ILE A O 1
ATOM 2869 N N . GLY A 1 355 ? 4.798 -8.532 -24.560 1.00 95.81 355 GLY A N 1
ATOM 2870 C CA . GLY A 1 355 ? 3.967 -9.726 -24.765 1.00 95.81 355 GLY A CA 1
ATOM 2871 C C . GLY A 1 355 ? 4.801 -10.995 -25.018 1.00 95.81 355 GLY A C 1
ATOM 2872 O O . GLY A 1 355 ? 4.558 -12.053 -24.419 1.00 95.81 355 GLY A O 1
ATOM 2873 N N . HIS A 1 356 ? 5.858 -10.884 -25.832 1.00 95.38 356 HIS A N 1
ATOM 2874 C CA . HIS A 1 356 ? 6.812 -11.976 -26.062 1.00 95.38 356 HIS A CA 1
ATOM 2875 C C . HIS A 1 356 ? 7.630 -12.331 -24.814 1.00 95.38 356 HIS A C 1
ATOM 2877 O O . HIS A 1 356 ? 7.789 -13.516 -24.525 1.00 95.38 356 HIS A O 1
ATOM 2883 N N . MET A 1 357 ? 8.110 -11.343 -24.054 1.00 96.31 357 MET A N 1
ATOM 2884 C CA . MET A 1 357 ? 8.831 -11.546 -22.792 1.00 96.31 357 MET A CA 1
ATOM 2885 C C . MET A 1 357 ? 7.997 -12.366 -21.814 1.00 96.31 357 MET A C 1
ATOM 2887 O O . MET A 1 357 ? 8.485 -13.327 -21.219 1.00 96.31 357 MET A O 1
ATOM 2891 N N . ARG A 1 358 ? 6.721 -12.003 -21.666 1.00 94.44 358 ARG A N 1
ATOM 2892 C CA . ARG A 1 358 ? 5.798 -12.690 -20.763 1.00 94.44 358 ARG A CA 1
ATOM 2893 C C . ARG A 1 358 ? 5.539 -14.124 -21.204 1.00 94.44 358 ARG A C 1
ATOM 2895 O O . ARG A 1 358 ? 5.556 -15.032 -20.380 1.00 94.44 358 ARG A O 1
ATOM 2902 N N . THR A 1 359 ? 5.384 -14.356 -22.504 1.00 93.25 359 THR A N 1
ATOM 2903 C CA . THR A 1 359 ? 5.278 -15.719 -23.046 1.00 93.25 359 THR A CA 1
ATOM 2904 C C . THR A 1 359 ? 6.557 -16.523 -22.789 1.00 93.25 359 THR A C 1
ATOM 2906 O O . THR A 1 359 ? 6.481 -17.661 -22.332 1.00 93.25 359 THR A O 1
ATOM 2909 N N . TYR A 1 360 ? 7.728 -15.922 -23.013 1.00 93.94 360 TYR A N 1
ATOM 2910 C CA . TYR A 1 360 ? 9.034 -16.545 -22.799 1.00 93.94 360 TYR A CA 1
ATOM 2911 C C . TYR A 1 360 ? 9.251 -16.955 -21.337 1.00 93.94 360 TYR A C 1
ATOM 2913 O O . TYR A 1 360 ? 9.543 -18.115 -21.055 1.00 93.94 360 TYR A O 1
ATOM 2921 N N . VAL A 1 361 ? 9.047 -16.044 -20.382 1.00 92.75 361 VAL A N 1
ATOM 2922 C CA . VAL A 1 361 ? 9.289 -16.351 -18.964 1.00 92.75 361 VAL A CA 1
ATOM 2923 C C . VAL A 1 361 ? 8.314 -17.412 -18.434 1.00 92.75 361 VAL A C 1
ATOM 2925 O O . VAL A 1 361 ? 8.682 -18.219 -17.586 1.00 92.75 361 VAL A O 1
ATOM 2928 N N . ARG A 1 362 ? 7.095 -17.486 -18.989 1.00 90.19 362 ARG A N 1
ATOM 2929 C CA . ARG A 1 362 ? 6.081 -18.496 -18.631 1.00 90.19 362 ARG A CA 1
ATOM 2930 C C . ARG A 1 362 ? 6.399 -19.898 -19.153 1.00 90.19 362 ARG A C 1
ATOM 2932 O O . ARG A 1 362 ? 5.899 -20.865 -18.583 1.00 90.19 362 ARG A O 1
ATOM 2939 N N . GLN A 1 363 ? 7.218 -20.020 -20.201 1.00 88.94 363 GLN A N 1
ATOM 2940 C CA . GLN A 1 363 ? 7.752 -21.314 -20.649 1.00 88.94 363 GLN A CA 1
ATOM 2941 C C . GLN A 1 363 ? 8.781 -21.876 -19.660 1.00 88.94 363 GLN A C 1
ATOM 2943 O O . GLN A 1 363 ? 8.952 -23.088 -19.579 1.00 88.94 363 GLN A O 1
ATOM 2948 N N . ILE A 1 364 ? 9.444 -20.999 -18.902 1.00 85.12 364 ILE A N 1
ATOM 2949 C CA . ILE A 1 364 ? 10.452 -21.365 -17.903 1.00 85.12 364 ILE A CA 1
ATOM 2950 C C . ILE A 1 364 ? 9.791 -21.614 -16.544 1.00 85.12 364 ILE A C 1
ATOM 2952 O O . ILE A 1 364 ? 10.038 -22.638 -15.913 1.00 85.12 364 ILE A O 1
ATOM 2956 N N . ASP A 1 365 ? 8.925 -20.698 -16.106 1.00 81.75 365 ASP A N 1
ATOM 2957 C CA . ASP A 1 365 ? 8.149 -20.820 -14.873 1.00 81.75 365 ASP A CA 1
ATOM 2958 C C . ASP A 1 365 ? 6.665 -20.549 -15.153 1.00 81.75 365 ASP A C 1
ATOM 2960 O O . ASP A 1 365 ? 6.223 -19.408 -15.305 1.00 81.75 365 ASP A O 1
ATOM 2964 N N . SER A 1 366 ? 5.859 -21.613 -15.179 1.00 80.44 366 SER A N 1
ATOM 2965 C CA . SER A 1 366 ? 4.406 -21.496 -15.371 1.00 80.44 366 SER A CA 1
ATOM 2966 C C . SER A 1 366 ? 3.742 -20.596 -14.315 1.00 80.44 366 SER A C 1
ATOM 2968 O O . SER A 1 366 ? 2.772 -19.887 -14.612 1.00 80.44 366 SER A O 1
ATOM 2970 N N . ASN A 1 367 ? 4.307 -20.545 -13.105 1.00 82.62 367 ASN A N 1
ATOM 2971 C CA . ASN A 1 367 ? 3.859 -19.721 -11.995 1.00 82.62 367 ASN A CA 1
ATOM 2972 C C . ASN A 1 367 ? 4.937 -18.701 -11.603 1.00 82.62 367 ASN A C 1
ATOM 2974 O O . ASN A 1 367 ? 5.330 -18.658 -10.444 1.00 82.62 367 ASN A O 1
ATOM 2978 N N . VAL A 1 368 ? 5.375 -17.892 -12.580 1.00 85.31 368 VAL A N 1
ATOM 2979 C CA . VAL A 1 368 ? 6.374 -16.811 -12.462 1.00 85.31 368 VAL A CA 1
ATOM 2980 C C . VAL A 1 368 ? 6.394 -16.170 -11.074 1.00 85.31 368 VAL A C 1
ATOM 2982 O O . VAL A 1 368 ? 5.516 -15.372 -10.723 1.00 85.31 368 VAL A O 1
ATOM 2985 N N . ARG A 1 369 ? 7.435 -16.510 -10.311 1.00 82.19 369 ARG A N 1
ATOM 2986 C CA . ARG A 1 369 ? 7.746 -15.967 -8.981 1.00 82.19 369 ARG A CA 1
ATOM 2987 C C . ARG A 1 369 ? 8.950 -15.032 -9.042 1.00 82.19 369 ARG A C 1
ATOM 2989 O O . ARG A 1 369 ? 9.789 -15.132 -9.931 1.00 82.19 369 ARG A O 1
ATOM 2996 N N . SER A 1 370 ? 9.088 -14.177 -8.034 1.00 82.44 370 SER A N 1
ATOM 2997 C CA . SER A 1 370 ? 10.277 -13.339 -7.818 1.00 82.44 370 SER A CA 1
ATOM 2998 C C . SER A 1 370 ? 11.456 -14.168 -7.282 1.00 82.44 370 SER A C 1
ATOM 3000 O O . SER A 1 370 ? 11.889 -13.986 -6.149 1.00 82.44 370 SER A O 1
ATOM 3002 N N . ASN A 1 371 ? 11.936 -15.137 -8.065 1.00 84.50 371 ASN A N 1
ATOM 3003 C CA . ASN A 1 371 ? 13.077 -15.991 -7.733 1.00 84.50 371 ASN A CA 1
ATOM 3004 C C . ASN A 1 371 ? 14.261 -15.732 -8.678 1.00 84.50 371 ASN A C 1
ATOM 3006 O O . ASN A 1 371 ? 14.115 -15.114 -9.735 1.00 84.50 371 ASN A O 1
ATOM 3010 N N . GLY A 1 372 ? 15.442 -16.221 -8.291 1.00 86.62 372 GLY A N 1
ATOM 3011 C CA . GLY A 1 372 ? 16.670 -15.910 -9.014 1.00 86.62 372 GLY A CA 1
ATOM 3012 C C . GLY A 1 372 ? 16.699 -16.414 -10.460 1.00 86.62 372 GLY A C 1
ATOM 3013 O O . GLY A 1 372 ? 17.167 -15.714 -11.356 1.00 86.62 372 GLY A O 1
ATOM 3014 N N . SER A 1 373 ? 16.139 -17.600 -10.716 1.00 88.00 373 SER A N 1
ATOM 3015 C CA . SER A 1 373 ? 16.083 -18.185 -12.060 1.00 88.00 373 SER A CA 1
ATOM 3016 C C . SER A 1 373 ? 15.186 -17.383 -13.005 1.00 88.00 373 SER A C 1
ATOM 3018 O O . SER A 1 373 ? 15.572 -17.126 -14.144 1.00 88.00 373 SER A O 1
ATOM 3020 N N . THR A 1 374 ? 14.023 -16.936 -12.528 1.00 91.75 374 THR A N 1
ATOM 3021 C CA . THR A 1 374 ? 13.087 -16.107 -13.300 1.00 91.75 374 THR A CA 1
ATOM 3022 C C . THR A 1 374 ? 13.708 -14.760 -13.646 1.00 91.75 374 THR A C 1
ATOM 3024 O O . THR A 1 374 ? 13.667 -14.335 -14.799 1.00 91.75 374 THR A O 1
ATOM 3027 N N . ILE A 1 375 ? 14.323 -14.093 -12.666 1.00 93.00 375 ILE A N 1
ATOM 3028 C CA . ILE A 1 375 ? 14.956 -12.785 -12.872 1.00 93.00 375 ILE A CA 1
ATOM 3029 C C . ILE A 1 375 ? 16.140 -12.916 -13.840 1.00 93.00 375 ILE A C 1
ATOM 3031 O O . ILE A 1 375 ? 16.269 -12.118 -14.768 1.00 93.00 375 ILE A O 1
ATOM 3035 N N . ALA A 1 376 ? 16.971 -13.952 -13.689 1.00 92.44 376 ALA A N 1
ATOM 3036 C CA . ALA A 1 376 ? 18.061 -14.231 -14.622 1.00 92.44 376 ALA A CA 1
ATOM 3037 C C . ALA A 1 376 ? 17.557 -14.459 -16.056 1.00 92.44 376 ALA A C 1
ATOM 3039 O O . ALA A 1 376 ? 18.136 -13.921 -17.001 1.00 92.44 376 ALA A O 1
ATOM 3040 N N . ALA A 1 377 ? 16.457 -15.198 -16.225 1.00 93.75 377 ALA A N 1
ATOM 3041 C CA . ALA A 1 377 ? 15.846 -15.419 -17.530 1.00 93.75 377 ALA A CA 1
ATOM 3042 C C . ALA A 1 377 ? 15.329 -14.118 -18.164 1.00 93.75 377 ALA A C 1
ATOM 3044 O O . ALA A 1 377 ? 15.524 -13.905 -19.361 1.00 93.75 377 ALA A O 1
ATOM 3045 N N . LEU A 1 378 ? 14.711 -13.234 -17.375 1.00 95.56 378 LEU A N 1
ATOM 3046 C CA . LEU A 1 378 ? 14.234 -11.928 -17.838 1.00 95.56 378 LEU A CA 1
ATOM 3047 C C . LEU A 1 378 ? 15.392 -11.032 -18.311 1.00 95.56 378 LEU A C 1
ATOM 3049 O O . LEU A 1 378 ? 15.322 -10.462 -19.401 1.00 95.56 378 LEU A O 1
ATOM 3053 N N . TRP A 1 379 ? 16.498 -10.975 -17.561 1.00 95.69 379 TRP A N 1
ATOM 3054 C CA . TRP A 1 379 ? 17.709 -10.262 -17.991 1.00 95.69 379 TRP A CA 1
ATOM 3055 C C . TRP A 1 379 ? 18.341 -10.867 -19.242 1.00 95.69 379 TRP A C 1
ATOM 3057 O O . TRP A 1 379 ? 18.746 -10.130 -20.142 1.00 95.69 379 TRP A O 1
ATOM 3067 N N . GLN A 1 380 ? 18.402 -12.198 -19.330 1.00 94.31 380 GLN A N 1
ATOM 3068 C CA . GLN A 1 380 ? 18.897 -12.888 -20.519 1.00 94.31 380 GLN A CA 1
ATOM 3069 C C . GLN A 1 380 ? 18.051 -12.544 -21.749 1.00 94.31 380 GLN A C 1
ATOM 3071 O O . GLN A 1 380 ? 18.605 -12.264 -22.811 1.00 94.31 380 GLN A O 1
ATOM 3076 N N . TRP A 1 381 ? 16.725 -12.535 -21.605 1.00 96.06 381 TRP A N 1
ATOM 3077 C CA . TRP A 1 381 ? 15.809 -12.154 -22.674 1.00 96.06 381 TRP A CA 1
ATOM 3078 C C . TRP A 1 381 ? 16.002 -10.694 -23.098 1.00 96.06 381 TRP A C 1
ATOM 3080 O O . TRP A 1 381 ? 16.073 -10.412 -24.296 1.00 96.06 381 TRP A O 1
ATOM 3090 N N . LEU A 1 382 ? 16.150 -9.775 -22.137 1.00 95.31 382 LEU A N 1
ATOM 3091 C CA . LEU A 1 382 ? 16.372 -8.353 -22.412 1.00 95.31 382 LEU A CA 1
ATOM 3092 C C . LEU A 1 382 ? 17.702 -8.112 -23.140 1.00 95.31 382 LEU A C 1
ATOM 3094 O O . LEU A 1 382 ? 17.760 -7.319 -24.077 1.00 95.31 382 LEU A O 1
ATOM 3098 N N . GLY A 1 383 ? 18.757 -8.840 -22.764 1.00 92.75 383 GLY A N 1
ATOM 3099 C CA . GLY A 1 383 ? 20.066 -8.770 -23.419 1.00 92.75 383 GLY A CA 1
ATOM 3100 C C . GLY A 1 383 ? 20.076 -9.259 -24.873 1.00 92.75 383 GLY A C 1
ATOM 3101 O O . GLY A 1 383 ? 20.995 -8.928 -25.617 1.00 92.75 383 GLY A O 1
ATOM 3102 N N . GLN A 1 384 ? 19.063 -10.022 -25.295 1.00 93.25 384 GLN A N 1
ATOM 3103 C CA . GLN A 1 384 ? 18.891 -10.465 -26.685 1.00 93.25 384 GLN A CA 1
ATOM 3104 C C . GLN A 1 384 ? 18.098 -9.462 -27.539 1.00 93.25 384 GLN A C 1
ATOM 3106 O O . GLN A 1 384 ? 18.010 -9.631 -28.756 1.00 93.25 384 GLN A O 1
ATOM 3111 N N . GLN A 1 385 ? 17.509 -8.427 -26.930 1.00 93.25 385 GLN A N 1
ATOM 3112 C CA . GLN A 1 385 ? 16.733 -7.424 -27.656 1.00 93.25 385 GLN A CA 1
ATOM 3113 C C . GLN A 1 385 ? 17.656 -6.425 -28.379 1.00 93.25 385 GLN A C 1
ATOM 3115 O O . GLN A 1 385 ? 18.727 -6.088 -27.869 1.00 93.25 385 GLN A O 1
ATOM 3120 N N . PRO A 1 386 ? 17.260 -5.914 -29.559 1.00 86.75 386 PRO A N 1
ATOM 3121 C CA . PRO A 1 386 ? 18.039 -4.909 -30.268 1.00 86.75 386 PRO A CA 1
ATOM 3122 C C . PRO A 1 386 ? 18.041 -3.585 -29.491 1.00 86.75 386 PRO A C 1
ATOM 3124 O O . PRO A 1 386 ? 17.013 -2.927 -29.367 1.00 86.75 386 PRO A O 1
ATOM 3127 N N . GLN A 1 387 ? 19.215 -3.178 -29.012 1.00 84.00 387 GLN A N 1
ATOM 3128 C CA . GLN A 1 387 ? 19.453 -1.891 -28.347 1.00 84.00 387 GLN A CA 1
ATOM 3129 C C . GLN A 1 387 ? 20.102 -0.905 -29.324 1.00 84.00 387 GLN A C 1
ATOM 3131 O O . GLN A 1 387 ? 21.233 -0.461 -29.144 1.00 84.00 387 GLN A O 1
ATOM 3136 N N . ARG A 1 388 ? 19.423 -0.672 -30.448 1.00 80.88 388 ARG A N 1
ATOM 3137 C CA . ARG A 1 388 ? 19.847 0.264 -31.493 1.00 80.88 388 ARG A CA 1
ATOM 3138 C C . ARG A 1 388 ? 18.623 0.899 -32.124 1.00 80.88 388 ARG A C 1
ATOM 3140 O O . ARG A 1 388 ? 17.635 0.201 -32.356 1.00 80.88 388 ARG A O 1
ATOM 3147 N N . THR A 1 389 ? 18.714 2.187 -32.428 1.00 72.12 389 THR A N 1
ATOM 3148 C CA . THR A 1 389 ? 17.631 2.925 -33.076 1.00 72.12 389 THR A CA 1
ATOM 3149 C C . THR A 1 389 ? 17.306 2.292 -34.423 1.00 72.12 389 THR A C 1
ATOM 3151 O O . THR A 1 389 ? 18.193 2.073 -35.253 1.00 72.12 389 THR A O 1
ATOM 3154 N N . ILE A 1 390 ? 16.037 1.949 -34.630 1.00 66.50 390 ILE A N 1
ATOM 3155 C CA . ILE A 1 390 ? 15.571 1.366 -35.889 1.00 66.50 390 ILE A CA 1
ATOM 3156 C C . ILE A 1 390 ? 15.332 2.514 -36.886 1.00 66.50 390 ILE A C 1
ATOM 3158 O O . ILE A 1 390 ? 14.607 3.453 -36.546 1.00 66.50 390 ILE A O 1
ATOM 3162 N N . PRO A 1 391 ? 15.909 2.479 -38.105 1.00 62.47 391 PRO A N 1
ATOM 3163 C CA . PRO A 1 391 ? 15.696 3.527 -39.102 1.00 62.47 391 PRO A CA 1
ATOM 3164 C C . PRO A 1 391 ? 14.203 3.765 -39.369 1.00 62.47 391 PRO A C 1
ATOM 3166 O O . PRO A 1 391 ? 13.473 2.831 -39.690 1.00 62.47 391 PRO A O 1
ATOM 3169 N N . GLY A 1 392 ? 13.753 5.015 -39.228 1.00 63.00 392 GLY A N 1
ATOM 3170 C CA . GLY A 1 392 ? 12.353 5.410 -39.426 1.00 63.00 392 GLY A CA 1
ATOM 3171 C C . GLY A 1 392 ? 11.450 5.313 -38.188 1.00 63.00 392 GLY A C 1
ATOM 3172 O O . GLY A 1 392 ? 10.311 5.765 -38.258 1.00 63.00 392 GLY A O 1
ATOM 3173 N N . MET A 1 393 ? 11.933 4.792 -37.052 1.00 67.06 393 MET A N 1
ATOM 3174 C CA . MET A 1 393 ? 11.200 4.817 -35.779 1.00 67.06 393 MET A CA 1
ATOM 3175 C C . MET A 1 393 ? 11.668 5.960 -34.880 1.00 67.06 393 MET A C 1
ATOM 3177 O O . MET A 1 393 ? 12.863 6.224 -34.766 1.00 67.06 393 MET A O 1
ATOM 3181 N N . ARG A 1 394 ? 10.717 6.602 -34.192 1.00 72.12 394 ARG A N 1
ATOM 3182 C CA . ARG A 1 394 ? 11.014 7.548 -33.111 1.00 72.12 394 ARG A CA 1
ATOM 3183 C C . ARG A 1 394 ? 11.146 6.786 -31.786 1.00 72.12 394 ARG A C 1
ATOM 3185 O O . ARG A 1 394 ? 10.203 6.072 -31.429 1.00 72.12 394 ARG A O 1
ATOM 3192 N N . PRO A 1 395 ? 12.286 6.900 -31.081 1.00 79.00 395 PRO A N 1
ATOM 3193 C CA . PRO A 1 395 ? 12.420 6.417 -29.714 1.00 79.00 395 PRO A CA 1
ATOM 3194 C C . PRO A 1 395 ? 11.395 7.049 -28.772 1.00 79.00 395 PRO A C 1
ATOM 3196 O O . PRO A 1 395 ? 10.862 8.125 -29.032 1.00 79.00 395 PRO A O 1
ATOM 3199 N N . MET A 1 396 ? 11.146 6.364 -27.662 1.00 79.12 396 MET A N 1
ATOM 3200 C CA . MET A 1 396 ? 10.277 6.817 -26.580 1.00 79.12 396 MET A CA 1
ATOM 3201 C C . MET A 1 396 ? 10.921 7.947 -25.757 1.00 79.12 396 MET A C 1
ATOM 3203 O O . MET A 1 396 ? 10.223 8.822 -25.248 1.00 79.12 396 MET A O 1
ATOM 3207 N N . PHE A 1 397 ? 12.251 7.948 -25.641 1.00 77.88 397 PHE A N 1
ATOM 3208 C CA . PHE A 1 397 ? 13.008 9.048 -25.042 1.00 77.88 397 PHE A CA 1
ATOM 3209 C C . PHE A 1 397 ? 13.646 9.897 -26.143 1.00 77.88 397 PHE A C 1
ATOM 3211 O O . PHE A 1 397 ? 14.349 9.363 -27.000 1.00 77.88 397 PHE A O 1
ATOM 3218 N N . GLU A 1 398 ? 13.441 11.211 -26.110 1.00 63.56 398 GLU A N 1
ATOM 3219 C CA . GLU A 1 398 ? 14.297 12.126 -26.867 1.00 63.56 398 GLU A CA 1
ATOM 3220 C C . GLU A 1 398 ? 15.661 12.198 -26.163 1.00 63.56 398 GLU A C 1
ATOM 3222 O O . GLU A 1 398 ? 15.721 12.290 -24.935 1.00 63.56 398 GLU A O 1
ATOM 3227 N N . GLU A 1 399 ? 16.766 12.111 -26.910 1.00 56.16 399 GLU A N 1
ATOM 3228 C CA . GLU A 1 399 ? 18.089 12.363 -26.334 1.00 56.16 399 GLU A CA 1
ATOM 3229 C C . GLU A 1 399 ? 18.129 13.814 -25.838 1.00 56.16 399 GLU A C 1
ATOM 3231 O O . GLU A 1 399 ? 18.126 14.753 -26.637 1.00 56.16 399 GLU A O 1
ATOM 3236 N N . GLU A 1 400 ? 18.189 14.017 -24.519 1.00 50.34 400 GLU A N 1
ATOM 3237 C CA . GLU A 1 400 ? 18.671 15.283 -23.977 1.00 50.34 400 GLU A CA 1
ATOM 3238 C C . GLU A 1 400 ? 20.112 15.447 -24.474 1.00 50.34 400 GLU A C 1
ATOM 3240 O O . GLU A 1 400 ? 21.026 14.767 -24.006 1.00 50.34 400 GLU A O 1
ATOM 3245 N N . GLN A 1 401 ? 20.330 16.327 -25.455 1.00 39.81 401 GLN A N 1
ATOM 3246 C CA . GLN A 1 401 ? 21.676 16.781 -25.784 1.00 39.81 401 GLN A CA 1
ATOM 3247 C C . GLN A 1 401 ? 22.249 17.405 -24.508 1.00 39.81 401 GLN A C 1
ATOM 3249 O O . GLN A 1 401 ? 21.784 18.463 -24.081 1.00 39.81 401 GLN A O 1
ATOM 3254 N N . GLU A 1 402 ? 23.222 16.743 -23.878 1.00 37.66 402 GLU A N 1
ATOM 3255 C CA . GLU A 1 402 ? 23.935 17.255 -22.706 1.00 37.66 402 GLU A CA 1
ATOM 3256 C C . GLU A 1 402 ? 24.729 18.516 -23.087 1.00 37.66 402 GLU A C 1
ATOM 3258 O O . GLU A 1 402 ? 25.943 18.504 -23.283 1.00 37.66 402 GLU A O 1
ATOM 3263 N N . ALA A 1 403 ? 24.047 19.653 -23.194 1.00 37.09 403 ALA A N 1
ATOM 3264 C CA . ALA A 1 403 ? 24.689 20.945 -23.088 1.00 37.09 403 ALA A CA 1
ATOM 3265 C C . ALA A 1 403 ? 24.995 21.160 -21.603 1.00 37.09 403 ALA A C 1
ATOM 3267 O O . ALA A 1 403 ? 24.079 21.317 -20.792 1.00 37.09 403 ALA A O 1
ATOM 3268 N N . ALA A 1 404 ? 26.284 21.145 -21.248 1.00 36.06 404 ALA A N 1
ATOM 3269 C CA . ALA A 1 404 ? 26.756 21.419 -19.895 1.0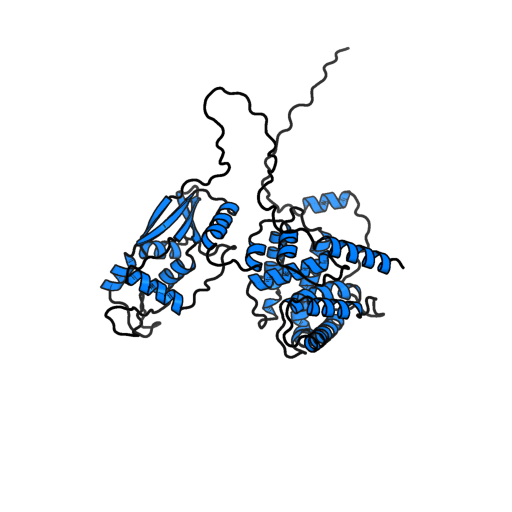0 36.06 404 ALA A CA 1
ATOM 3270 C C . ALA A 1 404 ? 26.009 22.636 -19.304 1.00 36.06 404 ALA A C 1
ATOM 3272 O O . ALA A 1 404 ? 26.026 23.714 -19.911 1.00 36.06 404 ALA A O 1
ATOM 3273 N N . PRO A 1 405 ? 25.314 22.503 -18.158 1.00 40.12 405 PRO A N 1
ATOM 3274 C CA . PRO A 1 405 ? 24.477 23.580 -17.658 1.00 40.12 405 PRO A CA 1
ATOM 3275 C C . PRO A 1 405 ? 25.358 24.760 -17.248 1.00 40.12 405 PRO A C 1
ATOM 3277 O O . PRO A 1 405 ? 26.246 24.632 -16.404 1.00 40.12 405 PRO A O 1
ATOM 3280 N N . SER A 1 406 ? 25.102 25.934 -17.831 1.00 49.72 406 SER A N 1
ATOM 3281 C CA . SER A 1 406 ? 25.744 27.165 -17.375 1.00 49.72 406 SER A CA 1
ATOM 3282 C C . SER A 1 406 ? 25.350 27.429 -15.917 1.00 49.72 406 SER A C 1
ATOM 3284 O O . SER A 1 406 ? 24.202 27.211 -15.520 1.00 49.72 406 SER A O 1
ATOM 3286 N N . ALA A 1 407 ? 26.294 27.921 -15.109 1.00 45.47 407 ALA A N 1
ATOM 3287 C CA . ALA A 1 407 ? 26.119 28.169 -13.671 1.00 45.47 407 ALA A CA 1
ATOM 3288 C C . ALA A 1 407 ? 24.880 29.026 -13.327 1.00 45.47 407 ALA A C 1
ATOM 3290 O O . ALA A 1 407 ? 24.360 28.977 -12.216 1.00 45.47 407 ALA A O 1
ATOM 3291 N N . ARG A 1 408 ? 24.368 29.779 -14.307 1.00 40.41 408 ARG A N 1
ATOM 3292 C CA . ARG A 1 408 ? 23.186 30.634 -14.192 1.00 40.41 408 ARG A CA 1
ATOM 3293 C C . ARG A 1 408 ? 21.855 29.869 -14.256 1.00 40.41 408 ARG A C 1
ATOM 3295 O O . ARG A 1 408 ? 20.867 30.376 -13.739 1.00 40.41 408 ARG A O 1
ATOM 3302 N N . LYS A 1 409 ? 21.819 28.672 -14.863 1.00 43.94 409 LYS A N 1
ATOM 3303 C CA . LYS A 1 409 ? 20.623 27.807 -14.925 1.00 43.94 409 LYS A CA 1
ATOM 3304 C C . LYS A 1 409 ? 20.445 26.985 -13.642 1.00 43.94 409 LYS A C 1
ATOM 3306 O O . LYS A 1 409 ? 19.324 26.889 -13.162 1.00 43.94 409 LYS A O 1
ATOM 3311 N N . ARG A 1 410 ? 21.546 26.516 -13.030 1.00 46.97 410 ARG A N 1
ATOM 3312 C CA . ARG A 1 410 ? 21.531 25.819 -11.721 1.00 46.97 410 ARG A CA 1
ATOM 3313 C C . ARG A 1 410 ? 20.843 26.649 -10.636 1.00 46.97 410 ARG A C 1
ATOM 3315 O O . ARG A 1 410 ? 19.916 26.176 -9.999 1.00 46.97 410 ARG A O 1
ATOM 3322 N N . ARG A 1 411 ? 21.215 27.927 -10.534 1.00 41.16 411 ARG A N 1
ATOM 3323 C CA . ARG A 1 411 ? 20.666 28.845 -9.525 1.00 41.16 411 ARG A CA 1
ATOM 3324 C C . ARG A 1 411 ? 19.169 29.137 -9.700 1.00 41.16 411 ARG A C 1
ATOM 3326 O O . ARG A 1 411 ? 18.497 29.465 -8.739 1.00 41.16 411 ARG A O 1
ATOM 3333 N N . ARG A 1 412 ? 18.648 29.027 -10.927 1.00 40.19 412 ARG A N 1
ATOM 3334 C CA . ARG A 1 412 ? 17.249 29.352 -11.252 1.00 40.19 412 ARG A CA 1
ATOM 3335 C C . ARG A 1 412 ? 16.307 28.156 -11.091 1.00 40.19 412 ARG A C 1
ATOM 3337 O O . ARG A 1 412 ? 15.123 28.360 -10.869 1.00 40.19 412 ARG A O 1
ATOM 3344 N N . GLU A 1 413 ? 16.826 26.933 -11.213 1.00 46.69 413 GLU A N 1
ATOM 3345 C CA . GLU A 1 413 ? 16.080 25.699 -10.926 1.00 46.69 413 GLU A CA 1
ATOM 3346 C C . GLU A 1 413 ? 16.025 25.421 -9.411 1.00 46.69 413 GLU A C 1
ATOM 3348 O O . GLU A 1 413 ? 15.006 24.941 -8.934 1.00 46.69 413 GLU A O 1
ATOM 3353 N N . GLU A 1 414 ? 17.050 25.821 -8.644 1.00 45.62 414 GLU A N 1
ATOM 3354 C CA . GLU A 1 414 ? 17.034 25.797 -7.167 1.00 45.62 414 GLU A CA 1
ATOM 3355 C C . GLU A 1 414 ? 16.044 26.808 -6.551 1.00 45.62 414 GLU A C 1
ATOM 3357 O O . GLU A 1 414 ? 15.490 26.553 -5.488 1.00 45.62 414 GLU A O 1
ATOM 3362 N N . GLU A 1 415 ? 15.789 27.942 -7.214 1.00 41.44 415 GLU A N 1
ATOM 3363 C CA . GLU A 1 415 ? 14.858 28.982 -6.736 1.00 41.44 415 GLU A CA 1
ATOM 3364 C C . GLU A 1 415 ? 13.387 28.727 -7.128 1.00 41.44 415 GLU A C 1
ATOM 3366 O O . GLU A 1 415 ? 12.489 29.324 -6.539 1.00 41.44 415 GLU A O 1
ATOM 3371 N N . ALA A 1 416 ? 13.123 27.868 -8.121 1.00 43.28 416 ALA A N 1
ATOM 3372 C CA . ALA A 1 416 ? 11.773 27.629 -8.646 1.00 43.28 416 ALA A CA 1
ATOM 3373 C C . ALA A 1 416 ? 11.022 26.478 -7.954 1.00 43.28 416 ALA A C 1
ATOM 3375 O O . ALA A 1 416 ? 9.803 26.409 -8.074 1.00 43.28 416 ALA A O 1
ATOM 3376 N N . ASP A 1 417 ? 11.725 25.607 -7.226 1.00 49.25 417 ASP A N 1
ATOM 3377 C CA . ASP A 1 417 ? 11.160 24.429 -6.542 1.00 49.25 417 ASP A CA 1
ATOM 3378 C C . ASP A 1 417 ? 11.068 24.657 -5.015 1.00 49.25 417 ASP A C 1
ATOM 3380 O O . ASP A 1 417 ? 11.316 23.776 -4.192 1.00 49.25 417 ASP A O 1
ATOM 3384 N N . GLY A 1 418 ? 10.751 25.900 -4.636 1.00 39.31 418 GLY A N 1
ATOM 3385 C CA . GLY A 1 418 ? 10.700 26.409 -3.262 1.00 39.31 418 GLY A CA 1
ATOM 3386 C C . GLY A 1 418 ? 9.502 25.961 -2.416 1.00 39.31 418 GLY A C 1
ATOM 3387 O O . GLY A 1 418 ? 9.200 26.636 -1.438 1.00 39.31 418 GLY A O 1
ATOM 3388 N N . ASP A 1 419 ? 8.849 24.842 -2.739 1.00 35.53 419 ASP A N 1
ATOM 3389 C CA . ASP A 1 419 ? 7.770 24.263 -1.916 1.00 35.53 419 ASP A CA 1
ATOM 3390 C C . ASP A 1 419 ? 8.267 23.184 -0.938 1.00 35.53 419 ASP A C 1
ATOM 3392 O O . ASP A 1 419 ? 7.495 22.403 -0.380 1.00 35.53 419 ASP A O 1
ATOM 3396 N N . TYR A 1 420 ? 9.569 23.172 -0.650 1.00 41.34 420 TYR A N 1
ATOM 3397 C CA . TYR A 1 420 ? 10.122 22.390 0.449 1.00 41.34 420 TYR A CA 1
ATOM 3398 C C . TYR A 1 420 ? 10.287 23.264 1.699 1.00 41.34 420 TYR A C 1
ATOM 3400 O O . TYR A 1 420 ? 11.361 23.800 1.973 1.00 41.34 420 TYR A O 1
ATOM 3408 N N . VAL A 1 421 ? 9.221 23.397 2.499 1.00 33.78 421 VAL A N 1
ATOM 3409 C CA . VAL A 1 421 ? 9.320 23.942 3.866 1.00 33.78 421 VAL A CA 1
ATOM 3410 C C . VAL A 1 421 ? 9.880 22.855 4.785 1.00 33.78 421 VAL A C 1
ATOM 3412 O O . VAL A 1 421 ? 9.182 22.245 5.588 1.00 33.78 421 VAL A O 1
ATOM 3415 N N . GLY A 1 422 ? 11.178 22.597 4.650 1.00 30.41 422 GLY A N 1
ATOM 3416 C CA . GLY A 1 422 ? 11.975 22.016 5.721 1.00 30.41 422 GLY A CA 1
ATOM 3417 C C . GLY A 1 422 ? 12.408 23.153 6.637 1.00 30.41 422 GLY A C 1
ATOM 3418 O O . GLY A 1 422 ? 13.267 23.946 6.259 1.00 30.41 422 GLY A O 1
ATOM 3419 N N . GLY A 1 423 ? 11.784 23.274 7.810 1.00 29.48 423 GLY A N 1
ATOM 3420 C CA . GLY A 1 423 ? 12.155 24.251 8.833 1.00 29.48 423 GLY A CA 1
ATOM 3421 C C . GLY A 1 423 ? 13.588 24.030 9.318 1.00 29.48 423 GLY A C 1
ATOM 3422 O O . GLY A 1 423 ? 13.818 23.300 10.275 1.00 29.48 423 GLY A O 1
ATOM 3423 N N . GLY A 1 424 ? 14.550 24.657 8.644 1.00 27.88 424 GLY A N 1
ATOM 3424 C CA . GLY A 1 424 ? 15.940 24.741 9.067 1.00 27.88 424 GLY A CA 1
ATOM 3425 C C . GLY A 1 424 ? 16.127 25.923 10.012 1.00 27.88 424 GLY A C 1
ATOM 3426 O O . GLY A 1 424 ? 16.023 27.081 9.604 1.00 27.88 424 GLY A O 1
ATOM 3427 N N . ILE A 1 425 ? 16.403 25.621 11.277 1.00 30.53 425 ILE A N 1
ATOM 3428 C CA . ILE A 1 425 ? 16.839 26.579 12.292 1.00 30.53 425 ILE A CA 1
ATOM 3429 C C . ILE A 1 425 ? 18.115 27.273 11.787 1.00 30.53 425 ILE A C 1
ATOM 3431 O O . ILE A 1 425 ? 19.109 26.623 11.467 1.00 30.53 425 ILE A O 1
ATOM 3435 N N . ARG A 1 426 ? 18.081 28.608 11.679 1.00 28.75 426 ARG A N 1
ATOM 3436 C CA . ARG A 1 426 ? 19.261 29.432 11.385 1.00 28.75 426 ARG A CA 1
ATOM 3437 C C . ARG A 1 426 ? 20.196 29.405 12.594 1.00 28.75 426 ARG A C 1
ATOM 3439 O O . ARG A 1 426 ? 19.855 29.967 13.629 1.00 28.75 426 ARG A O 1
ATOM 3446 N N . ALA A 1 427 ? 21.369 28.800 12.442 1.00 29.62 427 ALA A N 1
ATOM 3447 C CA . ALA A 1 427 ? 22.478 28.984 13.368 1.00 29.62 427 ALA A CA 1
ATOM 3448 C C . ALA A 1 427 ? 23.232 30.276 13.003 1.00 29.62 427 ALA A C 1
ATOM 3450 O O . ALA A 1 427 ? 23.833 30.386 11.931 1.00 29.62 427 ALA A O 1
ATOM 3451 N N . ASP A 1 428 ? 23.163 31.269 13.889 1.00 29.61 428 ASP A N 1
ATOM 3452 C CA . ASP A 1 428 ? 23.975 32.484 13.840 1.00 29.61 428 ASP A CA 1
ATOM 3453 C C . ASP A 1 428 ? 25.465 32.131 13.984 1.00 29.61 428 ASP A C 1
ATOM 3455 O O . ASP A 1 428 ? 25.886 31.492 14.947 1.00 29.61 428 ASP A O 1
ATOM 3459 N N . SER A 1 429 ? 26.291 32.570 13.032 1.00 29.42 429 SER A N 1
ATOM 3460 C CA . SER A 1 429 ? 27.753 32.462 13.125 1.00 29.42 429 SER A CA 1
ATOM 3461 C C . SER A 1 429 ? 28.334 33.613 13.963 1.00 29.42 429 SER A C 1
ATOM 3463 O O . SER A 1 429 ? 28.095 34.778 13.629 1.00 29.42 429 SER A O 1
ATOM 3465 N N . PRO A 1 430 ? 29.159 33.354 14.996 1.00 33.03 430 PRO A N 1
ATOM 3466 C CA . PRO A 1 430 ? 29.799 34.416 15.759 1.00 33.03 430 PRO A CA 1
ATOM 3467 C C . PRO A 1 430 ? 31.095 34.923 15.100 1.00 33.03 430 PRO A C 1
ATOM 3469 O O . PRO A 1 430 ? 32.090 34.216 14.978 1.00 33.03 430 PRO A O 1
ATOM 3472 N N . GLY A 1 431 ? 31.084 36.214 14.754 1.00 30.16 431 GLY A N 1
ATOM 3473 C CA . GLY A 1 431 ? 32.165 37.167 15.037 1.00 30.16 431 GLY A CA 1
ATOM 3474 C C . GLY A 1 431 ? 33.558 36.901 14.458 1.00 30.16 431 GLY A C 1
ATOM 3475 O O . GLY A 1 431 ? 34.465 36.462 15.164 1.00 30.16 431 GLY A O 1
ATOM 3476 N N . GLN A 1 432 ? 33.797 37.355 13.225 1.00 32.22 432 GLN A N 1
ATOM 3477 C CA . GLN A 1 432 ? 35.157 37.566 12.726 1.00 32.22 432 GLN A CA 1
ATOM 3478 C C . GLN A 1 432 ? 35.709 38.910 13.237 1.00 32.22 432 GLN A C 1
ATOM 3480 O O . GLN A 1 432 ? 35.152 39.986 13.014 1.00 32.22 432 GLN A O 1
ATOM 3485 N N . ARG A 1 433 ? 36.813 38.806 13.979 1.00 29.38 433 ARG A N 1
ATOM 3486 C CA . ARG A 1 433 ? 37.547 39.871 14.673 1.00 29.38 433 ARG A CA 1
ATOM 3487 C C . ARG A 1 433 ? 37.896 41.050 13.752 1.00 29.38 433 ARG A C 1
ATOM 3489 O O . ARG A 1 433 ? 38.618 40.889 12.770 1.00 29.38 433 ARG A O 1
ATOM 3496 N N . ARG A 1 434 ? 37.462 42.260 14.128 1.00 31.17 434 ARG A N 1
ATOM 3497 C CA . ARG A 1 434 ? 37.973 43.526 13.579 1.00 31.17 434 ARG A CA 1
ATOM 3498 C C . ARG A 1 434 ? 39.387 43.774 14.098 1.00 31.17 434 ARG A C 1
ATOM 3500 O O . ARG A 1 434 ? 39.585 44.030 15.282 1.00 31.17 434 ARG A O 1
ATOM 3507 N N . ASN A 1 435 ? 40.350 43.730 13.185 1.00 30.92 435 ASN A N 1
ATOM 3508 C CA . ASN A 1 435 ? 41.709 44.199 13.411 1.00 30.92 435 ASN A CA 1
ATOM 3509 C C . ASN A 1 435 ? 41.711 45.734 13.385 1.00 30.92 435 ASN A C 1
ATOM 3511 O O . ASN A 1 435 ? 41.521 46.356 12.341 1.00 30.92 435 ASN A O 1
ATOM 3515 N N . THR A 1 436 ? 41.914 46.347 14.545 1.00 33.06 436 THR A N 1
ATOM 3516 C CA . THR A 1 436 ? 42.280 47.757 14.678 1.00 33.06 436 THR A CA 1
ATOM 3517 C C . THR A 1 436 ? 43.722 47.958 14.225 1.00 33.06 436 THR A C 1
ATOM 3519 O O . THR A 1 436 ? 44.636 47.387 14.821 1.00 33.06 436 THR A O 1
ATOM 3522 N N . ARG A 1 437 ? 43.952 48.838 13.245 1.00 30.12 437 ARG A N 1
ATOM 3523 C CA . ARG A 1 437 ? 45.223 49.564 13.144 1.00 30.12 437 ARG A CA 1
ATOM 3524 C C . ARG A 1 437 ? 44.985 50.990 12.649 1.00 30.12 437 ARG A C 1
ATOM 3526 O O . ARG A 1 437 ? 44.481 51.207 11.555 1.00 30.12 437 ARG A O 1
ATOM 3533 N N . PHE A 1 438 ? 45.332 51.924 13.530 1.00 32.19 438 PHE A N 1
ATOM 3534 C CA . PHE A 1 438 ? 45.508 53.358 13.315 1.00 32.19 438 PHE A CA 1
ATOM 3535 C C . PHE A 1 438 ? 46.419 53.668 12.117 1.00 32.19 438 PHE A C 1
ATOM 3537 O O . PHE A 1 438 ? 47.419 52.972 11.946 1.00 32.19 438 PHE A O 1
ATOM 3544 N N . GLN A 1 439 ? 46.157 54.777 11.413 1.00 33.34 439 GLN A N 1
ATOM 3545 C CA . GLN A 1 439 ? 47.008 55.986 11.381 1.00 33.34 439 GLN A CA 1
ATOM 3546 C C . GLN A 1 439 ? 46.545 56.958 10.281 1.00 33.34 439 GLN A C 1
ATOM 3548 O O . GLN A 1 439 ? 46.304 56.520 9.160 1.00 33.34 439 GLN A O 1
ATOM 3553 N N . GLY A 1 440 ? 46.539 58.259 10.600 1.00 35.59 440 GLY A N 1
ATOM 3554 C CA . GLY A 1 440 ? 46.550 59.359 9.625 1.00 35.59 440 GLY A CA 1
ATOM 3555 C C . GLY A 1 440 ? 45.230 60.078 9.467 1.00 35.59 440 GLY A C 1
ATOM 3556 O O . GLY A 1 440 ? 44.489 59.685 8.545 1.00 35.59 440 GLY A O 1
#